Protein AF-A0A401NGP6-F1 (afdb_monomer)

InterPro domains:
  IPR000648 Oxysterol-binding protein [PF01237] (24-226)
  IPR000648 Oxysterol-binding protein [PTHR10972] (25-225)
  IPR037239 Oxysterol-binding protein superfamily [SSF144000] (25-258)

Secondary structure (DSSP, 8-state):
-EEEEEETTEEEEEEEEEEE--TTSSEEEEEEE--EEEEEGGGTEEEEE--PEEEEE-SSSS--EEEEEEEEEEEETTTTEEEEEEEPPPPTT--GGGSSEEEEEEEETTEEEEEEEEETTS-EEEEETTT--EEEEE---HHHHHTSPPPP---GGGS-TTSHHHHTHHHHHHHHTT-HHHHHHHHHHHHHHHHHHHHHHHHHT-----SSEEE-TTT--EEETT---SPP-TTTEEEEEEETTEEEEEESS---------SS-HHHHHHHHHHHHHHHTT-----PPP----HHHHHHHHHHHHHHHHHHHHHHHHHHHHHHHHHHHHHHHHHHHHHHHHHHHHHHHHHHHHHHTTS---------THHHHHHHHHHHHHHHHHHH--

Nearest PDB structures (foldseek):
  8p7a-assembly2_B  TM=9.563E-01  e=6.083E-31  Homo sapiens
  5zm8-assembly1_A  TM=8.109E-01  e=8.276E-11  Homo sapiens
  5zm6-assembly1_B-2  TM=7.753E-01  e=1.406E-10  Homo sapiens
  7v62-assembly1_A  TM=7.403E-01  e=7.694E-08  Homo sapiens
  7v62-assembly1_C  TM=7.327E-01  e=1.615E-07  Homo sapiens

Radius of gyration: 33.97 Å; Cα contacts (8 Å, |Δi|>4): 451; chains: 1; bounding box: 114×70×74 Å

Sequence (390 aa):
MILATLLKGTTLAILQSSGTSPEDGNSLSAILDGEARLSFLNRGEDYIMNMPYAHCKGIVYGPMTLELGGYVNITCEKTGYSAIIEFKLKPFLGNSNNVNQIFGKIKLGSEVLATLEGHWDGEVMINDKKTGVSEIFWNPTHEIRQQRLTRCTVLFDEQEDMESARLWQHVTRAIHNKDQNEATGEKFVLEEAQRKAAKQRKAHGEEWLPRLFEQDLVTGEWQYKYADTRPWDPLNDLVQYEKEGVIQSKVWHRTPMVFSSHPSHATALIQLYRDTKQEYVTRKIRHKAVGMHYQLLLFRASVLIILQLVEQKTKHSTRLRKKASDLSELLSAIDSIKHAQEEINRSLTALRSRTTASQSHASHSLLQHRDYVVILFLILLQIIINSIFN

Solvent-accessible surface area (backbone atoms only — not comparable to full-atom values): 22771 Å² total; per-residue (Å²): 100,79,45,78,46,79,41,95,73,39,48,34,41,38,39,33,59,46,78,48,72,53,95,82,68,33,41,39,34,42,37,40,50,38,50,31,32,38,35,44,51,86,74,74,43,53,35,43,26,50,47,55,26,41,37,36,38,23,77,75,61,70,75,71,45,81,42,54,28,50,66,27,46,36,39,22,77,93,78,37,39,35,34,44,34,37,31,38,62,61,52,94,92,47,62,82,88,40,51,55,27,34,43,30,41,34,26,53,71,89,47,70,49,30,37,36,43,38,24,83,83,38,54,22,35,34,35,35,64,86,79,69,50,71,46,83,69,42,63,72,43,72,70,59,60,69,67,51,73,79,84,85,68,83,53,75,91,76,53,55,76,85,37,68,68,63,58,41,39,65,30,52,50,22,53,73,71,67,35,63,67,56,21,51,51,46,46,46,54,55,52,50,52,54,52,50,52,52,52,51,32,56,74,71,72,48,79,91,76,62,91,61,45,45,67,40,88,86,81,65,46,75,41,59,75,69,70,78,76,70,53,88,44,85,87,39,48,75,49,76,50,75,55,99,89,41,68,47,73,47,56,77,62,89,72,81,83,76,84,84,81,81,88,81,59,66,67,62,54,55,52,56,54,55,58,54,56,68,64,51,79,80,65,88,82,89,89,86,88,89,77,92,86,59,68,67,58,50,48,50,52,50,49,51,50,50,50,53,52,49,53,50,49,49,56,48,49,54,54,48,50,54,53,47,50,57,49,48,53,50,49,51,52,51,49,52,51,50,49,52,50,49,51,54,49,48,52,52,47,54,54,46,45,67,66,44,74,81,61,82,90,89,86,93,90,88,87,73,78,69,62,60,56,57,55,56,52,55,54,54,52,52,52,52,52,55,63,73,76,100

Structure (mmCIF, N/CA/C/O backbone):
data_AF-A0A401NGP6-F1
#
_entry.id   AF-A0A401NGP6-F1
#
loop_
_atom_site.group_PDB
_atom_site.id
_atom_site.type_symbol
_atom_site.label_atom_id
_atom_site.label_alt_id
_atom_site.label_comp_id
_atom_site.label_asym_id
_atom_site.label_entity_id
_atom_site.label_seq_id
_atom_site.pdbx_PDB_ins_code
_atom_site.Cartn_x
_atom_site.Cartn_y
_atom_site.Cartn_z
_atom_site.occupancy
_atom_site.B_iso_or_equiv
_atom_site.auth_seq_id
_atom_site.auth_comp_id
_atom_site.auth_asym_id
_atom_site.auth_atom_id
_atom_site.pdbx_PDB_model_num
ATOM 1 N N . MET A 1 1 ? 5.789 7.288 -11.568 1.00 48.03 1 MET A N 1
ATOM 2 C CA . MET A 1 1 ? 5.065 6.090 -12.048 1.00 48.03 1 MET A CA 1
ATOM 3 C C . MET A 1 1 ? 3.697 6.129 -11.404 1.00 48.03 1 MET A C 1
ATOM 5 O O . MET A 1 1 ? 3.652 6.391 -10.210 1.00 48.03 1 MET A O 1
ATOM 9 N N . ILE A 1 2 ? 2.630 5.940 -12.178 1.00 53.69 2 ILE A N 1
ATOM 10 C CA . ILE A 1 2 ? 1.265 5.832 -11.656 1.00 53.69 2 ILE A CA 1
ATOM 11 C C . ILE A 1 2 ? 0.872 4.362 -11.779 1.00 53.69 2 ILE A C 1
ATOM 13 O O . ILE A 1 2 ? 0.980 3.793 -12.866 1.00 53.69 2 ILE A O 1
ATOM 17 N N . LEU A 1 3 ? 0.477 3.743 -10.670 1.00 59.25 3 LEU A N 1
ATOM 18 C CA . LEU A 1 3 ? -0.048 2.381 -10.639 1.00 59.25 3 LEU A CA 1
ATOM 19 C C . LEU A 1 3 ? -1.480 2.421 -10.108 1.00 59.25 3 LEU A C 1
ATOM 21 O O . LEU A 1 3 ? -1.706 2.942 -9.021 1.00 59.25 3 LEU A O 1
ATOM 25 N N . ALA A 1 4 ? -2.420 1.842 -10.852 1.00 52.56 4 ALA A N 1
ATOM 26 C CA . ALA A 1 4 ? -3.794 1.634 -10.408 1.00 52.56 4 ALA A CA 1
ATOM 27 C C . ALA A 1 4 ? -4.019 0.139 -10.142 1.00 52.56 4 ALA A C 1
ATOM 29 O O . ALA A 1 4 ? -3.591 -0.708 -10.926 1.00 52.56 4 ALA A O 1
ATOM 30 N N . THR A 1 5 ? -4.644 -0.197 -9.012 1.00 55.09 5 THR A N 1
ATOM 31 C CA . THR A 1 5 ? -4.928 -1.589 -8.617 1.00 55.09 5 THR A CA 1
ATOM 32 C C . THR A 1 5 ? -6.369 -1.741 -8.146 1.00 55.09 5 THR A C 1
ATOM 34 O O . THR A 1 5 ? -6.880 -0.901 -7.408 1.00 55.09 5 THR A O 1
ATOM 37 N N . LEU A 1 6 ? -7.001 -2.849 -8.535 1.00 51.84 6 LEU A N 1
ATOM 38 C CA . LEU A 1 6 ? -8.349 -3.237 -8.136 1.00 51.84 6 LEU A CA 1
ATOM 39 C C . LEU A 1 6 ? -8.328 -4.519 -7.297 1.00 51.84 6 LEU A C 1
ATOM 41 O O . LEU A 1 6 ? -7.688 -5.496 -7.682 1.00 51.84 6 LEU A O 1
ATOM 45 N N . LEU A 1 7 ? -9.124 -4.547 -6.227 1.00 54.78 7 LEU A N 1
ATOM 46 C CA . LEU A 1 7 ? -9.587 -5.765 -5.568 1.00 54.78 7 LEU A CA 1
ATOM 47 C C . LEU A 1 7 ? -11.111 -5.647 -5.392 1.00 54.78 7 LEU A C 1
ATOM 49 O O . LEU A 1 7 ? -11.585 -4.657 -4.847 1.00 54.78 7 LEU A O 1
ATOM 53 N N . LYS A 1 8 ? -11.930 -6.601 -5.849 1.00 51.47 8 LYS A N 1
ATOM 54 C CA . LYS A 1 8 ? -13.387 -6.428 -5.686 1.00 51.47 8 LYS A CA 1
ATOM 55 C C . LYS A 1 8 ? -13.769 -6.451 -4.198 1.00 51.47 8 LYS A C 1
ATOM 57 O O . LYS A 1 8 ? -13.352 -7.339 -3.461 1.00 51.47 8 LYS A O 1
ATOM 62 N N . GLY A 1 9 ? -14.548 -5.451 -3.772 1.00 48.06 9 GLY A N 1
ATOM 63 C CA . GLY A 1 9 ? -14.843 -5.157 -2.362 1.00 48.06 9 GLY A CA 1
ATOM 64 C C . GLY A 1 9 ? -13.842 -4.199 -1.697 1.00 48.06 9 GLY A C 1
ATOM 65 O O 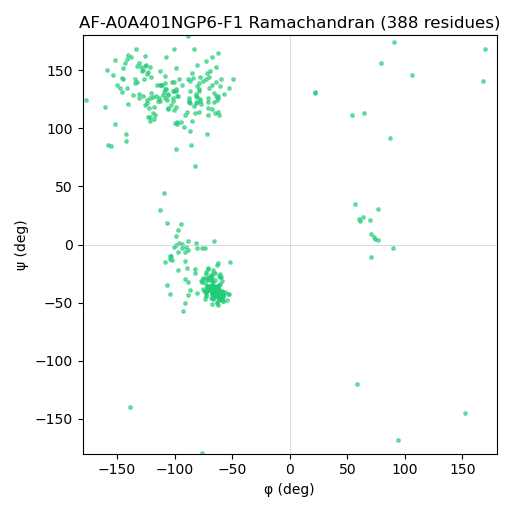. GLY A 1 9 ? -14.013 -3.845 -0.536 1.00 48.06 9 GLY A O 1
ATOM 66 N N . THR A 1 10 ? -12.794 -3.769 -2.407 1.00 42.81 10 THR A N 1
ATOM 67 C CA . THR A 1 10 ? -11.813 -2.748 -1.999 1.00 42.81 10 THR A CA 1
ATOM 68 C C . THR A 1 10 ? -11.150 -2.175 -3.259 1.00 42.81 10 THR A C 1
ATOM 70 O O . THR A 1 10 ? -10.121 -2.676 -3.715 1.00 42.81 10 THR A O 1
ATOM 73 N N . THR A 1 11 ? -11.762 -1.173 -3.890 1.00 42.31 11 THR A N 1
ATOM 74 C CA . THR A 1 11 ? -11.333 -0.738 -5.224 1.00 42.31 11 THR A CA 1
ATOM 75 C C . THR A 1 11 ? -10.635 0.606 -5.227 1.00 42.31 11 THR A C 1
ATOM 77 O O . THR A 1 11 ? -11.247 1.617 -4.912 1.00 42.31 11 THR A O 1
ATOM 80 N N . LEU A 1 12 ? -9.435 0.565 -5.816 1.00 39.94 12 LEU A N 1
ATOM 81 C CA . LEU A 1 12 ? -8.595 1.652 -6.296 1.00 39.94 12 LEU A CA 1
ATOM 82 C C . LEU A 1 12 ? -7.676 2.245 -5.235 1.00 39.94 12 LEU A C 1
ATOM 84 O O . LEU A 1 12 ? -8.040 3.194 -4.562 1.00 39.94 12 LEU A O 1
ATOM 88 N N . ALA A 1 13 ? -6.462 1.696 -5.149 1.00 41.22 13 ALA A N 1
ATOM 89 C CA . ALA A 1 13 ? -5.291 2.455 -4.726 1.00 41.22 13 ALA A CA 1
ATOM 90 C C . ALA A 1 13 ? -4.598 2.960 -5.996 1.00 41.22 13 ALA A C 1
ATOM 92 O O . ALA A 1 13 ? -3.992 2.161 -6.721 1.00 41.22 13 ALA A O 1
ATOM 93 N N . ILE A 1 14 ? -4.732 4.253 -6.294 1.00 43.19 14 ILE A N 1
ATOM 94 C CA . ILE A 1 14 ? -3.810 4.915 -7.221 1.00 43.19 14 ILE A CA 1
ATOM 95 C C . ILE A 1 14 ? -2.578 5.232 -6.396 1.00 43.19 14 ILE A C 1
ATOM 97 O O . ILE A 1 14 ? -2.684 5.903 -5.380 1.00 43.19 14 ILE A O 1
ATOM 101 N N . LEU A 1 15 ? -1.416 4.742 -6.806 1.00 43.12 15 LEU A N 1
ATOM 102 C CA . LEU A 1 15 ? -0.156 5.085 -6.162 1.00 43.12 15 LEU A CA 1
ATOM 103 C C . LEU A 1 15 ? 0.717 5.790 -7.175 1.00 43.12 15 LEU A C 1
ATOM 105 O O . LEU A 1 15 ? 1.240 5.187 -8.117 1.00 43.12 15 LEU A O 1
ATOM 109 N N . GLN A 1 16 ? 0.854 7.087 -6.964 1.00 41.06 16 GLN A N 1
ATOM 110 C CA . GLN A 1 16 ? 1.854 7.931 -7.571 1.00 41.06 16 GLN A CA 1
ATOM 111 C C . GLN A 1 16 ? 2.994 8.082 -6.565 1.00 41.06 16 GLN A C 1
ATOM 113 O O . GLN A 1 16 ? 2.917 8.790 -5.572 1.00 41.06 16 GLN A O 1
ATOM 118 N N . SER A 1 17 ? 4.094 7.378 -6.801 1.00 41.28 17 SER A N 1
ATOM 119 C CA . SER A 1 17 ? 5.284 7.551 -5.970 1.00 41.28 17 SER A CA 1
ATOM 120 C C . SER A 1 17 ? 6.066 8.783 -6.435 1.00 41.28 17 SER A C 1
ATOM 122 O O . SER A 1 17 ? 6.522 8.808 -7.589 1.00 41.28 17 SER A O 1
ATOM 124 N N . SER A 1 18 ? 6.276 9.755 -5.552 1.00 44.25 18 SER A N 1
ATOM 125 C CA . SER A 1 18 ? 7.237 10.846 -5.725 1.00 44.25 18 SER A CA 1
ATOM 126 C C . SER A 1 18 ? 8.370 10.682 -4.696 1.00 44.25 18 SER A C 1
ATOM 128 O O . SER A 1 18 ? 8.161 10.265 -3.560 1.00 44.25 18 SER A O 1
ATOM 130 N N . GLY A 1 19 ? 9.621 10.882 -5.119 1.00 50.59 19 GLY A N 1
ATOM 131 C CA . GLY A 1 19 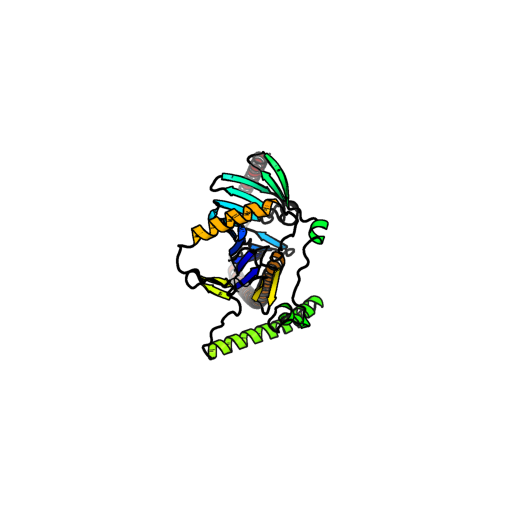? 10.787 10.755 -4.241 1.00 50.59 19 GLY A CA 1
ATOM 132 C C . GLY A 1 19 ? 11.272 12.131 -3.815 1.00 50.59 19 GLY A C 1
ATOM 133 O O . GLY A 1 19 ? 11.555 12.958 -4.680 1.00 50.59 19 GLY A O 1
ATOM 134 N N . THR A 1 20 ? 11.409 12.370 -2.513 1.00 52.25 20 THR A N 1
ATOM 135 C CA . THR A 1 20 ? 12.008 13.599 -1.980 1.00 52.25 20 THR A CA 1
ATOM 136 C C . THR A 1 20 ? 13.233 13.252 -1.142 1.00 52.25 20 THR A C 1
ATOM 138 O O . THR A 1 20 ? 13.219 12.363 -0.288 1.00 52.25 20 THR A O 1
ATOM 141 N N . SER A 1 21 ? 14.347 13.930 -1.416 1.00 51.56 21 SER A N 1
ATOM 142 C CA . SER A 1 21 ? 15.526 13.870 -0.556 1.00 51.56 21 SER A CA 1
ATOM 143 C C . SER A 1 21 ? 15.402 14.939 0.532 1.00 51.56 21 SER A C 1
ATOM 145 O O . SER A 1 21 ? 15.267 16.109 0.169 1.00 51.56 21 SER A O 1
ATOM 147 N N . PRO A 1 22 ? 15.459 14.584 1.823 1.00 55.81 22 PRO A N 1
ATOM 148 C CA . PRO A 1 22 ? 15.530 15.565 2.898 1.00 55.81 22 PRO A CA 1
ATOM 149 C C . PRO A 1 22 ? 16.860 16.341 2.895 1.00 55.81 22 PRO A C 1
ATOM 151 O O . PRO A 1 22 ? 17.851 15.935 2.272 1.00 55.81 22 PRO A O 1
ATOM 154 N N . GLU A 1 23 ? 16.839 17.485 3.580 1.00 52.19 23 GLU A N 1
ATOM 155 C CA . GLU A 1 23 ? 17.860 18.546 3.583 1.00 52.19 23 GLU A CA 1
ATOM 156 C C . GLU A 1 23 ? 19.235 18.085 4.104 1.00 52.19 23 GLU A C 1
ATOM 158 O O . GLU A 1 23 ? 20.277 18.591 3.695 1.00 52.19 23 GLU A O 1
ATOM 163 N N . ASP A 1 24 ? 19.246 17.072 4.962 1.00 59.88 24 ASP A N 1
ATOM 164 C CA . ASP A 1 24 ? 20.385 16.517 5.693 1.00 59.88 24 ASP A CA 1
ATOM 165 C C . ASP A 1 24 ? 21.142 15.411 4.929 1.00 59.88 24 ASP A C 1
ATOM 167 O O . ASP A 1 24 ? 22.198 14.944 5.359 1.00 59.88 24 ASP A O 1
ATOM 171 N N . GLY A 1 25 ? 20.656 14.999 3.753 1.00 70.56 25 GLY A N 1
ATOM 172 C CA . GLY A 1 25 ? 21.423 14.206 2.785 1.00 70.56 25 GLY A CA 1
ATOM 173 C C . GLY A 1 25 ? 21.721 12.741 3.156 1.00 70.56 25 GLY A C 1
ATOM 174 O O . GLY A 1 25 ? 22.130 11.987 2.266 1.00 70.56 25 GLY A O 1
ATOM 175 N N . ASN A 1 26 ? 21.474 12.301 4.395 1.00 81.00 26 ASN A N 1
ATOM 176 C CA . ASN A 1 26 ? 21.669 10.912 4.850 1.00 81.00 26 ASN A CA 1
ATOM 177 C C . ASN A 1 26 ? 20.393 10.043 4.821 1.00 81.00 26 ASN A C 1
ATOM 179 O O . ASN A 1 26 ? 20.414 8.864 5.185 1.00 81.00 26 ASN A O 1
ATOM 183 N N . SER A 1 27 ? 19.281 10.608 4.372 1.00 79.50 27 SER A N 1
ATOM 184 C CA . SER A 1 27 ? 17.976 9.952 4.301 1.00 79.50 27 SER A CA 1
ATOM 185 C C . SER A 1 27 ? 17.305 10.186 2.944 1.00 79.50 27 SER A C 1
ATOM 187 O O . SER A 1 27 ? 17.787 10.962 2.111 1.00 79.50 27 SER A O 1
ATOM 189 N N . LEU A 1 28 ? 16.235 9.436 2.683 1.00 80.94 28 LEU A N 1
ATOM 190 C CA . LEU A 1 28 ? 15.384 9.538 1.499 1.00 80.94 28 LEU A CA 1
ATOM 191 C C . LEU A 1 28 ? 13.951 9.178 1.885 1.00 80.94 28 LEU A C 1
ATOM 193 O O . LEU A 1 28 ? 13.729 8.147 2.521 1.00 80.94 28 LEU A O 1
ATOM 197 N N . SER A 1 29 ? 12.990 9.979 1.436 1.00 80.62 29 SER A N 1
ATOM 198 C CA . SER A 1 29 ? 11.567 9.689 1.587 1.00 80.62 29 SER A CA 1
ATOM 199 C C . SER A 1 29 ? 10.955 9.327 0.237 1.00 80.62 29 SER A C 1
ATOM 201 O O . SER A 1 29 ? 11.135 10.029 -0.758 1.00 80.62 29 SER A O 1
ATOM 203 N N . ALA A 1 30 ? 10.208 8.229 0.205 1.00 80.06 30 ALA A N 1
ATOM 204 C CA . ALA A 1 30 ? 9.297 7.903 -0.880 1.00 80.06 30 ALA A CA 1
ATOM 205 C C . ALA A 1 30 ? 7.884 8.289 -0.440 1.00 80.06 30 ALA A C 1
ATOM 207 O O . ALA A 1 30 ? 7.275 7.616 0.398 1.00 80.06 30 ALA A O 1
ATOM 208 N N . ILE A 1 31 ? 7.393 9.395 -0.991 1.00 77.56 31 ILE A N 1
ATOM 209 C CA . ILE A 1 31 ? 6.034 9.875 -0.788 1.00 77.56 31 ILE A CA 1
ATOM 210 C C . ILE A 1 31 ? 5.124 9.072 -1.715 1.00 77.56 31 ILE A C 1
ATOM 212 O O . ILE A 1 31 ? 5.382 8.930 -2.913 1.00 77.56 31 ILE A O 1
ATOM 216 N N . LEU A 1 32 ? 4.082 8.490 -1.132 1.00 72.25 32 LEU A N 1
ATOM 217 C CA . LEU A 1 32 ? 3.048 7.762 -1.853 1.00 72.25 32 LEU A CA 1
ATOM 218 C C . LEU A 1 32 ? 1.867 8.715 -2.033 1.00 72.25 32 LEU A C 1
ATOM 220 O O . LEU A 1 32 ? 0.929 8.703 -1.240 1.00 72.25 32 LEU A O 1
ATOM 224 N N . ASP A 1 33 ? 1.956 9.564 -3.054 1.00 71.31 33 ASP A N 1
ATOM 225 C CA . ASP A 1 33 ? 0.857 10.430 -3.465 1.00 71.31 33 ASP A CA 1
ATOM 226 C C . ASP A 1 33 ? -0.210 9.545 -4.102 1.00 71.31 33 ASP A C 1
ATOM 228 O O . ASP A 1 33 ? 0.007 8.902 -5.125 1.00 71.31 33 ASP A O 1
ATOM 232 N N . GLY A 1 34 ? -1.349 9.402 -3.450 1.00 71.31 34 GLY A N 1
ATOM 233 C CA . GLY A 1 34 ? -2.298 8.395 -3.870 1.00 71.31 34 GLY A CA 1
ATOM 234 C C . GLY A 1 34 ? -3.398 8.175 -2.865 1.00 71.31 34 GLY A C 1
ATOM 235 O O . GLY A 1 34 ? -3.155 8.156 -1.657 1.00 71.31 34 GLY A O 1
ATOM 236 N N . GLU A 1 35 ? -4.601 7.976 -3.380 1.00 77.00 35 GLU A N 1
ATOM 237 C CA . GLU A 1 35 ? -5.758 7.626 -2.577 1.00 77.00 35 GLU A CA 1
ATOM 238 C C . GLU A 1 35 ? -6.133 6.168 -2.818 1.00 77.00 35 GLU A C 1
ATOM 240 O O . GLU A 1 35 ? -6.083 5.652 -3.940 1.00 77.00 35 GLU A O 1
ATOM 245 N N . ALA A 1 36 ? -6.481 5.503 -1.723 1.00 81.00 36 ALA A N 1
ATOM 246 C CA . ALA A 1 36 ? -7.095 4.197 -1.684 1.00 81.00 36 ALA A CA 1
ATOM 247 C C . ALA A 1 36 ? -8.575 4.346 -1.325 1.00 81.00 36 ALA A C 1
ATOM 249 O O . ALA A 1 36 ? -8.915 4.974 -0.323 1.00 81.00 36 ALA A O 1
ATOM 250 N N . ARG A 1 37 ? -9.458 3.733 -2.113 1.00 80.31 37 ARG A N 1
ATOM 251 C CA . ARG A 1 37 ? -10.897 3.690 -1.845 1.00 80.31 37 ARG A CA 1
ATOM 252 C C . ARG A 1 37 ? -11.329 2.272 -1.454 1.00 80.31 37 ARG A C 1
ATOM 254 O O . ARG A 1 37 ? -11.021 1.278 -2.111 1.00 80.31 37 ARG A O 1
ATOM 261 N N . LEU A 1 38 ? -12.039 2.165 -0.337 1.00 83.06 38 LEU A N 1
ATOM 262 C CA . LEU A 1 38 ? -12.629 0.933 0.179 1.00 83.06 38 LEU A CA 1
ATOM 263 C C . LEU A 1 38 ? -14.150 1.086 0.201 1.00 83.06 38 LEU A C 1
ATOM 265 O O . LEU A 1 38 ? -14.687 1.840 1.007 1.00 83.06 38 LEU A O 1
ATOM 269 N N . SER A 1 39 ? -14.837 0.340 -0.661 1.00 81.00 39 SER A N 1
ATOM 270 C CA . SER A 1 39 ? -16.294 0.402 -0.783 1.00 81.00 39 SER A CA 1
ATOM 271 C C . SER A 1 39 ? -16.955 -0.827 -0.169 1.00 81.00 39 SER A C 1
ATOM 273 O O . SER A 1 39 ? -16.816 -1.946 -0.671 1.00 81.00 39 SER A O 1
ATOM 275 N N . PHE A 1 40 ? -17.752 -0.621 0.877 1.00 83.00 40 PHE A N 1
ATOM 276 C CA . PHE A 1 40 ? -18.655 -1.642 1.399 1.00 83.00 40 PHE A CA 1
ATOM 277 C C . PHE A 1 40 ? -19.972 -1.595 0.625 1.00 83.00 40 PHE A C 1
ATOM 279 O O . PHE A 1 40 ? -20.939 -0.969 1.060 1.00 83.00 40 PHE A O 1
ATOM 286 N N . LEU A 1 41 ? -20.021 -2.297 -0.511 1.00 83.56 41 LEU A N 1
ATOM 287 C CA . LEU A 1 41 ? -21.152 -2.265 -1.453 1.00 83.56 41 LEU A CA 1
ATOM 288 C C . LEU A 1 41 ? -22.507 -2.549 -0.780 1.00 83.56 41 LEU A C 1
ATOM 290 O O . LEU A 1 41 ? -23.472 -1.829 -1.008 1.00 83.56 41 LEU A O 1
ATOM 294 N N . ASN A 1 42 ? -22.566 -3.530 0.130 1.00 82.00 42 ASN A N 1
ATOM 295 C CA . ASN A 1 42 ? -23.798 -3.893 0.850 1.00 82.00 42 ASN A CA 1
ATOM 296 C C . ASN A 1 42 ? -24.304 -2.800 1.806 1.00 82.00 42 ASN A C 1
ATOM 298 O O . ASN A 1 42 ? -25.468 -2.819 2.197 1.00 82.00 42 ASN A O 1
ATOM 302 N N . ARG A 1 43 ? -23.424 -1.888 2.232 1.00 83.88 43 ARG A N 1
ATOM 303 C CA . ARG A 1 43 ? -23.745 -0.775 3.137 1.00 83.88 43 ARG A CA 1
ATOM 304 C C . ARG A 1 43 ? -23.833 0.559 2.394 1.00 83.88 43 ARG A C 1
ATOM 306 O O . ARG A 1 43 ? -24.270 1.542 2.975 1.00 83.88 43 ARG A O 1
ATOM 313 N N . GLY A 1 44 ? -23.423 0.592 1.125 1.00 84.75 44 GLY A N 1
ATOM 314 C CA . GLY A 1 44 ? -23.313 1.820 0.343 1.00 84.75 44 GLY A CA 1
ATOM 315 C C . GLY A 1 44 ? -22.276 2.801 0.897 1.00 84.75 44 GLY A C 1
ATOM 316 O O . GLY A 1 44 ? -22.404 3.998 0.654 1.00 84.75 44 GLY A O 1
ATOM 317 N N . GLU A 1 45 ? -21.281 2.321 1.648 1.00 88.31 45 GLU A N 1
ATOM 318 C CA . GLU A 1 45 ? -20.259 3.150 2.298 1.00 88.31 45 GLU A CA 1
ATOM 319 C C . GLU A 1 45 ? -18.956 3.145 1.506 1.00 88.31 45 GLU A C 1
ATOM 321 O O . GLU A 1 45 ? -18.523 2.090 1.044 1.00 88.31 45 GLU A O 1
ATOM 326 N N . ASP A 1 46 ? -18.317 4.310 1.415 1.00 87.88 46 ASP A N 1
ATOM 327 C CA . ASP A 1 46 ? -17.045 4.504 0.724 1.00 87.88 46 ASP A CA 1
ATOM 328 C C . ASP A 1 46 ? -16.053 5.159 1.681 1.00 87.88 46 ASP A C 1
ATOM 330 O O . ASP A 1 46 ? -16.296 6.256 2.181 1.00 87.88 46 ASP A O 1
ATOM 334 N N . TYR A 1 47 ? -14.946 4.471 1.932 1.00 87.00 47 TYR A N 1
ATOM 335 C CA . TYR A 1 47 ? -13.861 4.936 2.780 1.00 87.00 47 TYR A CA 1
ATOM 336 C C . TYR A 1 47 ? -12.679 5.340 1.907 1.00 87.00 47 TYR A C 1
ATOM 338 O O . TYR A 1 47 ? -12.119 4.497 1.207 1.00 87.00 47 TYR A O 1
ATOM 346 N N . ILE A 1 48 ? -12.299 6.612 1.958 1.00 89.62 48 ILE A N 1
ATOM 347 C CA . ILE A 1 48 ? -11.141 7.159 1.250 1.00 89.62 48 ILE A CA 1
ATOM 348 C C . ILE A 1 48 ? -9.985 7.244 2.239 1.00 89.62 48 ILE A C 1
ATOM 350 O O . ILE A 1 48 ? -10.171 7.681 3.376 1.00 89.62 48 ILE A O 1
ATOM 354 N N . MET A 1 49 ? -8.803 6.793 1.831 1.00 89.12 49 MET A N 1
ATOM 355 C CA . MET A 1 49 ? -7.612 6.841 2.666 1.00 89.12 49 MET A CA 1
ATOM 356 C C . MET A 1 49 ? -6.338 7.106 1.877 1.00 89.12 49 MET A C 1
ATOM 358 O O . MET A 1 49 ? -6.157 6.579 0.785 1.00 89.12 49 MET A O 1
ATOM 362 N N . ASN A 1 50 ? -5.425 7.883 2.449 1.00 87.25 50 ASN A N 1
ATOM 363 C CA . ASN A 1 50 ? -4.071 8.042 1.917 1.00 87.25 50 ASN A CA 1
ATOM 364 C C . ASN A 1 50 ? -3.127 6.959 2.482 1.00 87.25 50 ASN A C 1
ATOM 366 O O . ASN A 1 50 ? -3.522 6.107 3.282 1.00 87.25 50 ASN A O 1
ATOM 370 N N . MET A 1 51 ? -1.862 6.981 2.059 1.00 83.31 51 MET A N 1
ATOM 371 C CA . MET A 1 51 ? -0.833 6.039 2.511 1.00 83.31 51 MET A CA 1
ATOM 372 C C . MET A 1 51 ? 0.254 6.739 3.336 1.00 83.31 51 MET A C 1
ATOM 374 O O . MET A 1 51 ? 0.558 7.906 3.079 1.00 83.31 51 MET A O 1
ATOM 378 N N . PRO A 1 52 ? 0.884 6.042 4.302 1.00 88.44 52 PRO A N 1
ATOM 379 C CA . PRO A 1 52 ? 2.057 6.578 4.981 1.00 88.44 52 PRO A CA 1
ATOM 380 C C . PRO A 1 52 ? 3.233 6.630 3.999 1.00 88.44 52 PRO A C 1
ATOM 382 O O . PRO A 1 52 ? 3.345 5.777 3.116 1.00 88.44 52 PRO A O 1
ATOM 385 N N . TYR A 1 53 ? 4.142 7.590 4.158 1.00 82.62 53 TYR A N 1
ATOM 386 C CA . TYR A 1 53 ? 5.360 7.613 3.347 1.00 82.62 53 TYR A CA 1
ATOM 387 C C . TYR A 1 53 ? 6.393 6.632 3.906 1.00 82.62 53 TYR A C 1
ATOM 389 O O . TYR A 1 53 ? 6.406 6.312 5.098 1.00 82.62 53 TYR A O 1
ATOM 397 N N . ALA A 1 54 ? 7.284 6.162 3.037 1.00 85.06 54 ALA A N 1
ATOM 398 C CA . ALA A 1 54 ? 8.403 5.322 3.438 1.00 85.06 54 ALA A CA 1
ATOM 399 C C . ALA A 1 54 ? 9.660 6.182 3.590 1.00 85.06 54 ALA A C 1
ATOM 401 O O . ALA A 1 54 ? 10.024 6.919 2.678 1.00 85.06 54 ALA A O 1
ATOM 402 N N . HIS A 1 55 ? 10.330 6.082 4.731 1.00 84.62 55 HIS A N 1
ATOM 403 C CA . HIS A 1 55 ? 11.515 6.855 5.068 1.00 84.62 55 HIS A CA 1
ATOM 404 C C . HIS A 1 55 ? 12.711 5.935 5.274 1.00 84.62 55 HIS A C 1
ATOM 406 O O . HIS A 1 55 ? 12.721 5.092 6.170 1.00 84.62 55 HIS A O 1
ATOM 412 N N . CYS A 1 56 ? 13.729 6.105 4.442 1.00 84.25 56 CYS A N 1
ATOM 413 C CA . CYS A 1 56 ? 14.979 5.374 4.528 1.00 84.25 56 CYS A CA 1
ATOM 414 C C . CYS A 1 56 ? 16.049 6.260 5.172 1.00 84.25 56 CYS A C 1
ATOM 416 O O . CYS A 1 56 ? 16.329 7.349 4.670 1.00 84.25 56 CYS A O 1
ATOM 418 N N . LYS A 1 57 ? 16.656 5.798 6.265 1.00 85.38 57 LYS A N 1
ATOM 419 C CA . LYS A 1 57 ? 17.794 6.442 6.942 1.00 85.38 57 LYS A CA 1
ATOM 420 C C . LYS A 1 57 ? 19.068 5.642 6.692 1.00 85.38 57 LYS A C 1
ATOM 422 O O . LYS A 1 57 ? 19.004 4.459 6.370 1.00 85.38 57 LYS A O 1
ATOM 427 N N . GLY A 1 58 ? 20.220 6.275 6.902 1.00 80.31 58 GLY A N 1
ATOM 428 C CA . GLY A 1 58 ? 21.516 5.595 6.868 1.00 80.31 58 GLY A CA 1
ATOM 429 C C . GLY A 1 58 ? 22.012 5.299 5.456 1.00 80.31 58 GLY A C 1
ATOM 430 O O . GLY A 1 58 ? 22.694 4.305 5.231 1.00 80.31 58 GLY A O 1
ATOM 431 N N . ILE A 1 59 ? 21.644 6.142 4.487 1.00 79.75 59 ILE A N 1
ATOM 432 C CA . ILE A 1 59 ? 22.012 5.951 3.076 1.00 79.75 59 ILE A CA 1
ATOM 433 C C . ILE A 1 59 ? 23.501 6.224 2.847 1.00 79.75 59 ILE A C 1
ATOM 435 O O . ILE A 1 59 ? 24.127 5.591 1.999 1.00 79.75 59 ILE A O 1
ATOM 439 N N . VAL A 1 60 ? 24.063 7.193 3.569 1.00 76.38 60 VAL A N 1
ATOM 440 C CA . VAL A 1 60 ? 25.467 7.604 3.445 1.00 76.38 60 VAL A CA 1
ATOM 441 C C . VAL A 1 60 ? 26.293 7.063 4.609 1.00 76.38 60 VAL A C 1
ATOM 443 O O . VAL A 1 60 ? 27.406 6.589 4.392 1.00 76.38 60 VAL A O 1
ATOM 446 N N . TYR A 1 61 ? 25.766 7.120 5.834 1.00 76.38 61 TYR A N 1
ATOM 447 C CA . TYR A 1 61 ? 26.446 6.645 7.038 1.00 76.38 61 TYR A CA 1
ATOM 448 C C . TYR A 1 61 ? 25.471 6.044 8.057 1.00 76.38 61 TYR A C 1
ATOM 450 O O . TYR A 1 61 ? 24.375 6.565 8.273 1.00 76.38 61 TYR A O 1
ATOM 458 N N . GLY A 1 62 ? 25.921 4.980 8.729 1.00 81.56 62 GLY A N 1
ATOM 459 C CA . GLY A 1 62 ? 25.121 4.181 9.662 1.00 81.56 62 GLY A CA 1
ATOM 460 C C . GLY A 1 62 ? 24.410 2.999 8.987 1.00 81.56 62 GLY A C 1
ATOM 461 O O . GLY A 1 62 ? 24.491 2.841 7.770 1.00 81.56 62 GLY A O 1
ATOM 462 N N . PRO A 1 63 ? 23.744 2.130 9.765 1.00 81.38 63 PRO A N 1
ATOM 463 C CA . PRO A 1 63 ? 22.946 1.046 9.206 1.00 81.38 63 PRO A CA 1
ATOM 464 C C . PRO A 1 63 ? 21.727 1.605 8.469 1.00 81.38 63 PRO A C 1
ATOM 466 O O . PRO A 1 63 ? 21.046 2.500 8.972 1.00 81.38 63 PRO A O 1
ATOM 469 N N . MET A 1 64 ? 21.434 1.045 7.295 1.00 81.88 64 MET A N 1
ATOM 470 C CA . MET A 1 64 ? 20.255 1.427 6.529 1.00 81.88 64 MET A CA 1
ATOM 471 C C . MET A 1 64 ? 18.989 0.915 7.225 1.00 81.88 64 MET A C 1
ATOM 473 O O . MET A 1 64 ? 18.848 -0.290 7.446 1.00 81.88 64 MET A O 1
ATOM 477 N N . THR A 1 65 ? 18.062 1.815 7.552 1.00 83.25 65 THR A N 1
ATOM 478 C CA . THR A 1 65 ? 16.776 1.466 8.176 1.00 83.25 65 THR A CA 1
ATOM 479 C C . THR A 1 65 ? 15.617 2.046 7.386 1.00 83.25 65 THR A C 1
ATOM 481 O O . THR A 1 65 ? 15.696 3.162 6.878 1.00 83.25 65 THR A O 1
ATOM 484 N N . LEU A 1 66 ? 14.531 1.280 7.290 1.00 84.62 66 LEU A N 1
ATOM 485 C CA . LEU A 1 66 ? 13.300 1.695 6.633 1.00 84.62 66 LEU A CA 1
ATOM 486 C C . LEU A 1 66 ? 12.194 1.834 7.675 1.00 84.62 66 LEU A C 1
ATOM 488 O O . LEU A 1 66 ? 11.895 0.888 8.398 1.00 84.62 66 LEU A O 1
ATOM 492 N N . GLU A 1 67 ? 11.602 3.017 7.735 1.00 87.06 67 GLU A N 1
ATOM 493 C CA . GLU A 1 67 ? 10.534 3.384 8.658 1.00 87.06 67 GLU A CA 1
ATOM 494 C C . GLU A 1 67 ? 9.317 3.865 7.856 1.00 87.06 67 GLU A C 1
ATOM 496 O O . GLU A 1 67 ? 9.460 4.429 6.770 1.00 87.06 67 GLU A O 1
ATOM 501 N N . LEU A 1 68 ? 8.113 3.642 8.382 1.00 89.44 68 LEU A N 1
ATOM 502 C CA . LEU A 1 68 ? 6.903 4.288 7.871 1.00 89.44 68 LEU A CA 1
ATOM 503 C C . LEU A 1 68 ? 6.646 5.553 8.683 1.00 89.44 68 LEU A C 1
ATOM 505 O O . LEU A 1 68 ? 6.793 5.537 9.905 1.00 89.44 68 LEU A O 1
ATOM 509 N N . GLY A 1 69 ? 6.280 6.634 8.003 1.00 91.00 69 GLY A N 1
ATOM 510 C CA . GLY A 1 69 ? 6.079 7.934 8.624 1.00 91.00 69 GLY A CA 1
ATOM 511 C C . GLY A 1 69 ? 4.843 8.663 8.115 1.00 91.00 69 GLY A C 1
ATOM 512 O O . GLY A 1 69 ? 4.322 8.386 7.031 1.00 91.00 69 GLY A O 1
ATOM 513 N N . GLY A 1 70 ? 4.408 9.648 8.900 1.00 92.56 70 GLY A N 1
ATOM 514 C CA . GLY A 1 70 ? 3.360 10.593 8.518 1.00 92.56 70 GLY A CA 1
ATOM 515 C C . GLY A 1 70 ? 1.962 10.185 8.970 1.00 92.56 70 GLY A C 1
ATOM 516 O O . GLY A 1 70 ? 1.792 9.297 9.800 1.00 92.56 70 GLY A O 1
ATOM 517 N N . TYR A 1 71 ? 0.957 10.874 8.437 1.00 94.94 71 TYR A N 1
ATOM 518 C CA . TYR A 1 71 ? -0.438 10.706 8.832 1.00 94.94 71 TYR A CA 1
ATOM 519 C C . TYR A 1 71 ? -1.227 9.955 7.765 1.00 94.94 71 TYR A C 1
ATOM 521 O O . TYR A 1 71 ? -1.252 10.358 6.601 1.00 94.94 71 TYR A O 1
ATOM 529 N N . VAL A 1 72 ? -1.919 8.907 8.198 1.00 94.44 72 VAL A N 1
ATOM 530 C CA . VAL A 1 72 ? -2.946 8.212 7.430 1.00 94.44 72 VAL A CA 1
ATOM 531 C C . VAL A 1 72 ? -4.313 8.688 7.900 1.00 94.44 72 VAL A C 1
ATOM 533 O O . VAL A 1 72 ? -4.697 8.473 9.049 1.00 94.44 72 VAL A O 1
ATOM 536 N N . ASN A 1 73 ? -5.044 9.332 7.005 1.00 95.19 73 ASN A N 1
ATOM 537 C CA . ASN A 1 73 ? -6.417 9.760 7.190 1.00 95.19 73 ASN A CA 1
ATOM 538 C C . ASN A 1 73 ? -7.326 8.765 6.476 1.00 95.19 73 ASN A C 1
ATOM 540 O O . ASN A 1 73 ? -7.073 8.424 5.328 1.00 95.19 73 ASN A O 1
ATOM 544 N N . ILE A 1 74 ? -8.376 8.314 7.154 1.00 95.56 74 ILE A N 1
ATOM 545 C CA . ILE A 1 74 ? -9.421 7.447 6.612 1.00 95.56 74 ILE A CA 1
ATOM 546 C C . ILE A 1 74 ? -10.746 8.167 6.837 1.00 95.56 74 ILE A C 1
ATOM 548 O O . ILE A 1 74 ? -11.059 8.507 7.977 1.00 95.56 74 ILE A O 1
ATOM 552 N N . THR A 1 75 ? -11.533 8.405 5.795 1.00 96.25 75 THR A N 1
ATOM 553 C CA . THR A 1 75 ? -12.792 9.156 5.896 1.00 96.25 75 THR A CA 1
ATOM 554 C C . THR A 1 75 ? -13.912 8.462 5.137 1.00 96.25 75 THR A C 1
ATOM 556 O O . THR A 1 75 ? -13.716 7.967 4.033 1.00 96.25 75 THR A O 1
ATOM 559 N N . CYS A 1 76 ? -15.107 8.436 5.727 1.00 94.69 76 CYS A N 1
ATOM 560 C CA . CYS A 1 76 ? -16.344 8.089 5.035 1.00 94.69 76 CYS A CA 1
ATOM 561 C C . CYS A 1 76 ? -17.312 9.263 5.164 1.00 94.69 76 CYS A C 1
ATOM 563 O O . CYS A 1 76 ? -17.882 9.498 6.232 1.00 94.69 76 CYS A O 1
ATOM 565 N N . GLU A 1 77 ? -17.499 10.007 4.074 1.00 93.50 77 GLU A N 1
ATOM 566 C CA . GLU A 1 77 ? -18.344 11.207 4.064 1.00 93.50 77 GLU A CA 1
ATOM 567 C C . GLU A 1 77 ? -19.803 10.884 4.394 1.00 93.50 77 GLU A C 1
ATOM 569 O O . GLU A 1 77 ? -20.434 11.580 5.185 1.00 93.50 77 GLU A O 1
ATOM 574 N N . LYS A 1 78 ? -20.321 9.777 3.848 1.00 92.62 78 LYS A N 1
ATOM 575 C CA . LYS A 1 78 ? -21.724 9.363 4.002 1.00 92.62 78 LYS A CA 1
ATOM 576 C C . LYS A 1 78 ? -22.113 9.103 5.455 1.00 92.62 78 LYS A C 1
ATOM 578 O O . LYS A 1 78 ? -23.250 9.357 5.837 1.00 92.62 78 LYS A O 1
ATOM 583 N N . THR A 1 79 ? -21.191 8.572 6.254 1.00 94.38 79 THR A N 1
ATOM 584 C CA . THR A 1 79 ? -21.453 8.231 7.657 1.00 94.38 79 THR A CA 1
ATOM 585 C C . THR A 1 79 ? -20.877 9.252 8.635 1.00 94.38 79 THR A C 1
ATOM 587 O O . THR A 1 79 ? -21.178 9.181 9.821 1.00 94.38 79 THR A O 1
ATOM 590 N N . GLY A 1 80 ? -20.001 10.154 8.178 1.00 95.00 80 GLY A N 1
ATOM 591 C CA . GLY A 1 80 ? -19.265 11.093 9.030 1.00 95.00 80 GLY A CA 1
ATOM 592 C C . GLY A 1 80 ? -18.187 10.447 9.911 1.00 95.00 80 GLY A C 1
ATOM 593 O O . GLY A 1 80 ? -17.633 11.115 10.788 1.00 95.00 80 GLY A O 1
ATOM 594 N N . TYR A 1 81 ? -17.881 9.161 9.702 1.00 96.69 81 TYR A N 1
ATOM 595 C CA . TYR A 1 81 ? -16.811 8.477 10.433 1.00 96.69 81 TYR A CA 1
ATOM 596 C C . TYR A 1 81 ? -15.458 8.853 9.832 1.00 96.69 81 TYR A C 1
ATOM 598 O O . TYR A 1 81 ? -15.294 8.887 8.611 1.00 96.69 81 TYR A O 1
ATOM 606 N N . SER A 1 82 ? -14.469 9.083 10.692 1.00 97.94 82 SER A N 1
ATOM 607 C CA . SER A 1 82 ? -13.086 9.283 10.267 1.00 97.94 82 SER A CA 1
ATOM 608 C C . SER A 1 82 ? -12.091 8.657 11.236 1.00 97.94 82 SER A C 1
ATOM 610 O O . SER A 1 82 ? -12.383 8.462 12.415 1.00 97.94 82 SER A O 1
ATOM 612 N N . ALA A 1 83 ? -10.899 8.343 10.747 1.00 97.75 83 ALA A N 1
ATOM 613 C CA . ALA A 1 83 ? -9.764 7.961 11.564 1.00 97.75 83 ALA A CA 1
ATOM 614 C C . ALA A 1 83 ? -8.512 8.703 11.098 1.00 97.75 83 ALA A C 1
ATOM 616 O O . ALA A 1 83 ? -8.309 8.905 9.904 1.00 97.75 83 ALA A O 1
ATOM 617 N N . ILE A 1 84 ? -7.676 9.105 12.049 1.00 97.94 84 ILE A N 1
ATOM 618 C CA . ILE A 1 84 ? -6.363 9.699 11.786 1.00 97.94 84 ILE A CA 1
ATOM 619 C C . ILE A 1 84 ? -5.351 8.850 12.535 1.00 97.94 84 ILE A C 1
ATOM 621 O O . ILE A 1 84 ? -5.481 8.716 13.750 1.00 97.94 84 ILE A O 1
ATOM 625 N N . ILE A 1 85 ? -4.378 8.283 11.829 1.00 97.75 85 ILE A N 1
ATOM 626 C CA . ILE A 1 85 ? -3.331 7.415 12.374 1.00 97.75 85 ILE A CA 1
ATOM 627 C C . ILE A 1 85 ? -1.974 8.027 12.029 1.00 97.75 85 ILE A C 1
ATOM 629 O O . ILE A 1 85 ? -1.619 8.161 10.864 1.00 97.75 85 ILE A O 1
ATOM 633 N N . GLU A 1 86 ? -1.212 8.401 13.044 1.00 97.69 86 GLU A N 1
ATOM 634 C CA . GLU A 1 86 ? 0.164 8.865 12.932 1.00 97.69 86 GLU A CA 1
ATOM 635 C C . GLU A 1 86 ? 1.116 7.667 12.974 1.00 97.69 86 GLU A C 1
ATOM 637 O O . GLU A 1 86 ? 1.123 6.917 13.948 1.00 97.69 86 GLU A O 1
ATOM 642 N N . PHE A 1 87 ? 1.942 7.518 11.941 1.00 95.12 87 PHE A N 1
ATOM 643 C CA . PHE A 1 87 ? 3.105 6.640 11.919 1.00 95.12 87 PHE A CA 1
ATOM 644 C C . PHE A 1 87 ? 4.321 7.439 12.384 1.00 95.12 87 PHE A C 1
ATOM 646 O O . PHE A 1 87 ? 4.775 8.368 11.706 1.00 95.12 87 PHE A O 1
ATOM 653 N N . LYS A 1 88 ? 4.833 7.098 13.567 1.00 93.38 88 LYS A N 1
ATOM 654 C CA . LYS A 1 88 ? 5.923 7.829 14.208 1.00 93.38 88 LYS A CA 1
ATOM 655 C C . LYS A 1 88 ? 7.267 7.297 13.733 1.00 93.38 88 LYS A C 1
ATOM 657 O O . LYS A 1 88 ? 7.569 6.109 13.855 1.00 93.38 88 LYS A O 1
ATOM 662 N N . LEU A 1 89 ? 8.100 8.212 13.245 1.00 90.31 89 LEU A N 1
ATOM 663 C CA . LEU A 1 89 ? 9.507 7.927 12.996 1.00 90.31 89 LEU A CA 1
ATOM 664 C C . LEU A 1 89 ? 10.253 7.799 14.324 1.00 90.31 89 LEU A C 1
ATOM 666 O O . LEU A 1 89 ? 9.962 8.515 15.286 1.00 90.31 89 LEU A O 1
ATOM 670 N N . LYS A 1 90 ? 11.273 6.939 14.356 1.00 87.25 90 LYS A N 1
ATOM 671 C CA . LYS A 1 90 ? 12.110 6.782 15.547 1.00 87.25 90 LYS A CA 1
ATOM 672 C C . LYS A 1 90 ? 12.837 8.107 15.846 1.00 87.25 90 LYS A C 1
ATOM 674 O O . LYS A 1 90 ? 13.583 8.575 14.972 1.00 87.25 90 LYS A O 1
ATOM 679 N N . PRO A 1 91 ? 12.696 8.688 17.055 1.00 82.94 91 PRO A N 1
ATOM 680 C CA . PRO A 1 91 ? 13.439 9.881 17.457 1.00 82.94 91 PRO A CA 1
ATOM 681 C C . PRO A 1 91 ? 14.949 9.624 17.515 1.00 82.94 91 PRO A C 1
ATOM 683 O O . PRO A 1 91 ? 15.378 8.506 17.804 1.00 82.94 91 PRO A O 1
ATOM 686 N N . PHE A 1 92 ? 15.759 10.670 17.322 1.00 72.25 92 PHE A N 1
ATOM 687 C CA . PHE A 1 92 ? 17.226 10.569 17.371 1.00 72.25 92 PHE A CA 1
ATOM 688 C C . PHE A 1 92 ? 17.744 10.047 18.725 1.00 72.25 92 PHE A C 1
ATOM 690 O O . PHE A 1 92 ? 18.608 9.178 18.760 1.00 72.25 92 PHE A O 1
ATOM 697 N N . LEU A 1 93 ? 17.154 10.509 19.833 1.00 75.38 93 LEU A N 1
ATOM 698 C CA . LEU A 1 93 ? 17.455 10.046 21.197 1.00 75.38 93 LEU A CA 1
ATOM 699 C C . LEU A 1 93 ? 16.509 8.923 21.675 1.00 75.38 93 LEU A C 1
ATOM 701 O O . LEU A 1 93 ? 16.373 8.682 22.871 1.00 75.38 93 LEU A O 1
ATOM 705 N N . GLY A 1 94 ? 15.801 8.257 20.756 1.00 69.56 94 GLY A N 1
ATOM 706 C CA . GLY A 1 94 ? 14.815 7.226 21.082 1.00 69.56 94 GLY A CA 1
ATOM 707 C C . GLY A 1 94 ? 15.427 5.838 21.305 1.00 69.56 94 GLY A C 1
ATOM 708 O O . GLY A 1 94 ? 16.339 5.420 20.588 1.00 69.56 94 GLY A O 1
ATOM 709 N N . ASN A 1 95 ? 14.874 5.082 22.257 1.00 79.88 95 ASN A N 1
ATOM 710 C CA . ASN A 1 95 ? 15.236 3.678 22.482 1.00 79.88 95 ASN A CA 1
ATOM 711 C C . ASN A 1 95 ? 14.600 2.745 21.420 1.00 79.88 95 ASN A C 1
ATOM 713 O O . ASN A 1 95 ? 13.921 3.192 20.492 1.00 79.88 95 ASN A O 1
ATOM 717 N N . SER A 1 96 ? 14.838 1.433 21.526 1.00 78.00 96 SER A N 1
ATOM 718 C CA . SER A 1 96 ? 14.237 0.418 20.641 1.00 78.00 96 SER A CA 1
ATOM 719 C C . SER A 1 96 ? 12.707 0.389 20.692 1.00 78.00 96 SER A C 1
ATOM 721 O O . SER A 1 96 ? 12.079 0.073 19.688 1.00 78.00 96 SER A O 1
ATOM 723 N N . ASN A 1 97 ? 12.109 0.776 21.819 1.00 82.56 97 ASN A N 1
ATOM 724 C CA . ASN A 1 97 ? 10.658 0.783 22.017 1.00 82.56 97 ASN A CA 1
ATOM 725 C C . ASN A 1 97 ? 9.975 1.961 21.312 1.00 82.56 97 ASN A C 1
ATOM 727 O O . ASN A 1 97 ? 8.756 2.048 21.328 1.00 82.56 97 ASN A O 1
ATOM 731 N N . ASN A 1 98 ? 10.735 2.859 20.680 1.00 84.31 98 ASN A N 1
ATOM 732 C CA . ASN A 1 98 ? 10.198 3.972 19.894 1.00 84.31 98 ASN A CA 1
ATOM 733 C C . ASN A 1 98 ? 10.185 3.683 18.384 1.00 84.31 98 ASN A C 1
ATOM 735 O O . ASN A 1 98 ? 9.936 4.578 17.580 1.00 84.31 98 ASN A O 1
ATOM 739 N N . VAL A 1 99 ? 10.502 2.451 17.979 1.00 88.75 99 VAL A N 1
ATOM 740 C CA . VAL A 1 99 ? 10.487 2.019 16.577 1.00 88.75 99 VAL A CA 1
ATOM 741 C C . VAL A 1 99 ? 9.081 1.553 16.207 1.00 88.75 99 VAL A C 1
ATOM 743 O O . VAL A 1 99 ? 8.422 0.898 17.008 1.00 88.75 99 VAL A O 1
ATOM 746 N N . ASN A 1 100 ? 8.624 1.870 14.994 1.00 90.88 100 ASN A N 1
ATOM 747 C CA . ASN A 1 100 ? 7.346 1.399 14.441 1.00 90.88 100 ASN A CA 1
ATOM 748 C C . ASN A 1 100 ? 6.094 1.797 15.241 1.00 90.88 100 ASN A C 1
ATOM 750 O O . ASN A 1 100 ? 5.044 1.169 15.108 1.00 90.88 100 ASN A O 1
ATOM 754 N N . GLN A 1 101 ? 6.187 2.852 16.050 1.00 95.50 101 GLN A N 1
ATOM 755 C CA . GLN A 1 101 ? 5.060 3.323 16.843 1.00 95.50 101 GLN A CA 1
ATOM 756 C C . GLN A 1 101 ? 3.971 3.948 15.971 1.00 95.50 101 GLN A C 1
ATOM 758 O O . GLN A 1 101 ? 4.253 4.665 15.007 1.00 95.50 101 GLN A O 1
ATOM 763 N N . ILE A 1 102 ? 2.722 3.729 16.368 1.00 97.19 102 ILE A N 1
ATOM 764 C CA . ILE A 1 102 ? 1.559 4.417 15.827 1.00 97.19 102 ILE A CA 1
ATOM 765 C C . ILE A 1 102 ? 0.704 5.011 16.937 1.00 97.19 102 ILE A C 1
ATOM 767 O O . ILE A 1 102 ? 0.612 4.471 18.040 1.00 97.19 102 ILE A O 1
ATOM 771 N N . PHE A 1 103 ? 0.040 6.114 16.618 1.00 97.94 103 PHE A N 1
ATOM 772 C CA . PHE A 1 103 ? -1.004 6.683 17.457 1.00 97.94 103 PHE A CA 1
ATOM 773 C C . PHE A 1 103 ? -2.189 7.092 16.592 1.00 97.94 103 PHE A C 1
ATOM 775 O O . PHE A 1 103 ? -2.022 7.798 15.604 1.00 97.94 103 PHE A O 1
ATOM 782 N N . GLY A 1 104 ? -3.392 6.663 16.950 1.00 97.88 104 GLY A N 1
ATOM 783 C CA . GLY A 1 104 ? -4.587 6.898 16.156 1.00 97.88 104 GLY A CA 1
ATOM 784 C C . GLY A 1 104 ? -5.757 7.450 16.953 1.00 97.88 104 GLY A C 1
ATOM 785 O O . GLY A 1 104 ? -5.867 7.260 18.163 1.00 97.88 104 GLY A O 1
ATOM 786 N N . LYS A 1 105 ? -6.668 8.125 16.255 1.00 98.19 105 LYS A N 1
ATOM 787 C CA . LYS A 1 105 ? -7.964 8.568 16.780 1.00 98.19 105 LYS A CA 1
ATOM 788 C C . LYS A 1 105 ? -9.060 8.168 15.806 1.00 98.19 105 LYS A C 1
ATOM 790 O O . LYS A 1 105 ? -8.955 8.502 14.630 1.00 98.19 105 LYS A O 1
ATOM 795 N N . ILE A 1 106 ? -10.111 7.528 16.307 1.00 98.00 106 ILE A N 1
ATOM 796 C CA . ILE A 1 106 ? -11.347 7.241 15.569 1.00 98.00 106 ILE A CA 1
ATOM 797 C C . ILE A 1 106 ? -12.394 8.264 16.005 1.00 98.00 106 ILE A C 1
ATOM 799 O O . ILE A 1 106 ? -12.560 8.513 17.202 1.00 98.00 106 ILE A O 1
ATOM 803 N N . LYS A 1 107 ? -13.079 8.875 15.042 1.00 97.81 107 LYS A N 1
ATOM 804 C CA . LYS A 1 107 ? -13.996 9.992 15.248 1.00 97.81 107 LYS A CA 1
ATOM 805 C C . LYS A 1 107 ? -15.321 9.800 14.520 1.00 97.81 107 LYS A C 1
ATOM 807 O O . LYS A 1 107 ? -15.370 9.167 13.465 1.00 97.81 107 LYS A O 1
ATOM 812 N N . LEU A 1 108 ? -16.360 10.428 15.057 1.00 96.81 108 LEU A N 1
ATOM 813 C CA . LEU A 1 108 ? -17.627 10.685 14.377 1.00 96.81 108 LEU A CA 1
ATOM 814 C C . LEU A 1 108 ? -17.848 12.201 14.368 1.00 96.81 108 LEU A C 1
ATOM 816 O O . LEU A 1 108 ? -18.022 12.820 15.417 1.00 96.81 108 LEU A O 1
ATOM 820 N N . GLY A 1 109 ? -17.750 12.819 13.190 1.00 93.12 109 GLY A N 1
ATOM 821 C CA . GLY A 1 109 ? -17.640 14.274 13.089 1.00 93.12 109 GLY A CA 1
ATOM 822 C C . GLY A 1 109 ? -16.413 14.795 13.851 1.00 93.12 109 GLY A C 1
ATOM 823 O O . GLY A 1 109 ? -15.277 14.421 13.552 1.00 93.12 109 GLY A O 1
ATOM 824 N N . SER A 1 110 ? -16.633 15.660 14.842 1.00 92.00 110 SER A N 1
ATOM 825 C CA . SER A 1 110 ? -15.575 16.211 15.703 1.00 92.00 110 SER A CA 1
ATOM 826 C C . SER A 1 110 ? -15.315 15.393 16.975 1.00 92.00 110 SER A C 1
ATOM 828 O O . SER A 1 110 ? -14.279 15.589 17.616 1.00 92.00 110 SER A O 1
ATOM 830 N N . GLU A 1 111 ? -16.213 14.475 17.337 1.00 96.50 111 GLU A N 1
ATOM 831 C CA . GLU A 1 111 ? -16.126 13.689 18.568 1.00 96.50 111 GLU A CA 1
ATOM 832 C C . GLU A 1 111 ? -15.126 12.539 18.414 1.00 96.50 111 GLU A C 1
ATOM 834 O O . GLU A 1 111 ? -15.164 11.800 17.431 1.00 96.50 111 GLU A O 1
ATOM 839 N N . VAL A 1 112 ? -14.232 12.369 19.393 1.00 97.62 112 VAL A N 1
ATOM 840 C CA . VAL A 1 112 ? -13.289 11.242 19.441 1.00 97.62 112 VAL A CA 1
ATOM 841 C C . VAL A 1 112 ? -13.937 10.079 20.183 1.00 97.62 112 VAL A C 1
ATOM 843 O O . VAL A 1 112 ? -14.140 10.155 21.391 1.00 97.62 112 VAL A O 1
ATOM 846 N N . LEU A 1 113 ? -14.195 8.989 19.464 1.00 97.81 113 LEU A N 1
ATOM 847 C CA . LEU A 1 113 ? -14.825 7.784 20.003 1.00 97.81 113 LEU A CA 1
ATOM 848 C C . LEU A 1 113 ? -13.808 6.827 20.627 1.00 97.81 113 LEU A C 1
ATOM 850 O O . LEU A 1 113 ? -14.073 6.226 21.662 1.00 97.81 113 LEU A O 1
ATOM 854 N N . ALA A 1 114 ? -12.637 6.686 20.005 1.00 98.06 114 ALA A N 1
ATOM 855 C CA . ALA A 1 114 ? -11.592 5.787 20.479 1.00 98.06 114 ALA A CA 1
ATOM 856 C C . ALA A 1 114 ? -10.195 6.277 20.088 1.00 98.06 114 ALA A C 1
ATOM 858 O O . ALA A 1 114 ? -10.026 7.052 19.139 1.00 98.06 114 ALA A O 1
ATOM 859 N N . THR A 1 115 ? -9.184 5.805 20.812 1.00 98.31 115 THR A N 1
ATOM 860 C CA . THR A 1 115 ? -7.766 6.036 20.504 1.00 98.31 115 THR A CA 1
ATOM 861 C C . THR A 1 115 ? -7.036 4.720 20.281 1.00 98.31 115 THR A C 1
ATOM 863 O O . THR A 1 115 ? -7.328 3.747 20.967 1.00 98.31 115 THR A O 1
ATOM 866 N N . LEU A 1 116 ? -6.087 4.709 19.349 1.00 98.00 116 LEU A N 1
ATOM 867 C CA . LEU A 1 116 ? -5.215 3.578 19.039 1.00 98.00 116 LEU A CA 1
ATOM 868 C C . LEU A 1 116 ? -3.784 3.916 19.458 1.00 98.00 116 LEU A C 1
ATOM 870 O O . LEU A 1 116 ? -3.326 5.023 19.182 1.00 98.00 116 LEU A O 1
ATOM 874 N N . GLU A 1 117 ? -3.067 2.988 20.077 1.00 97.62 117 GLU A N 1
ATOM 875 C CA . GLU A 1 117 ? -1.659 3.180 20.440 1.00 97.62 117 GLU A CA 1
ATOM 876 C C . GLU A 1 117 ? -0.911 1.848 20.429 1.00 97.62 117 GLU A C 1
ATOM 878 O O . GLU A 1 117 ? -1.427 0.838 20.903 1.00 97.62 117 GLU A O 1
ATOM 883 N N . GLY A 1 118 ? 0.300 1.838 19.877 1.00 96.56 118 GLY A N 1
ATOM 884 C CA . GLY A 1 118 ? 1.170 0.666 19.897 1.00 96.56 118 GLY A CA 1
ATOM 885 C C . GLY A 1 118 ? 2.118 0.634 18.711 1.00 96.56 118 GLY A C 1
ATOM 886 O O . GLY A 1 118 ? 2.576 1.681 18.260 1.00 96.56 118 GLY A O 1
ATOM 887 N N . HIS A 1 119 ? 2.405 -0.558 18.199 1.00 94.94 119 HIS A N 1
ATOM 888 C CA . HIS A 1 119 ? 3.383 -0.805 17.143 1.00 94.94 119 HIS A CA 1
ATOM 889 C C . HIS A 1 119 ? 2.731 -1.464 15.929 1.00 94.94 119 HIS A C 1
ATOM 891 O O . HIS A 1 119 ? 2.102 -2.511 16.059 1.00 94.94 119 HIS A O 1
ATOM 897 N N . TRP A 1 120 ? 2.891 -0.898 14.729 1.00 92.19 120 TRP A N 1
ATOM 898 C CA . TRP A 1 120 ? 2.207 -1.425 13.534 1.00 92.19 120 TRP A CA 1
ATOM 899 C C . TRP A 1 120 ? 2.669 -2.838 13.133 1.00 92.19 120 TRP A C 1
ATOM 901 O O . TRP A 1 120 ? 1.923 -3.588 12.495 1.00 92.19 120 TRP A O 1
ATOM 911 N N . ASP A 1 121 ? 3.886 -3.223 13.516 1.00 89.94 121 ASP A N 1
ATOM 912 C CA . ASP A 1 121 ? 4.471 -4.552 13.318 1.00 89.94 121 ASP A CA 1
ATOM 913 C C . ASP A 1 121 ? 4.281 -5.502 14.514 1.00 89.94 121 ASP A C 1
ATOM 915 O O . ASP A 1 121 ? 4.639 -6.682 14.414 1.00 89.94 121 ASP A O 1
ATOM 919 N N . GLY A 1 122 ? 3.681 -5.009 15.599 1.00 92.38 122 GLY A N 1
ATOM 920 C CA . GLY A 1 122 ? 3.441 -5.710 16.856 1.00 92.38 122 GLY A CA 1
ATOM 921 C C . GLY A 1 122 ? 2.051 -5.409 17.418 1.00 92.38 122 GLY A C 1
ATOM 922 O O . GLY A 1 122 ? 1.064 -5.386 16.683 1.00 92.38 122 GLY A O 1
ATOM 923 N N . GLU A 1 123 ? 1.963 -5.229 18.733 1.00 95.62 123 GLU A N 1
ATOM 924 C CA . GLU A 1 123 ? 0.691 -5.005 19.418 1.00 95.62 123 GLU A CA 1
ATOM 925 C C . GLU A 1 123 ? 0.221 -3.547 19.318 1.00 95.62 123 GLU A C 1
ATOM 927 O O . GLU A 1 123 ? 1.000 -2.615 19.517 1.00 95.62 123 GLU A O 1
ATOM 932 N N . VAL A 1 124 ? -1.070 -3.362 19.046 1.00 97.50 124 VAL A N 1
ATOM 933 C CA . VAL A 1 124 ? -1.793 -2.088 19.065 1.00 97.50 124 VAL A CA 1
ATOM 934 C C . VAL A 1 124 ? -3.023 -2.259 19.942 1.00 97.50 124 VAL A C 1
ATOM 936 O O . VAL A 1 124 ? -3.837 -3.158 19.715 1.00 97.50 124 VAL A O 1
ATOM 939 N N . MET A 1 125 ? -3.176 -1.362 20.906 1.00 98.25 125 MET A N 1
ATOM 940 C CA . MET A 1 125 ? -4.321 -1.285 21.803 1.00 98.25 125 MET A CA 1
ATOM 941 C C . MET A 1 125 ? -5.334 -0.269 21.279 1.00 98.25 125 MET A C 1
ATOM 943 O O . MET A 1 125 ? -4.950 0.787 20.771 1.00 98.25 125 MET A O 1
ATOM 947 N N . ILE A 1 126 ? -6.623 -0.566 21.431 1.00 98.12 126 ILE A N 1
ATOM 948 C CA . ILE A 1 126 ? -7.716 0.395 21.268 1.00 98.12 126 ILE A CA 1
ATOM 949 C C . ILE A 1 126 ? -8.293 0.734 22.636 1.00 98.12 126 ILE A C 1
ATOM 951 O O . ILE A 1 126 ? -8.546 -0.147 23.449 1.00 98.12 126 ILE A O 1
ATOM 955 N N . ASN A 1 127 ? -8.501 2.023 22.879 1.00 97.81 127 ASN A N 1
ATOM 956 C CA . ASN A 1 127 ? -9.121 2.543 24.088 1.00 97.81 127 ASN A CA 1
ATOM 957 C C . ASN A 1 127 ? -10.405 3.288 23.715 1.00 97.81 127 ASN A C 1
ATOM 959 O O . ASN A 1 127 ? -10.351 4.327 23.044 1.00 97.81 127 ASN A O 1
ATOM 963 N N . ASP A 1 128 ? -11.543 2.746 24.137 1.00 96.88 128 ASP A N 1
ATOM 964 C CA . ASP A 1 128 ? -12.869 3.325 23.941 1.00 96.88 128 ASP A CA 1
ATOM 965 C C . ASP A 1 128 ? -13.090 4.475 24.935 1.00 96.88 128 ASP A C 1
ATOM 967 O O . ASP A 1 128 ? -13.049 4.300 26.153 1.00 96.88 128 ASP A O 1
ATOM 971 N N . LYS A 1 129 ? -13.350 5.682 24.420 1.00 95.06 129 LYS A N 1
ATOM 972 C CA . LYS A 1 129 ? -13.531 6.881 25.250 1.00 95.06 129 LYS A CA 1
ATOM 973 C C . LYS A 1 129 ? -14.845 6.901 26.019 1.00 95.06 129 LYS A C 1
ATOM 975 O O . LYS A 1 129 ? -14.917 7.576 27.043 1.00 95.06 129 LYS A O 1
ATOM 980 N N . LYS A 1 130 ? -15.865 6.184 25.552 1.00 93.31 130 LYS A N 1
ATOM 981 C CA . LYS A 1 130 ? -17.174 6.118 26.201 1.00 93.31 130 LYS A CA 1
ATOM 982 C C . LYS A 1 130 ? -17.167 5.143 27.372 1.00 93.31 130 LYS A C 1
ATOM 984 O O . LYS A 1 130 ? -17.774 5.431 28.400 1.00 93.31 130 LYS A O 1
ATOM 989 N N . THR A 1 131 ? -16.521 3.990 27.208 1.00 94.75 131 THR A N 1
ATOM 990 C CA . THR A 1 131 ? -16.504 2.929 28.231 1.00 94.75 131 THR A CA 1
ATOM 991 C C . THR A 1 131 ? -15.251 2.951 29.106 1.00 94.75 131 THR A C 1
ATOM 993 O O . THR A 1 131 ? -15.283 2.431 30.218 1.00 94.75 131 THR A O 1
ATOM 996 N N . GLY A 1 132 ? -14.156 3.553 28.632 1.00 93.94 132 GLY A N 1
ATOM 997 C CA . GLY A 1 132 ? -12.846 3.527 29.288 1.00 93.94 132 GLY A CA 1
ATOM 998 C C . GLY A 1 132 ? -12.127 2.178 29.181 1.00 93.94 132 GLY A C 1
ATOM 999 O O . GLY A 1 132 ? -11.089 1.991 29.815 1.00 93.94 132 GLY A O 1
ATOM 1000 N N . VAL A 1 133 ? -12.677 1.230 28.415 1.00 96.00 133 VAL A N 1
ATOM 1001 C CA . VAL A 1 133 ? -12.096 -0.101 28.224 1.00 96.00 133 VAL A CA 1
ATOM 1002 C C . VAL A 1 133 ? -10.955 -0.022 27.213 1.00 96.00 133 VAL A C 1
ATOM 1004 O O . VAL A 1 133 ? -11.093 0.581 26.148 1.00 96.00 133 VAL A O 1
ATOM 1007 N N . SER A 1 134 ? -9.836 -0.659 27.558 1.00 97.19 134 SER A N 1
ATOM 1008 C CA . SER A 1 134 ? -8.673 -0.825 26.689 1.00 97.19 134 SER A CA 1
ATOM 1009 C C . SER A 1 134 ? -8.495 -2.300 26.344 1.00 97.19 134 SER A C 1
ATOM 1011 O O . SER A 1 134 ? -8.429 -3.137 27.246 1.00 97.19 134 SER A O 1
ATOM 1013 N N . GLU A 1 135 ? -8.416 -2.620 25.056 1.00 97.38 135 GLU A N 1
ATOM 1014 C CA . GLU A 1 135 ? -8.273 -3.990 24.557 1.00 97.38 135 GLU A CA 1
ATOM 1015 C C . GLU A 1 135 ? -7.311 -4.073 23.365 1.00 97.38 135 GLU A C 1
ATOM 1017 O O . GLU A 1 135 ? -6.976 -3.067 22.736 1.00 97.38 135 GLU A O 1
ATOM 1022 N N . ILE A 1 136 ? -6.845 -5.286 23.059 1.00 96.75 136 ILE A N 1
ATOM 1023 C CA . ILE A 1 136 ? -5.952 -5.527 21.922 1.00 96.75 136 ILE A CA 1
ATOM 1024 C C . ILE A 1 136 ? -6.753 -5.372 20.629 1.00 96.75 136 ILE A C 1
ATOM 1026 O O . ILE A 1 136 ? -7.667 -6.146 20.351 1.00 96.75 136 ILE A O 1
ATOM 1030 N N . PHE A 1 137 ? -6.367 -4.397 19.810 1.00 95.88 137 PHE A N 1
ATOM 1031 C CA . PHE A 1 137 ? -6.956 -4.146 18.497 1.00 95.88 137 PHE A CA 1
ATOM 1032 C C . PHE A 1 137 ? -6.270 -4.949 17.394 1.00 95.88 137 PHE A C 1
ATOM 1034 O O . PHE A 1 137 ? -6.917 -5.513 16.511 1.00 95.88 137 PHE A O 1
ATOM 1041 N N . TRP A 1 138 ? -4.940 -4.988 17.433 1.00 92.38 138 TRP A N 1
ATOM 1042 C CA . TRP A 1 138 ? -4.117 -5.649 16.431 1.00 92.38 138 TRP A CA 1
ATOM 1043 C C . TRP A 1 138 ? -2.888 -6.250 17.093 1.00 92.38 138 TRP A C 1
ATOM 1045 O O . TRP A 1 138 ? -2.202 -5.580 17.852 1.00 92.38 138 TRP A O 1
ATOM 1055 N N . ASN A 1 139 ? -2.600 -7.511 16.792 1.00 93.00 139 ASN A N 1
ATOM 1056 C CA . ASN A 1 139 ? -1.354 -8.154 17.184 1.00 93.00 139 ASN A CA 1
ATOM 1057 C C . ASN A 1 139 ? -1.029 -9.239 16.143 1.00 93.00 139 ASN A C 1
ATOM 1059 O O . ASN A 1 139 ? -1.687 -10.280 16.116 1.00 93.00 139 ASN A O 1
ATOM 1063 N N . PRO A 1 140 ? -0.077 -9.014 15.220 1.00 89.56 140 PRO A N 1
ATOM 1064 C CA . PRO A 1 140 ? 0.221 -9.935 14.139 1.00 89.56 140 PRO A CA 1
ATOM 1065 C C . PRO A 1 140 ? 1.156 -11.039 14.644 1.00 89.56 140 PRO A C 1
ATOM 1067 O O . PRO A 1 140 ? 2.314 -11.107 14.216 1.00 89.56 140 PRO A O 1
ATOM 1070 N N . THR A 1 141 ? 0.659 -11.905 15.531 1.00 91.81 141 THR A N 1
ATOM 1071 C CA . THR A 1 141 ? 1.420 -13.043 16.067 1.00 91.81 141 THR A CA 1
ATOM 1072 C C . THR A 1 141 ? 1.814 -14.023 14.964 1.00 91.81 141 THR A C 1
ATOM 1074 O O . THR A 1 141 ? 1.291 -13.991 13.844 1.00 91.81 141 THR A O 1
ATOM 1077 N N . HIS A 1 142 ? 2.755 -14.915 15.264 1.00 90.31 142 HIS A N 1
ATOM 1078 C CA . HIS A 1 142 ? 3.202 -15.922 14.309 1.00 90.31 142 HIS A CA 1
ATOM 1079 C C . HIS A 1 142 ? 2.046 -16.828 13.846 1.00 90.31 142 HIS A C 1
ATOM 1081 O O . HIS A 1 142 ? 1.909 -17.087 12.652 1.00 90.31 142 HIS A O 1
ATOM 1087 N N . GLU A 1 143 ? 1.149 -17.208 14.754 1.00 90.81 143 GLU A N 1
ATOM 1088 C CA . GLU A 1 143 ? -0.032 -18.033 14.482 1.00 90.81 143 GLU A CA 1
ATOM 1089 C C . GLU A 1 143 ? -1.009 -17.305 13.550 1.00 90.81 143 GLU A C 1
ATOM 1091 O O . GLU A 1 143 ? -1.464 -17.872 12.556 1.00 90.81 143 GLU A O 1
ATOM 1096 N N . ILE A 1 144 ? -1.283 -16.020 13.807 1.00 87.19 144 ILE A N 1
ATOM 1097 C CA . ILE A 1 144 ? -2.140 -15.195 12.941 1.00 87.19 144 ILE A CA 1
ATOM 1098 C C . ILE A 1 144 ? -1.508 -15.036 11.553 1.00 87.19 144 ILE A C 1
ATOM 1100 O O . ILE A 1 144 ? -2.201 -15.096 10.536 1.00 87.19 144 ILE A O 1
ATOM 1104 N N . ARG A 1 145 ? -0.182 -14.863 11.481 1.00 85.62 145 ARG A N 1
ATOM 1105 C CA . ARG A 1 145 ? 0.546 -14.776 10.206 1.00 85.62 145 ARG A CA 1
ATOM 1106 C C . ARG A 1 145 ? 0.453 -16.073 9.404 1.00 85.62 145 ARG A C 1
ATOM 1108 O O . ARG A 1 145 ? 0.321 -15.994 8.185 1.00 85.62 145 ARG A O 1
ATOM 1115 N N . GLN A 1 146 ? 0.483 -17.232 10.060 1.00 87.44 146 GLN A N 1
ATOM 1116 C CA . GLN A 1 146 ? 0.309 -18.536 9.410 1.00 87.44 146 GLN A CA 1
ATOM 1117 C C . GLN A 1 146 ? -1.118 -18.763 8.895 1.00 87.44 146 GLN A C 1
ATOM 1119 O O . GLN A 1 146 ? -1.303 -19.461 7.905 1.00 87.44 146 GLN A O 1
ATOM 1124 N N . GLN A 1 147 ? -2.118 -18.143 9.524 1.00 87.06 147 GLN A N 1
ATOM 1125 C CA . GLN A 1 147 ? -3.524 -18.208 9.103 1.00 87.06 147 GLN A CA 1
ATOM 1126 C C . GLN A 1 147 ? -3.874 -17.232 7.969 1.00 87.06 147 GLN A C 1
ATOM 1128 O O . GLN A 1 147 ? -5.033 -17.157 7.551 1.00 87.06 147 GLN A O 1
ATOM 1133 N N . ARG A 1 148 ? -2.904 -16.459 7.466 1.00 81.38 148 ARG A N 1
ATOM 1134 C CA . ARG A 1 148 ? -3.131 -15.561 6.331 1.00 81.38 148 ARG A CA 1
ATOM 1135 C C . ARG A 1 148 ? -3.561 -16.369 5.114 1.00 81.38 148 ARG A C 1
ATOM 1137 O O . ARG A 1 148 ? -2.964 -17.394 4.792 1.00 81.38 148 ARG A O 1
ATOM 1144 N N . LEU A 1 149 ? -4.574 -15.865 4.414 1.00 78.81 149 LEU A N 1
ATOM 1145 C CA . LEU A 1 149 ? -5.019 -16.459 3.161 1.00 78.81 149 LEU A CA 1
ATOM 1146 C C . LEU A 1 149 ? -3.848 -16.513 2.176 1.00 78.81 149 LEU A C 1
ATOM 1148 O O . LEU A 1 149 ? -3.157 -15.514 1.950 1.00 78.81 149 LEU A O 1
ATOM 1152 N N . THR A 1 150 ? -3.625 -17.689 1.593 1.00 77.00 150 THR A N 1
ATOM 1153 C CA . THR A 1 150 ? -2.628 -17.855 0.542 1.00 77.00 150 THR A CA 1
ATOM 1154 C C . THR A 1 150 ? -3.052 -17.033 -0.663 1.00 77.00 150 THR A C 1
ATOM 1156 O O . THR A 1 150 ? -4.177 -17.140 -1.151 1.00 77.00 150 THR A O 1
ATOM 1159 N N . ARG A 1 151 ? -2.143 -16.192 -1.151 1.00 74.19 151 ARG A N 1
ATOM 1160 C CA . ARG A 1 151 ? -2.365 -15.463 -2.392 1.00 74.19 151 ARG A CA 1
ATOM 1161 C C . ARG A 1 151 ? -2.369 -16.456 -3.553 1.00 74.19 151 ARG A C 1
ATOM 1163 O O . ARG A 1 151 ? -1.335 -17.047 -3.843 1.00 74.19 151 ARG A O 1
ATOM 1170 N N . CYS A 1 152 ? -3.496 -16.572 -4.242 1.00 72.44 152 CYS A N 1
ATOM 1171 C CA . CYS A 1 152 ? -3.560 -17.255 -5.528 1.00 72.44 152 CYS A CA 1
ATOM 1172 C C . CYS A 1 152 ? -3.093 -16.294 -6.628 1.00 72.44 152 CYS A C 1
ATOM 1174 O O . CYS A 1 152 ? -3.567 -15.160 -6.713 1.00 72.44 152 CYS A O 1
ATOM 1176 N N . THR A 1 153 ? -2.144 -16.729 -7.448 1.00 75.50 153 THR A N 1
ATOM 1177 C CA . THR A 1 153 ? -1.696 -16.020 -8.654 1.00 75.50 153 THR A CA 1
ATOM 1178 C C . THR A 1 153 ? -1.813 -16.951 -9.847 1.00 75.50 153 THR A C 1
ATOM 1180 O O . THR A 1 153 ? -1.726 -18.165 -9.666 1.00 75.50 153 THR A O 1
ATOM 1183 N N . VAL A 1 154 ? -1.959 -16.384 -11.046 1.00 82.06 154 VAL A N 1
ATOM 1184 C CA . VAL A 1 154 ? -1.866 -17.138 -12.304 1.00 82.06 154 VAL A CA 1
ATOM 1185 C C . VAL A 1 154 ? -0.547 -17.916 -12.326 1.00 82.06 154 VAL A C 1
ATOM 1187 O O . VAL A 1 154 ? 0.499 -17.380 -11.925 1.00 82.06 154 VAL A O 1
ATOM 1190 N N . LEU A 1 155 ? -0.614 -19.192 -12.719 1.00 86.44 155 LEU A N 1
ATOM 1191 C CA . LEU A 1 155 ? 0.553 -20.067 -12.807 1.00 86.44 155 LEU A CA 1
ATOM 1192 C C . LEU A 1 155 ? 1.560 -19.478 -13.788 1.00 86.44 155 LEU A C 1
ATOM 1194 O O . LEU A 1 155 ? 1.170 -18.924 -14.806 1.00 86.44 155 LEU A O 1
ATOM 1198 N N . PHE A 1 156 ? 2.852 -19.611 -13.490 1.00 87.62 156 PHE A N 1
ATOM 1199 C CA . PHE A 1 156 ? 3.911 -18.947 -14.254 1.00 87.62 156 PHE A CA 1
ATOM 1200 C C . PHE A 1 156 ? 3.845 -19.234 -15.765 1.00 87.62 156 PHE A C 1
ATOM 1202 O O . PHE A 1 156 ? 3.963 -18.312 -16.567 1.00 87.62 156 PHE A O 1
ATOM 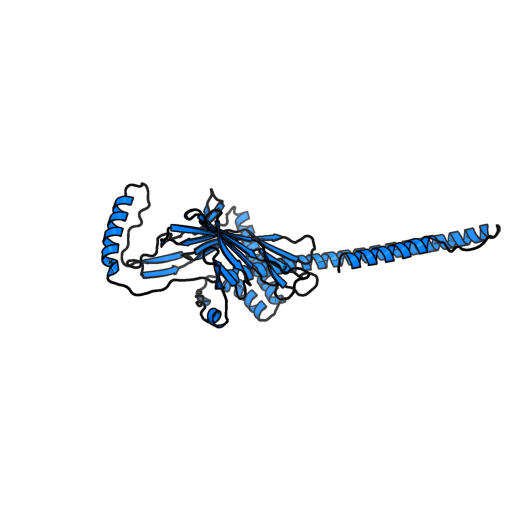1209 N N . ASP A 1 157 ? 3.586 -20.487 -16.143 1.00 90.94 157 ASP A N 1
ATOM 1210 C CA . ASP A 1 157 ? 3.512 -20.911 -17.548 1.00 90.94 157 ASP A CA 1
ATOM 1211 C C . ASP A 1 157 ? 2.264 -20.379 -18.276 1.00 90.94 157 ASP A C 1
ATOM 1213 O O . ASP A 1 157 ? 2.261 -20.271 -19.502 1.00 90.94 157 ASP A O 1
ATOM 1217 N N . GLU A 1 158 ? 1.226 -20.004 -17.525 1.00 88.94 158 GLU A N 1
ATOM 1218 C CA . GLU A 1 158 ? -0.026 -19.425 -18.028 1.00 88.94 158 GLU A CA 1
ATOM 1219 C C . GLU A 1 158 ? 0.015 -17.887 -18.084 1.00 88.94 158 GLU A C 1
ATOM 1221 O O . GLU A 1 158 ? -0.915 -17.269 -18.599 1.00 88.94 158 GLU A O 1
ATOM 1226 N N . GLN A 1 159 ? 1.078 -17.257 -17.570 1.00 89.12 159 GLN A N 1
ATOM 1227 C CA . GLN A 1 159 ? 1.224 -15.799 -17.568 1.00 89.12 159 GLN A CA 1
ATOM 1228 C C . GLN A 1 159 ? 1.531 -15.246 -18.959 1.00 89.12 159 GLN A C 1
ATOM 1230 O O . GLN A 1 159 ? 2.344 -15.810 -19.697 1.00 89.12 159 GLN A O 1
ATOM 1235 N N . GLU A 1 160 ? 0.965 -14.082 -19.282 1.00 89.44 160 GLU A N 1
ATOM 1236 C CA . GLU A 1 160 ? 1.324 -13.324 -20.487 1.00 89.44 160 GLU A CA 1
ATOM 1237 C C . GLU A 1 160 ? 2.708 -12.665 -20.343 1.00 89.44 160 GLU A C 1
ATOM 1239 O O . GLU A 1 160 ? 3.178 -12.376 -19.241 1.00 89.44 160 GLU A O 1
ATOM 1244 N N . ASP A 1 161 ? 3.359 -12.343 -21.463 1.00 90.88 161 ASP A N 1
ATOM 1245 C CA . ASP A 1 161 ? 4.731 -11.803 -21.469 1.00 90.88 161 ASP A CA 1
ATOM 1246 C C . ASP A 1 161 ? 4.892 -10.471 -20.713 1.00 90.88 161 ASP A C 1
ATOM 1248 O O . ASP A 1 161 ? 5.978 -10.156 -20.227 1.00 90.88 161 ASP A O 1
ATOM 1252 N N . MET A 1 162 ? 3.813 -9.694 -20.592 1.00 88.12 162 MET A N 1
ATOM 1253 C CA . MET A 1 162 ? 3.801 -8.395 -19.910 1.00 88.12 162 MET A CA 1
ATOM 1254 C C . MET A 1 162 ? 3.384 -8.482 -18.434 1.00 88.12 162 MET A C 1
ATOM 1256 O O . MET A 1 162 ? 3.327 -7.452 -17.757 1.00 88.12 162 MET A O 1
ATOM 1260 N N . GLU A 1 163 ? 3.097 -9.677 -17.912 1.00 86.50 163 GLU A N 1
ATOM 1261 C CA . GLU A 1 163 ? 2.802 -9.860 -16.491 1.00 86.50 163 GLU A CA 1
ATOM 1262 C C . GLU A 1 163 ? 4.071 -9.800 -15.643 1.00 86.50 163 GLU A C 1
ATOM 1264 O O . GLU A 1 163 ? 5.123 -10.320 -16.008 1.00 86.50 163 GLU A O 1
ATOM 1269 N N . SER A 1 164 ? 3.983 -9.167 -14.470 1.00 87.31 164 SER A N 1
ATOM 1270 C CA . SER A 1 164 ? 5.164 -8.767 -13.699 1.00 87.31 164 SER A CA 1
ATOM 1271 C C . SER A 1 164 ? 6.119 -9.913 -13.360 1.00 87.31 164 SER A C 1
ATOM 1273 O O . SER A 1 164 ? 7.328 -9.708 -13.411 1.00 87.31 164 SER A O 1
ATOM 1275 N N . ALA A 1 165 ? 5.620 -11.097 -12.987 1.00 86.94 165 ALA A N 1
ATOM 1276 C CA . ALA A 1 165 ? 6.508 -12.194 -12.595 1.00 86.94 165 ALA A CA 1
ATOM 1277 C C . ALA A 1 165 ? 7.254 -12.782 -13.803 1.00 86.94 165 ALA A C 1
ATOM 1279 O O . ALA A 1 165 ? 8.459 -13.013 -13.701 1.00 86.94 165 ALA A O 1
ATOM 1280 N N . ARG A 1 166 ? 6.583 -12.937 -14.950 1.00 90.88 166 ARG A N 1
ATOM 1281 C CA . ARG A 1 166 ? 7.199 -13.359 -16.215 1.00 90.88 166 ARG A CA 1
ATOM 1282 C C . ARG A 1 166 ? 8.137 -12.302 -16.797 1.00 90.88 166 ARG A C 1
ATOM 1284 O O . ARG A 1 166 ? 9.275 -12.621 -17.137 1.00 90.88 166 ARG A O 1
ATOM 1291 N N . LEU A 1 167 ? 7.711 -11.041 -16.830 1.00 91.19 167 LEU A N 1
ATOM 1292 C CA . LEU A 1 167 ? 8.496 -9.921 -17.357 1.00 91.19 167 LEU A CA 1
ATOM 1293 C C . LEU A 1 167 ? 9.804 -9.715 -16.577 1.00 91.19 167 LEU A C 1
ATOM 1295 O O . LEU A 1 167 ? 10.852 -9.479 -17.170 1.00 91.19 167 LEU A O 1
ATOM 1299 N N . TRP A 1 168 ? 9.762 -9.835 -15.245 1.00 92.62 168 TRP A N 1
ATOM 1300 C CA . TRP A 1 168 ? 10.921 -9.624 -14.367 1.00 92.62 168 TRP A CA 1
ATOM 1301 C C . TRP A 1 168 ? 11.649 -10.918 -13.976 1.00 92.62 168 TRP A C 1
ATOM 1303 O O . TRP A 1 168 ? 12.478 -10.896 -13.060 1.00 92.62 168 TRP A O 1
ATOM 1313 N N . GLN A 1 169 ? 11.368 -12.050 -14.630 1.00 92.69 169 GLN A N 1
ATOM 1314 C CA . GLN A 1 169 ? 11.880 -13.363 -14.219 1.00 92.69 169 GLN A CA 1
ATOM 1315 C C . GLN A 1 169 ? 13.416 -13.421 -14.160 1.00 92.69 169 GLN A C 1
ATOM 1317 O O . GLN A 1 169 ? 13.976 -13.924 -13.186 1.00 92.69 169 GLN A O 1
ATOM 1322 N N . HIS A 1 170 ? 14.111 -12.862 -15.159 1.00 91.81 170 HIS A N 1
ATOM 1323 C CA . HIS A 1 170 ? 15.571 -12.945 -15.264 1.00 91.81 170 HIS A CA 1
ATOM 1324 C C . HIS A 1 170 ? 16.256 -12.063 -14.221 1.00 91.81 170 HIS A C 1
ATOM 1326 O O . HIS A 1 170 ? 17.141 -12.530 -13.506 1.00 91.81 170 HIS A O 1
ATOM 1332 N N . VAL A 1 171 ? 15.754 -10.840 -14.032 1.00 90.25 171 VAL A N 1
ATOM 1333 C CA . VAL A 1 171 ? 16.199 -9.940 -12.958 1.00 90.25 171 VAL A CA 1
ATOM 1334 C C . VAL A 1 171 ? 15.981 -10.585 -11.590 1.00 90.25 171 VAL A C 1
ATOM 1336 O O . VAL A 1 171 ? 16.880 -10.600 -10.754 1.00 90.25 171 VAL A O 1
ATOM 1339 N N . THR A 1 172 ? 14.799 -11.162 -11.360 1.00 88.88 172 THR A N 1
ATOM 1340 C CA . THR A 1 172 ? 14.449 -11.801 -10.082 1.00 88.88 172 THR A CA 1
ATOM 1341 C C . THR A 1 172 ? 15.347 -13.003 -9.795 1.00 88.88 172 THR A C 1
ATOM 1343 O O . THR A 1 172 ? 15.828 -13.155 -8.671 1.00 88.88 172 THR A O 1
ATOM 1346 N N . ARG A 1 173 ? 15.620 -13.831 -10.811 1.00 92.88 173 ARG A N 1
ATOM 1347 C CA . ARG A 1 173 ? 16.536 -14.973 -10.722 1.00 92.88 173 ARG A CA 1
ATOM 1348 C C . ARG A 1 173 ? 17.959 -14.528 -10.383 1.00 92.88 173 ARG A C 1
ATOM 1350 O O . ARG A 1 173 ? 18.543 -15.067 -9.448 1.00 92.88 173 ARG A O 1
ATOM 1357 N N . ALA A 1 174 ? 18.484 -13.520 -11.076 1.00 89.19 174 ALA A N 1
ATOM 1358 C CA . ALA A 1 174 ? 19.816 -12.978 -10.815 1.00 89.19 174 ALA A CA 1
ATOM 1359 C C . ALA A 1 174 ? 19.939 -12.402 -9.390 1.00 89.19 174 ALA A C 1
ATOM 1361 O O . ALA A 1 174 ? 20.887 -12.713 -8.668 1.00 89.19 174 ALA A O 1
ATOM 1362 N N . ILE A 1 175 ? 18.925 -11.655 -8.927 1.00 86.56 175 ILE A N 1
ATOM 1363 C CA . ILE A 1 175 ? 18.856 -11.154 -7.543 1.00 86.56 175 ILE A CA 1
ATOM 1364 C C . ILE A 1 175 ? 18.870 -12.310 -6.537 1.00 86.56 175 ILE A C 1
ATOM 1366 O O . ILE A 1 175 ? 19.588 -12.241 -5.538 1.00 86.56 175 ILE A O 1
ATOM 1370 N N . HIS A 1 176 ? 18.104 -13.376 -6.785 1.00 90.88 176 HIS A N 1
ATOM 1371 C CA . HIS A 1 176 ? 18.068 -14.545 -5.903 1.00 90.88 176 HIS A CA 1
ATOM 1372 C C . HIS A 1 176 ? 19.427 -15.257 -5.834 1.00 90.88 176 HIS A C 1
ATOM 1374 O O . HIS A 1 176 ? 19.875 -15.634 -4.750 1.00 90.88 176 HIS A O 1
ATOM 1380 N N . ASN A 1 177 ? 20.120 -15.337 -6.971 1.00 94.00 177 ASN A N 1
ATOM 1381 C CA . ASN A 1 177 ? 21.479 -15.867 -7.084 1.00 94.00 177 ASN A CA 1
ATOM 1382 C C . ASN A 1 177 ? 22.551 -14.918 -6.524 1.00 94.00 177 ASN A C 1
ATOM 1384 O O . ASN A 1 177 ? 23.726 -15.274 -6.487 1.00 94.00 177 ASN A O 1
ATOM 1388 N N 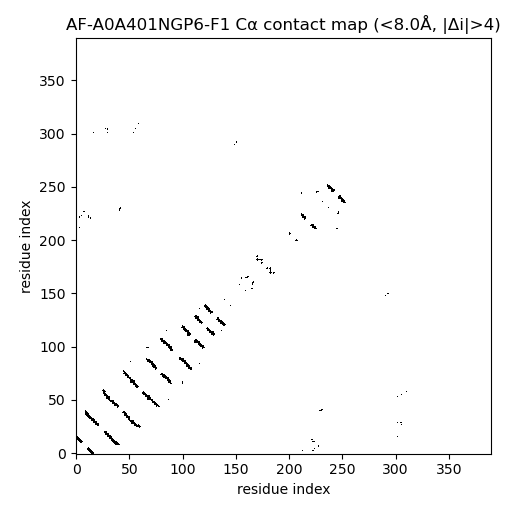. LYS A 1 178 ? 22.154 -13.724 -6.061 1.00 92.00 178 LYS A N 1
ATOM 1389 C CA . LYS A 1 178 ? 23.037 -12.649 -5.590 1.00 92.00 178 LYS A CA 1
ATOM 1390 C C . LYS A 1 178 ? 24.006 -12.140 -6.669 1.00 92.00 178 LYS A C 1
ATOM 1392 O O . LYS A 1 178 ? 24.989 -11.484 -6.326 1.00 92.00 178 LYS A O 1
ATOM 1397 N N . ASP A 1 179 ? 23.712 -12.372 -7.949 1.00 93.19 179 ASP A N 1
ATOM 1398 C CA . ASP A 1 179 ? 24.485 -11.840 -9.071 1.00 93.19 179 ASP A CA 1
ATOM 1399 C C . ASP A 1 179 ? 23.984 -10.436 -9.437 1.00 93.19 179 ASP A C 1
ATOM 1401 O O . ASP A 1 179 ? 22.983 -10.247 -10.130 1.00 93.19 179 ASP A O 1
ATOM 1405 N N . GLN A 1 180 ? 24.687 -9.423 -8.930 1.00 88.50 180 GLN A N 1
ATOM 1406 C CA . GLN A 1 180 ? 24.333 -8.022 -9.166 1.00 88.50 180 GLN A CA 1
ATOM 1407 C C . GLN A 1 180 ? 24.619 -7.568 -10.602 1.00 88.50 180 GLN A C 1
ATOM 1409 O O . GLN A 1 180 ? 23.936 -6.674 -11.110 1.00 88.50 180 GLN A O 1
ATOM 1414 N N . ASN A 1 181 ? 25.614 -8.165 -11.261 1.00 92.94 181 ASN A N 1
ATOM 1415 C CA . ASN A 1 181 ? 25.992 -7.780 -12.616 1.00 92.94 181 ASN A CA 1
ATOM 1416 C C . ASN A 1 181 ? 24.949 -8.291 -13.610 1.00 92.94 181 ASN A C 1
ATOM 1418 O O . ASN A 1 181 ? 24.463 -7.510 -14.430 1.00 92.94 181 ASN A O 1
ATOM 1422 N N . GLU A 1 182 ? 24.548 -9.561 -13.483 1.00 93.00 182 GLU A N 1
ATOM 1423 C CA . GLU A 1 182 ? 23.464 -10.143 -14.281 1.00 93.00 182 GLU A CA 1
ATOM 1424 C C . GLU A 1 182 ? 22.150 -9.392 -14.028 1.00 93.00 182 GLU A C 1
ATOM 1426 O O . GLU A 1 182 ? 21.507 -8.948 -14.977 1.00 93.00 182 GLU A O 1
ATOM 1431 N N . ALA A 1 183 ? 21.791 -9.134 -12.764 1.00 85.00 183 ALA A N 1
ATOM 1432 C CA . ALA A 1 183 ? 20.562 -8.408 -12.434 1.00 85.00 183 ALA A CA 1
ATOM 1433 C C . ALA A 1 183 ? 20.516 -7.013 -13.079 1.00 85.00 183 ALA A C 1
ATOM 1435 O O . ALA A 1 183 ? 19.478 -6.600 -13.601 1.00 85.00 183 ALA A O 1
ATOM 1436 N N . THR A 1 184 ? 21.644 -6.295 -13.075 1.00 86.44 184 THR A N 1
ATOM 1437 C CA . THR A 1 184 ? 21.760 -4.974 -13.707 1.00 86.44 184 THR A CA 1
ATOM 1438 C C . THR A 1 184 ? 21.659 -5.066 -15.229 1.00 86.44 184 THR A C 1
ATOM 1440 O O . THR A 1 184 ? 20.988 -4.235 -15.843 1.00 86.44 184 THR A O 1
ATOM 1443 N N . GLY A 1 185 ? 22.292 -6.073 -15.840 1.00 90.69 185 GLY A N 1
ATOM 1444 C CA . GLY A 1 185 ? 22.228 -6.322 -17.280 1.00 90.69 185 GLY A CA 1
ATOM 1445 C C . GLY A 1 185 ? 20.807 -6.631 -17.754 1.00 90.69 185 GLY A C 1
ATOM 1446 O O . GLY A 1 185 ? 20.289 -5.948 -18.636 1.00 90.69 185 GLY A O 1
ATOM 1447 N N . GLU A 1 186 ? 20.138 -7.584 -17.108 1.00 91.31 186 GLU A N 1
ATOM 1448 C CA . GLU A 1 186 ? 18.756 -7.975 -17.420 1.00 91.31 186 GLU A CA 1
ATOM 1449 C C . GLU A 1 186 ? 17.775 -6.811 -17.222 1.00 91.31 186 GLU A C 1
ATOM 1451 O O . GLU A 1 186 ? 16.897 -6.552 -18.050 1.00 91.31 186 GLU A O 1
ATOM 1456 N N . LYS A 1 187 ? 17.969 -6.026 -16.157 1.00 90.94 187 LYS A N 1
ATOM 1457 C CA . LYS A 1 187 ? 17.183 -4.813 -15.909 1.00 90.94 187 LYS A CA 1
ATOM 1458 C C . LYS A 1 187 ? 17.391 -3.770 -17.005 1.00 90.94 187 LYS A C 1
ATOM 1460 O O . LYS A 1 187 ? 16.424 -3.148 -17.442 1.00 90.94 187 LYS A O 1
ATOM 1465 N N . PHE A 1 188 ? 18.628 -3.580 -17.462 1.00 91.75 188 PHE A N 1
ATOM 1466 C CA . PHE A 1 188 ? 18.933 -2.656 -18.552 1.00 91.75 188 PHE A CA 1
ATOM 1467 C C . PHE A 1 188 ? 18.237 -3.066 -19.855 1.00 91.75 188 PHE A C 1
ATOM 1469 O O . PHE A 1 188 ? 17.655 -2.209 -20.520 1.00 91.75 188 PHE A O 1
ATOM 1476 N N . VAL A 1 189 ? 18.240 -4.361 -20.193 1.00 94.62 189 VAL A N 1
ATOM 1477 C CA . VAL A 1 189 ? 17.551 -4.893 -21.381 1.00 94.62 189 VAL A CA 1
ATOM 1478 C C . VAL A 1 189 ? 16.054 -4.563 -21.340 1.00 94.62 189 VAL A C 1
ATOM 1480 O O . VAL A 1 189 ? 15.522 -4.011 -22.308 1.00 94.62 189 VAL A O 1
ATOM 1483 N N . LEU A 1 190 ? 15.389 -4.816 -20.207 1.00 91.00 190 LEU A N 1
ATOM 1484 C CA . LEU A 1 190 ? 13.9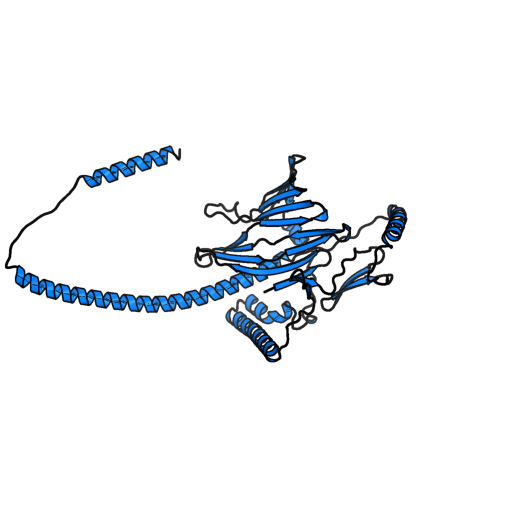68 -4.499 -20.016 1.00 91.00 190 LEU A CA 1
ATOM 1485 C C . LEU A 1 190 ? 13.683 -2.992 -20.131 1.00 91.00 190 LEU A C 1
ATOM 1487 O O . LEU A 1 190 ? 12.759 -2.578 -20.836 1.00 91.00 190 LEU A O 1
ATOM 1491 N N . GLU A 1 191 ? 14.479 -2.153 -19.464 1.00 88.06 191 GLU A N 1
ATOM 1492 C CA . GLU A 1 191 ? 14.301 -0.697 -19.483 1.00 88.06 191 GLU A CA 1
ATOM 1493 C C . GLU A 1 191 ? 14.550 -0.092 -20.876 1.00 88.06 191 GLU A C 1
ATOM 1495 O O . GLU A 1 191 ? 13.824 0.818 -21.288 1.00 88.06 191 GLU A O 1
ATOM 1500 N N . GLU A 1 192 ? 15.546 -0.580 -21.623 1.00 94.06 192 GLU A N 1
ATOM 1501 C CA . GLU A 1 192 ? 15.830 -0.100 -22.981 1.00 94.06 192 GLU A CA 1
ATOM 1502 C C . GLU A 1 192 ? 14.742 -0.530 -23.972 1.00 94.06 192 GLU A C 1
ATOM 1504 O O . GLU A 1 192 ? 14.339 0.276 -24.815 1.00 94.06 192 GLU A O 1
ATOM 1509 N N . ALA A 1 193 ? 14.188 -1.741 -23.836 1.00 93.69 193 ALA A N 1
ATOM 1510 C CA . ALA A 1 193 ? 13.040 -2.175 -24.631 1.00 93.69 193 ALA A CA 1
ATOM 1511 C C . ALA A 1 193 ? 11.827 -1.245 -24.428 1.00 93.69 193 ALA A C 1
ATOM 1513 O O . ALA A 1 193 ? 11.245 -0.759 -25.403 1.00 93.69 193 ALA A O 1
ATOM 1514 N N . GLN A 1 194 ? 11.505 -0.902 -23.174 1.00 90.38 194 GLN A N 1
ATOM 1515 C CA . GLN A 1 194 ? 10.437 0.056 -22.849 1.00 90.38 194 GLN A CA 1
ATOM 1516 C C . GLN A 1 194 ? 10.734 1.465 -23.386 1.00 90.38 194 GLN A C 1
ATOM 1518 O O . GLN A 1 194 ? 9.854 2.127 -23.945 1.00 90.38 194 GLN A O 1
ATOM 1523 N N . ARG A 1 195 ? 11.989 1.922 -23.283 1.00 93.94 195 ARG A N 1
ATOM 1524 C CA . ARG A 1 195 ? 12.435 3.220 -23.813 1.00 93.94 195 ARG A CA 1
ATOM 1525 C C . ARG A 1 195 ? 12.306 3.286 -25.336 1.00 93.94 195 ARG A C 1
ATOM 1527 O O . ARG A 1 195 ? 11.871 4.311 -25.863 1.00 93.94 195 ARG A O 1
ATOM 1534 N N . LYS A 1 196 ? 12.650 2.209 -26.047 1.00 95.75 196 LYS A N 1
ATOM 1535 C CA . LYS A 1 196 ? 12.504 2.100 -27.505 1.00 95.75 196 LYS A CA 1
ATOM 1536 C C . LYS A 1 196 ? 11.033 2.098 -27.922 1.00 95.75 196 LYS A C 1
ATOM 1538 O O . LYS A 1 196 ? 10.673 2.878 -28.802 1.00 95.75 196 LYS A O 1
ATOM 1543 N N . ALA A 1 197 ? 10.186 1.312 -27.256 1.00 92.62 197 ALA A N 1
ATOM 1544 C CA . ALA A 1 197 ? 8.747 1.279 -27.526 1.00 92.62 197 ALA A CA 1
ATOM 1545 C C . ALA A 1 197 ? 8.092 2.657 -27.315 1.00 92.62 197 ALA A C 1
ATOM 1547 O O . ALA A 1 197 ? 7.298 3.107 -28.138 1.00 92.62 197 ALA A O 1
ATOM 1548 N N . ALA A 1 198 ? 8.473 3.381 -26.257 1.00 91.88 198 ALA A N 1
ATOM 1549 C CA . ALA A 1 198 ? 7.991 4.741 -26.015 1.00 91.88 198 ALA A CA 1
ATOM 1550 C C . ALA A 1 198 ? 8.429 5.736 -27.106 1.00 91.88 198 ALA A C 1
ATOM 1552 O O . ALA A 1 198 ? 7.626 6.559 -27.546 1.00 91.88 198 ALA A O 1
ATOM 1553 N N . LYS A 1 199 ? 9.683 5.650 -27.576 1.00 94.44 199 LYS A N 1
ATOM 1554 C CA . LYS A 1 199 ? 10.178 6.469 -28.698 1.00 94.44 199 LYS A CA 1
ATOM 1555 C C . LYS A 1 199 ? 9.422 6.173 -29.994 1.00 94.44 199 LYS A C 1
ATOM 1557 O O . LYS A 1 199 ? 9.089 7.109 -30.712 1.00 94.44 199 LYS A O 1
ATOM 1562 N N . GLN A 1 200 ? 9.148 4.900 -30.277 1.00 95.62 200 GLN A N 1
ATOM 1563 C CA . GLN A 1 200 ? 8.390 4.487 -31.458 1.00 95.62 200 GLN A CA 1
ATOM 1564 C C . GLN A 1 200 ? 6.963 5.030 -31.419 1.00 95.62 200 GLN A C 1
ATOM 1566 O O . GLN A 1 200 ? 6.564 5.681 -32.378 1.00 95.62 200 GLN A O 1
ATOM 1571 N N . ARG A 1 201 ? 6.240 4.869 -30.304 1.00 95.12 201 ARG A N 1
ATOM 1572 C CA . ARG A 1 201 ? 4.895 5.447 -30.137 1.00 95.12 201 ARG A CA 1
ATOM 1573 C C . ARG A 1 201 ? 4.888 6.953 -30.393 1.00 95.12 201 ARG A C 1
ATOM 1575 O O . ARG A 1 201 ? 4.125 7.446 -31.215 1.00 95.12 201 ARG A O 1
ATOM 1582 N N . LYS A 1 202 ? 5.842 7.676 -29.794 1.00 93.38 202 LYS A N 1
ATOM 1583 C CA . LYS A 1 202 ? 5.996 9.122 -30.012 1.00 93.38 202 LYS A CA 1
ATOM 1584 C C . LYS A 1 202 ? 6.269 9.482 -31.479 1.00 93.38 202 LYS A C 1
ATOM 1586 O O . LYS A 1 202 ? 5.742 10.481 -31.951 1.00 93.38 202 LYS A O 1
ATOM 1591 N N . ALA A 1 203 ? 7.086 8.701 -32.187 1.00 95.25 203 ALA A N 1
ATOM 1592 C CA . ALA A 1 203 ? 7.402 8.944 -33.596 1.00 95.25 203 ALA A CA 1
ATOM 1593 C C . ALA A 1 203 ? 6.192 8.745 -34.525 1.00 95.25 203 ALA A C 1
ATOM 1595 O O . ALA A 1 203 ? 6.086 9.445 -35.526 1.00 95.25 203 ALA A O 1
ATOM 1596 N N . HIS A 1 204 ? 5.279 7.836 -34.175 1.00 95.44 204 HIS A N 1
ATOM 1597 C CA . HIS A 1 204 ? 4.048 7.578 -34.929 1.00 95.44 204 HIS A CA 1
ATOM 1598 C C . HIS A 1 204 ? 2.862 8.444 -34.471 1.00 95.44 204 HIS A C 1
ATOM 1600 O O . HIS A 1 204 ? 1.787 8.358 -35.052 1.00 95.44 204 HIS A O 1
ATOM 1606 N N . GLY A 1 205 ? 3.041 9.286 -33.444 1.00 93.06 205 GLY A N 1
ATOM 1607 C CA . GLY A 1 205 ? 1.946 10.063 -32.856 1.00 93.06 205 GLY A CA 1
ATOM 1608 C C . GLY A 1 205 ? 0.931 9.208 -32.088 1.00 93.06 205 GLY A C 1
ATOM 1609 O O . GLY A 1 205 ? -0.198 9.638 -31.887 1.00 93.06 205 GLY A O 1
ATOM 1610 N N . GLU A 1 206 ? 1.321 8.006 -31.663 1.00 93.94 206 GLU A N 1
ATOM 1611 C CA . GLU A 1 206 ? 0.470 7.083 -30.916 1.00 93.94 206 GLU A CA 1
ATOM 1612 C C . GLU A 1 206 ? 0.529 7.374 -29.414 1.00 93.94 206 GLU A C 1
ATOM 1614 O O . GLU A 1 206 ? 1.605 7.479 -28.810 1.00 93.94 206 GLU A O 1
ATOM 1619 N N . GLU A 1 207 ? -0.640 7.449 -28.785 1.00 87.94 207 GLU A N 1
ATOM 1620 C CA . GLU A 1 207 ? -0.761 7.563 -27.337 1.00 87.94 207 GLU A CA 1
ATOM 1621 C C . GLU A 1 207 ? -0.718 6.182 -26.664 1.00 87.94 207 GLU A C 1
ATOM 1623 O O . GLU A 1 207 ? -1.163 5.174 -27.213 1.00 87.94 207 GLU A O 1
ATOM 1628 N N . TRP A 1 208 ? -0.162 6.115 -25.451 1.00 88.44 208 TRP A N 1
ATOM 1629 C CA . TRP A 1 208 ? -0.237 4.897 -24.647 1.00 88.44 208 TRP A CA 1
ATOM 1630 C C . TRP A 1 208 ? -1.573 4.818 -23.923 1.00 88.44 208 TRP A C 1
ATOM 1632 O O . TRP A 1 208 ? -1.815 5.579 -22.989 1.00 88.44 208 TRP A O 1
ATOM 1642 N N . LEU A 1 209 ? -2.394 3.843 -24.303 1.00 88.38 209 LEU A N 1
ATOM 1643 C CA . LEU A 1 209 ? -3.685 3.593 -23.674 1.00 88.38 209 LEU A CA 1
ATOM 1644 C C . LEU A 1 209 ? -3.595 2.382 -22.735 1.00 88.38 209 LEU A C 1
ATOM 1646 O O . LEU A 1 209 ? -3.291 1.275 -23.191 1.00 88.38 209 LEU A O 1
ATOM 1650 N N . PRO A 1 210 ? -3.866 2.537 -21.426 1.00 89.75 210 PRO A N 1
ATOM 1651 C CA . PRO A 1 210 ? -3.871 1.403 -20.511 1.00 89.75 210 PRO A CA 1
ATOM 1652 C C . PRO A 1 210 ? -4.975 0.395 -20.853 1.00 89.75 210 PRO A C 1
ATOM 1654 O O . PRO A 1 210 ? -6.112 0.757 -21.167 1.00 89.75 210 PRO A O 1
ATOM 1657 N N . ARG A 1 211 ? -4.653 -0.903 -20.752 1.00 90.56 211 ARG A N 1
ATOM 1658 C CA . ARG A 1 211 ? -5.582 -1.996 -21.095 1.00 90.56 211 ARG A CA 1
ATOM 1659 C C . ARG A 1 211 ? -6.816 -2.007 -20.188 1.00 90.56 211 ARG A C 1
ATOM 1661 O O . ARG A 1 211 ? -7.938 -2.014 -20.686 1.00 90.56 211 ARG A O 1
ATOM 1668 N N . LEU A 1 212 ? -6.606 -1.965 -18.870 1.00 88.38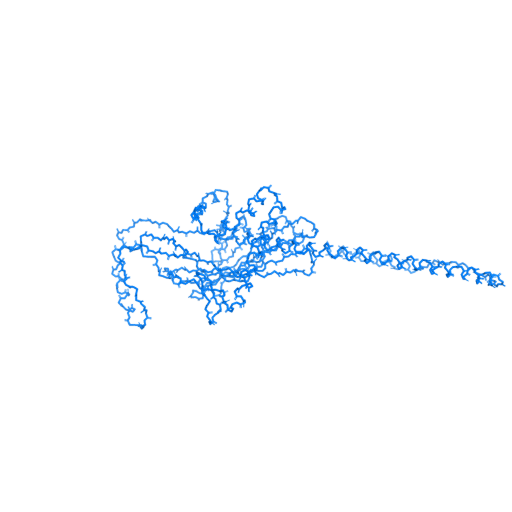 212 LEU A N 1
ATOM 1669 C CA . LEU A 1 212 ? -7.633 -2.253 -17.855 1.00 88.38 212 LEU A CA 1
ATOM 1670 C C . LEU A 1 212 ? -8.204 -1.017 -17.142 1.00 88.38 212 LEU A C 1
ATOM 1672 O O . LEU A 1 212 ? -9.214 -1.128 -16.452 1.00 88.38 212 LEU A O 1
ATOM 1676 N N . PHE A 1 213 ? -7.570 0.144 -17.300 1.00 89.00 213 PHE A N 1
ATOM 1677 C CA . PHE A 1 213 ? -7.939 1.373 -16.600 1.00 89.00 213 PHE A CA 1
ATOM 1678 C C . PHE A 1 213 ? -8.137 2.522 -17.582 1.00 89.00 213 PHE A C 1
ATOM 1680 O O . PHE A 1 213 ? -7.500 2.561 -18.636 1.00 89.00 213 PHE A O 1
ATOM 1687 N N . GLU A 1 214 ? -9.010 3.447 -17.225 1.00 88.06 214 GLU A N 1
ATOM 1688 C CA . GLU A 1 214 ? -9.261 4.698 -17.934 1.00 88.06 214 GLU A CA 1
ATOM 1689 C C . GLU A 1 214 ? -9.198 5.862 -16.953 1.00 88.06 214 GLU A C 1
ATOM 1691 O O . GLU A 1 214 ? -9.395 5.667 -15.758 1.00 88.06 214 GLU A O 1
ATOM 1696 N N . GLN A 1 215 ? -8.858 7.051 -17.436 1.00 85.06 215 GLN A N 1
ATOM 1697 C CA . GLN A 1 215 ? -8.789 8.234 -16.591 1.00 85.06 215 GLN A CA 1
ATOM 1698 C C . GLN A 1 215 ? -10.091 9.022 -16.717 1.00 85.06 215 GLN A C 1
ATOM 1700 O O . GLN A 1 215 ? -10.512 9.355 -17.825 1.00 85.06 215 GLN A O 1
ATOM 1705 N N . ASP A 1 216 ? -10.712 9.330 -15.585 1.00 80.50 216 ASP A N 1
ATOM 1706 C CA . ASP A 1 216 ? -11.828 10.261 -15.505 1.00 80.50 216 ASP A CA 1
ATOM 1707 C C . ASP A 1 216 ? -11.329 11.662 -15.883 1.00 80.50 216 ASP A C 1
ATOM 1709 O O . ASP A 1 216 ? -10.384 12.186 -15.292 1.00 80.50 216 ASP A O 1
ATOM 1713 N N . LEU A 1 217 ? -11.942 12.264 -16.902 1.00 82.88 217 LEU A N 1
ATOM 1714 C CA . LEU A 1 217 ? -11.508 13.553 -17.447 1.00 82.88 217 LEU A CA 1
ATOM 1715 C C . LEU A 1 217 ? -11.801 14.734 -16.512 1.00 82.88 217 LEU A C 1
ATOM 1717 O O . LEU A 1 217 ? -11.207 15.799 -16.676 1.00 82.88 217 LEU A O 1
ATOM 1721 N N . VAL A 1 218 ? -12.728 14.569 -15.567 1.00 81.25 218 VAL A N 1
ATOM 1722 C CA . VAL A 1 218 ? -13.147 15.614 -14.630 1.00 81.25 218 VAL A CA 1
ATOM 1723 C C . VAL A 1 218 ? -12.300 15.553 -13.368 1.00 81.25 218 VAL A C 1
ATOM 1725 O O . VAL A 1 218 ? -11.766 16.574 -12.937 1.00 81.25 218 VAL A O 1
ATOM 1728 N N . THR A 1 219 ? -12.173 14.368 -12.772 1.00 78.56 219 THR A N 1
ATOM 1729 C CA . THR A 1 219 ? -11.447 14.199 -11.502 1.00 78.56 219 THR A CA 1
ATOM 1730 C C . THR A 1 219 ? -9.962 13.911 -11.705 1.00 78.56 219 THR A C 1
ATOM 1732 O O . THR A 1 219 ? -9.164 14.112 -10.792 1.00 78.56 219 THR A O 1
ATOM 1735 N N . GLY A 1 220 ? -9.567 13.443 -12.892 1.00 79.25 220 GLY A N 1
ATOM 1736 C CA . GLY A 1 220 ? -8.217 12.955 -13.166 1.00 79.25 220 GLY A CA 1
ATOM 1737 C C . GLY A 1 220 ? -7.921 11.587 -12.542 1.00 79.25 220 GLY A C 1
ATOM 1738 O O . GLY A 1 220 ? -6.785 11.114 -12.640 1.00 79.25 220 GLY A O 1
ATOM 1739 N N . GLU A 1 221 ? -8.904 10.941 -11.907 1.00 78.06 221 GLU A N 1
ATOM 1740 C CA . GLU A 1 221 ? -8.740 9.644 -11.250 1.00 78.06 221 GLU A CA 1
ATOM 1741 C C . GLU A 1 221 ? -8.741 8.491 -12.258 1.00 78.06 221 GLU A C 1
ATOM 1743 O O . GLU A 1 221 ? -9.487 8.478 -13.231 1.00 78.06 221 GLU A O 1
ATOM 1748 N N . TRP A 1 222 ? -7.930 7.467 -12.003 1.00 81.94 222 TRP A N 1
ATOM 1749 C CA . TRP A 1 222 ? -7.923 6.239 -12.792 1.00 81.94 222 TRP A CA 1
ATOM 1750 C C . TRP A 1 222 ? -9.015 5.285 -12.327 1.00 81.94 222 TRP A C 1
ATOM 1752 O O . TRP A 1 222 ? -8.971 4.804 -11.206 1.00 81.94 222 TRP A O 1
ATOM 1762 N N . GLN A 1 223 ? -9.950 4.930 -13.192 1.00 82.12 223 GLN A N 1
ATOM 1763 C CA . GLN A 1 223 ? -11.021 3.987 -12.901 1.00 82.12 223 GLN A CA 1
ATOM 1764 C C . GLN A 1 223 ? -10.793 2.676 -13.645 1.00 82.12 223 GLN A C 1
ATOM 1766 O O . GLN A 1 223 ? -10.252 2.630 -14.750 1.00 82.12 223 GLN A O 1
ATOM 1771 N N . TYR A 1 224 ? -11.169 1.571 -13.009 1.00 85.12 224 TYR A N 1
ATOM 1772 C CA . TYR A 1 224 ? -11.128 0.272 -13.660 1.00 85.12 224 TYR A CA 1
ATOM 1773 C C . TYR A 1 224 ? -12.324 0.123 -14.602 1.00 85.12 224 TYR A C 1
ATOM 1775 O O . TYR A 1 224 ? -13.468 0.214 -14.158 1.00 85.12 224 TYR A O 1
ATOM 1783 N N . LYS A 1 225 ? -12.059 -0.179 -15.877 1.00 86.50 225 LYS A N 1
ATOM 1784 C CA . LYS A 1 225 ? -13.067 -0.171 -16.955 1.00 86.50 225 LYS A CA 1
ATOM 1785 C C . LYS A 1 225 ? -14.234 -1.137 -16.735 1.00 86.50 225 LYS A C 1
ATOM 1787 O O . LYS A 1 225 ? -15.327 -0.916 -17.238 1.00 86.50 225 LYS A O 1
ATOM 1792 N N . TYR A 1 226 ? -14.001 -2.227 -16.005 1.00 85.38 226 TYR A N 1
ATOM 1793 C CA . TYR A 1 226 ? -14.977 -3.306 -15.811 1.00 85.38 226 TYR A CA 1
ATOM 1794 C C . TYR A 1 226 ? -15.470 -3.382 -14.361 1.00 85.38 226 TYR A C 1
ATOM 1796 O O . TYR A 1 226 ? -15.743 -4.466 -13.844 1.00 85.38 226 TYR A O 1
ATOM 1804 N N . ALA A 1 227 ? -15.499 -2.246 -13.658 1.00 80.62 227 ALA A N 1
ATOM 1805 C CA . ALA A 1 227 ? -15.858 -2.207 -12.247 1.00 80.62 227 ALA A CA 1
ATOM 1806 C C . ALA A 1 227 ? -17.320 -2.622 -12.040 1.00 80.62 227 ALA A C 1
ATOM 1808 O O . ALA A 1 227 ? -18.248 -1.916 -12.420 1.00 80.62 227 ALA A O 1
ATOM 1809 N N . ASP A 1 228 ? -17.518 -3.764 -11.383 1.00 77.19 228 ASP A N 1
ATOM 1810 C CA . ASP A 1 228 ? -18.832 -4.215 -10.931 1.00 77.19 228 ASP A CA 1
ATOM 1811 C C . ASP A 1 228 ? -19.075 -3.728 -9.496 1.00 77.19 228 ASP A C 1
ATOM 1813 O O . ASP A 1 228 ? -18.547 -4.291 -8.531 1.00 77.19 228 ASP A O 1
ATOM 1817 N N . THR A 1 229 ? -19.852 -2.652 -9.370 1.00 78.12 229 THR A N 1
ATOM 1818 C CA . THR A 1 229 ? -20.238 -2.028 -8.094 1.00 78.12 229 THR A CA 1
ATOM 1819 C C . THR A 1 229 ? -21.513 -2.626 -7.502 1.00 78.12 229 THR A C 1
ATOM 1821 O O . THR A 1 229 ? -21.974 -2.178 -6.448 1.00 78.12 229 THR A O 1
ATOM 1824 N N . ARG A 1 230 ? -22.091 -3.657 -8.132 1.00 81.31 230 ARG A N 1
ATOM 1825 C CA . ARG A 1 230 ? -23.266 -4.332 -7.591 1.00 81.31 230 ARG A CA 1
ATOM 1826 C C . ARG A 1 230 ? -22.881 -5.132 -6.336 1.00 81.31 230 ARG A C 1
ATOM 1828 O O . ARG A 1 230 ? -21.891 -5.872 -6.356 1.00 81.31 230 ARG A O 1
ATOM 1835 N N . PRO A 1 231 ? -23.674 -5.035 -5.254 1.00 81.88 231 PRO A N 1
ATOM 1836 C CA . PRO A 1 231 ? -23.597 -5.951 -4.123 1.00 81.88 231 PRO A CA 1
ATOM 1837 C C . PRO A 1 231 ? -23.595 -7.418 -4.564 1.00 81.88 231 PRO A C 1
ATOM 1839 O O . PRO A 1 231 ? -24.311 -7.791 -5.496 1.00 81.88 231 PRO A O 1
ATOM 1842 N N . TRP A 1 232 ? -22.818 -8.251 -3.871 1.00 82.12 232 TRP A N 1
ATOM 1843 C CA . TRP A 1 232 ? -22.887 -9.697 -4.068 1.00 82.12 232 TRP A CA 1
ATOM 1844 C C . TRP A 1 232 ? -24.284 -10.187 -3.690 1.00 82.12 232 TRP A C 1
ATOM 1846 O O . TRP A 1 232 ? -24.739 -9.935 -2.573 1.00 82.12 232 TRP A O 1
ATOM 1856 N N . ASP A 1 233 ? -24.936 -10.890 -4.608 1.00 83.56 233 ASP A N 1
ATOM 1857 C CA . ASP A 1 233 ? -26.227 -11.528 -4.391 1.00 83.56 233 ASP A CA 1
ATOM 1858 C C . ASP A 1 233 ? -26.003 -13.011 -4.066 1.00 83.56 233 ASP A C 1
ATOM 1860 O O . ASP A 1 233 ? -25.717 -13.787 -4.973 1.00 83.56 233 ASP A O 1
ATOM 1864 N N . PRO A 1 234 ? -26.148 -13.449 -2.803 1.00 83.44 234 PRO A N 1
ATOM 1865 C CA . PRO A 1 234 ? -25.925 -14.844 -2.432 1.00 83.44 234 PRO A CA 1
ATOM 1866 C C . PRO A 1 234 ? -26.888 -15.837 -3.097 1.00 83.44 234 PRO A C 1
ATOM 1868 O O . PRO A 1 234 ? -26.619 -17.036 -3.065 1.00 83.44 234 PRO A O 1
ATOM 1871 N N . LEU A 1 235 ? -28.019 -15.367 -3.636 1.00 83.38 235 LEU A N 1
ATOM 1872 C CA . LEU A 1 235 ? -29.022 -16.211 -4.287 1.00 83.38 235 LEU A CA 1
ATOM 1873 C C . LEU A 1 235 ? -28.731 -16.393 -5.776 1.00 83.38 235 LEU A C 1
ATOM 1875 O O . LEU A 1 235 ? -29.025 -17.450 -6.331 1.00 83.38 235 LEU A O 1
ATOM 1879 N N . ASN A 1 236 ? -28.153 -15.379 -6.419 1.00 85.25 236 ASN A N 1
ATOM 1880 C CA . ASN A 1 236 ? -27.908 -15.394 -7.856 1.00 85.25 236 ASN A CA 1
ATOM 1881 C C . ASN A 1 236 ? -26.433 -15.585 -8.220 1.00 85.25 236 ASN A C 1
ATOM 1883 O O . ASN A 1 236 ? -26.137 -16.245 -9.212 1.00 85.25 236 ASN A O 1
ATOM 1887 N N . ASP A 1 237 ? -25.507 -15.041 -7.435 1.00 84.38 237 ASP A N 1
ATOM 1888 C CA . ASP A 1 237 ? -24.079 -15.055 -7.732 1.00 84.38 237 ASP A CA 1
ATOM 1889 C C . ASP A 1 237 ? -23.436 -16.341 -7.204 1.00 84.38 237 ASP A C 1
ATOM 1891 O O . ASP A 1 237 ? -23.496 -16.671 -6.020 1.00 84.38 237 ASP A O 1
ATOM 1895 N N . LEU A 1 238 ? -22.816 -17.088 -8.113 1.00 84.56 238 LEU A N 1
ATOM 1896 C CA . LEU A 1 238 ? -22.226 -18.395 -7.835 1.00 84.56 238 LEU A CA 1
ATOM 1897 C C . LEU A 1 238 ? -20.756 -18.288 -7.471 1.00 84.56 238 LEU A C 1
ATOM 1899 O O . LEU A 1 238 ? -20.296 -18.781 -6.445 1.00 84.56 238 LEU A O 1
ATOM 1903 N N . VAL A 1 239 ? -20.002 -17.691 -8.383 1.00 84.25 239 VAL A N 1
ATOM 1904 C CA . VAL A 1 239 ? -18.556 -17.585 -8.284 1.00 84.25 239 VAL A CA 1
ATOM 1905 C C . VAL A 1 239 ? -18.110 -16.363 -9.048 1.00 84.25 239 VAL A C 1
ATOM 1907 O O . VAL A 1 239 ? -18.670 -16.010 -10.088 1.00 84.25 239 VAL A O 1
ATOM 1910 N N . GLN A 1 240 ? -17.070 -15.742 -8.526 1.00 80.69 240 GLN A N 1
ATOM 1911 C CA . GLN A 1 240 ? -16.349 -14.705 -9.214 1.00 80.69 240 GLN A CA 1
ATOM 1912 C C . GLN A 1 240 ? -14.968 -15.211 -9.592 1.00 80.69 240 GLN A C 1
ATOM 1914 O O . GLN A 1 240 ? -14.301 -15.871 -8.797 1.00 80.69 240 GLN A O 1
ATOM 1919 N N . TYR A 1 241 ? -14.557 -14.892 -10.807 1.00 82.94 241 TYR A N 1
ATOM 1920 C CA . TYR A 1 241 ? -13.253 -15.244 -11.331 1.00 82.94 241 TYR A CA 1
ATOM 1921 C C . TYR A 1 241 ? -12.710 -14.086 -12.160 1.00 82.94 241 TYR A C 1
ATOM 1923 O O . TYR A 1 241 ? -13.444 -13.195 -12.588 1.00 82.94 241 TYR A O 1
ATOM 1931 N N . GLU A 1 242 ? -11.402 -14.086 -12.345 1.00 84.00 242 GLU A N 1
ATOM 1932 C CA . GLU A 1 242 ? -10.710 -13.154 -13.219 1.00 84.00 242 GLU A CA 1
ATOM 1933 C C . GLU A 1 242 ? -10.361 -13.885 -14.520 1.00 84.00 242 GLU A C 1
ATOM 1935 O O . GLU A 1 242 ? -10.038 -15.074 -14.506 1.00 84.00 242 GLU A O 1
ATOM 1940 N N . LYS A 1 243 ? -10.519 -13.191 -15.647 1.00 83.75 243 LYS A N 1
ATOM 1941 C CA . LYS A 1 243 ? -10.086 -13.647 -16.965 1.00 83.75 243 LYS A CA 1
ATOM 1942 C C . LYS A 1 243 ? -9.502 -12.461 -17.730 1.00 83.75 243 LYS A C 1
ATOM 1944 O O . LYS A 1 243 ? -10.222 -11.497 -17.979 1.00 83.75 243 LYS A O 1
ATOM 1949 N N . GLU A 1 244 ? -8.237 -12.548 -18.138 1.00 83.69 244 GLU A N 1
ATOM 1950 C CA . GLU A 1 244 ? -7.530 -11.514 -18.924 1.00 83.69 244 GLU A CA 1
ATOM 1951 C C . GLU A 1 244 ? -7.522 -10.121 -18.250 1.00 83.69 244 GLU A C 1
ATOM 1953 O O . GLU A 1 244 ? -7.612 -9.068 -18.883 1.00 83.69 244 GLU A O 1
ATOM 1958 N N . GLY A 1 245 ? -7.445 -10.101 -16.923 1.00 80.50 245 GLY A N 1
ATOM 1959 C CA . GLY A 1 245 ? -7.545 -8.920 -16.072 1.00 80.50 245 GLY A CA 1
ATOM 1960 C C . GLY A 1 245 ? -8.972 -8.403 -15.878 1.00 80.50 245 GLY A C 1
ATOM 1961 O O . GLY A 1 245 ? -9.149 -7.364 -15.235 1.00 80.50 245 GLY A O 1
ATOM 1962 N N . VAL A 1 246 ? -9.985 -9.092 -16.416 1.00 86.06 246 VAL A N 1
ATOM 1963 C CA . VAL A 1 246 ? -11.408 -8.750 -16.298 1.00 86.06 246 VAL A CA 1
ATOM 1964 C C . VAL A 1 246 ? -12.063 -9.579 -15.200 1.00 86.06 246 VAL A C 1
ATOM 1966 O O . VAL A 1 246 ? -12.129 -10.804 -15.286 1.00 86.06 246 VAL A O 1
ATOM 1969 N N . ILE A 1 247 ? -12.582 -8.919 -14.166 1.00 83.31 247 ILE A N 1
ATOM 1970 C CA . ILE A 1 247 ? -13.333 -9.595 -13.106 1.00 83.31 247 ILE A CA 1
ATOM 1971 C C . ILE A 1 247 ? -14.753 -9.895 -13.603 1.00 83.31 247 ILE A C 1
ATOM 1973 O O . ILE A 1 247 ? -15.495 -8.987 -13.971 1.00 83.31 247 ILE A O 1
ATOM 1977 N N . GLN A 1 248 ? -15.151 -11.166 -13.574 1.00 83.31 248 GLN A N 1
ATOM 1978 C CA . GLN A 1 248 ? -16.454 -11.650 -14.033 1.00 83.31 248 GLN A CA 1
ATOM 1979 C C . GLN A 1 248 ? -17.182 -12.419 -12.929 1.00 83.31 248 GLN A C 1
ATOM 1981 O O . GLN A 1 248 ? -16.568 -13.114 -12.120 1.00 83.31 248 GLN A O 1
ATOM 1986 N N . SER A 1 249 ? -18.511 -12.319 -12.909 1.00 84.31 249 SER A N 1
ATOM 1987 C CA . SER A 1 249 ? -19.371 -13.045 -11.970 1.00 84.31 249 SER A CA 1
ATOM 1988 C C . SER A 1 249 ? -20.230 -14.046 -12.742 1.00 84.31 249 SER A C 1
ATOM 1990 O O . SER A 1 249 ? -20.968 -13.669 -13.652 1.00 84.31 249 SER A O 1
ATOM 1992 N N . LYS A 1 250 ? -20.155 -15.329 -12.384 1.00 84.38 250 LYS A N 1
ATOM 1993 C CA . LYS A 1 250 ? -21.082 -16.352 -12.876 1.00 84.38 250 LYS A CA 1
ATOM 1994 C C . LYS A 1 250 ? -22.361 -16.285 -12.048 1.00 84.38 250 LYS A C 1
ATOM 1996 O O . LYS A 1 250 ? -22.290 -16.327 -10.822 1.00 84.38 250 LYS A O 1
ATOM 2001 N N . VAL A 1 251 ? -23.506 -16.228 -12.720 1.00 85.75 251 VAL A N 1
ATOM 2002 C CA . VAL A 1 251 ? -24.827 -16.120 -12.086 1.00 85.75 251 VAL A CA 1
ATOM 2003 C C . VAL A 1 251 ? -25.740 -17.284 -12.469 1.00 85.75 251 VAL A C 1
ATOM 2005 O O . VAL A 1 251 ? -25.579 -17.858 -13.549 1.00 85.75 251 VAL A O 1
ATOM 2008 N N . TRP A 1 252 ? -26.692 -17.631 -11.601 1.00 74.12 252 TRP A N 1
ATOM 2009 C CA . TRP A 1 252 ? -27.741 -18.623 -11.866 1.00 74.12 252 TRP A CA 1
ATOM 2010 C C . TRP A 1 252 ? -28.722 -18.134 -12.930 1.00 74.12 252 TRP A C 1
ATOM 2012 O O . TRP A 1 252 ? -28.980 -18.819 -13.920 1.00 74.12 252 TRP A O 1
ATOM 2022 N N . HIS A 1 253 ? -29.236 -16.922 -12.741 1.00 76.00 253 HIS A N 1
ATOM 2023 C CA . HIS A 1 253 ? -30.179 -16.265 -13.627 1.00 76.00 253 HIS A CA 1
ATOM 2024 C C . HIS A 1 253 ? -29.531 -15.010 -14.207 1.00 76.00 253 HIS A C 1
ATOM 2026 O O . HIS A 1 253 ? -29.013 -14.152 -13.489 1.00 76.00 253 HIS A O 1
ATOM 2032 N N . ARG A 1 254 ? -29.555 -14.893 -15.538 1.00 59.44 254 ARG A N 1
ATOM 2033 C CA . ARG A 1 254 ? -29.090 -13.689 -16.229 1.00 59.44 254 ARG A CA 1
ATOM 2034 C C . ARG A 1 254 ? -30.106 -12.576 -15.994 1.00 59.44 254 ARG A C 1
ATOM 2036 O O . ARG A 1 254 ? -31.099 -12.490 -16.710 1.00 59.44 254 ARG A O 1
ATOM 2043 N N . THR A 1 255 ? -29.875 -11.733 -14.997 1.00 55.34 255 THR A N 1
ATOM 2044 C CA . THR A 1 255 ? -30.608 -10.474 -14.874 1.00 55.34 255 THR A CA 1
ATOM 2045 C C . THR A 1 255 ? -30.134 -9.541 -15.993 1.00 55.34 255 THR A C 1
ATOM 2047 O O . THR A 1 255 ? -28.925 -9.342 -16.134 1.00 55.34 255 THR A O 1
ATOM 2050 N N . PRO A 1 256 ? -31.029 -8.987 -16.828 1.00 45.88 256 PRO A N 1
ATOM 2051 C CA . PRO A 1 256 ? -30.626 -8.001 -17.823 1.00 45.88 256 PRO A CA 1
ATOM 2052 C C . PRO A 1 256 ? -30.053 -6.769 -17.110 1.00 45.88 256 PRO A C 1
ATOM 2054 O O . PRO A 1 256 ? -30.680 -6.226 -16.200 1.00 45.88 256 PRO A O 1
ATOM 2057 N N . MET A 1 257 ? -28.851 -6.339 -17.508 1.00 42.44 257 MET A N 1
ATOM 2058 C CA . MET A 1 257 ? -28.278 -5.072 -17.050 1.00 42.44 257 MET A CA 1
ATOM 2059 C C . MET A 1 257 ? -29.181 -3.933 -17.521 1.00 42.44 257 MET A C 1
ATOM 2061 O O . MET A 1 257 ? -29.313 -3.693 -18.720 1.00 42.44 257 MET A O 1
ATOM 2065 N N . VAL A 1 258 ? -29.809 -3.230 -16.582 1.00 37.59 258 VAL A N 1
ATOM 2066 C CA . VAL A 1 258 ? -30.517 -1.988 -16.884 1.00 37.59 258 VAL A CA 1
ATOM 2067 C C . VAL A 1 258 ? -29.484 -0.867 -16.847 1.00 37.59 258 VAL A C 1
ATOM 2069 O O . VAL A 1 258 ? -29.031 -0.482 -15.772 1.00 37.59 258 VAL A O 1
ATOM 2072 N N . PHE A 1 259 ? -29.108 -0.343 -18.015 1.00 32.06 259 PHE A N 1
ATOM 2073 C CA . PHE A 1 259 ? -28.497 0.984 -18.094 1.00 32.06 259 PHE A CA 1
ATOM 2074 C C . PHE A 1 259 ? -29.530 1.985 -17.566 1.00 32.06 259 PHE A C 1
ATOM 2076 O O . PHE A 1 259 ? -30.603 2.142 -18.149 1.00 32.06 259 PHE A O 1
ATOM 2083 N N . SER A 1 260 ? -29.268 2.596 -16.411 1.00 32.28 260 SER A N 1
ATOM 2084 C CA . SER A 1 260 ? -30.234 3.482 -15.775 1.00 32.28 260 SER A CA 1
ATOM 2085 C C . SER A 1 260 ? -30.228 4.859 -16.437 1.00 32.28 260 SER A C 1
ATOM 2087 O O . SER A 1 260 ? -29.298 5.648 -16.311 1.00 32.28 260 SER A O 1
ATOM 2089 N N . SER A 1 261 ? -31.345 5.187 -17.077 1.00 31.19 261 SER A N 1
ATOM 2090 C CA . SER A 1 261 ? -31.802 6.564 -17.200 1.00 31.19 261 SER A CA 1
ATOM 2091 C C . SER A 1 261 ? -33.213 6.644 -16.614 1.00 31.19 261 SER A C 1
ATOM 2093 O O . SER A 1 261 ? -34.146 6.145 -17.235 1.00 31.19 261 SER A O 1
ATOM 2095 N N . HIS A 1 262 ? -33.337 7.312 -15.460 1.00 33.22 262 HIS A N 1
ATOM 2096 C CA . HIS A 1 262 ? -34.549 7.814 -14.776 1.00 33.22 262 HIS A CA 1
ATOM 2097 C C . HIS A 1 262 ? -35.079 7.089 -13.512 1.00 33.22 262 HIS A C 1
ATOM 2099 O O . HIS A 1 262 ? -34.982 5.869 -13.390 1.00 33.22 262 HIS A O 1
ATOM 2105 N N . PRO A 1 263 ? -35.649 7.851 -12.542 1.00 41.91 263 PRO A N 1
ATOM 2106 C CA . PRO A 1 263 ? -35.733 7.470 -11.131 1.00 41.91 263 PRO A CA 1
ATOM 2107 C C . PRO A 1 263 ? -37.153 7.110 -10.643 1.00 41.91 263 PRO A C 1
ATOM 2109 O O . PRO A 1 263 ? -37.560 7.511 -9.557 1.00 41.91 263 PRO A O 1
ATOM 2112 N N . SER A 1 264 ? -37.926 6.330 -11.403 1.00 37.41 264 SER A N 1
ATOM 2113 C CA . SER A 1 264 ? -39.283 5.902 -10.995 1.00 37.41 264 SER A CA 1
ATOM 2114 C C . SER A 1 264 ? -39.371 4.471 -10.433 1.00 37.41 264 SER A C 1
ATOM 2116 O O . SER A 1 264 ? -40.437 4.053 -9.992 1.00 37.41 264 SER A O 1
ATOM 2118 N N . HIS A 1 265 ? -38.268 3.714 -10.382 1.00 46.28 265 HIS A N 1
ATOM 2119 C CA . HIS A 1 265 ? -38.261 2.296 -9.964 1.00 46.28 265 HIS A CA 1
ATOM 2120 C C . HIS A 1 265 ? -37.846 2.032 -8.502 1.00 46.28 265 HIS A C 1
ATOM 2122 O O . HIS A 1 265 ? -37.868 0.883 -8.055 1.00 46.28 265 HIS A O 1
ATOM 2128 N N . ALA A 1 266 ? -37.512 3.067 -7.724 1.00 41.41 266 ALA A N 1
ATOM 2129 C CA . ALA A 1 266 ? -37.069 2.907 -6.334 1.00 41.41 266 ALA A CA 1
ATOM 2130 C C . ALA A 1 266 ? -38.140 2.248 -5.438 1.00 41.41 266 ALA A C 1
ATOM 2132 O O . ALA A 1 266 ? -37.821 1.442 -4.566 1.00 41.41 266 ALA A O 1
ATOM 2133 N N . THR A 1 267 ? -39.421 2.523 -5.693 1.00 38.56 267 THR A N 1
ATOM 2134 C CA . THR A 1 267 ? -40.535 2.035 -4.868 1.00 38.56 267 THR A CA 1
ATOM 2135 C C . THR A 1 267 ? -40.814 0.540 -5.068 1.00 38.56 267 THR A C 1
ATOM 2137 O O . THR A 1 267 ? -41.156 -0.150 -4.111 1.00 38.56 267 THR A O 1
ATOM 2140 N N . ALA A 1 268 ? -40.602 0.013 -6.280 1.00 43.72 268 ALA A N 1
ATOM 2141 C CA . ALA A 1 268 ? -40.778 -1.412 -6.579 1.00 43.72 268 ALA A CA 1
ATOM 2142 C C . ALA A 1 268 ? -39.668 -2.274 -5.948 1.00 43.72 268 ALA A C 1
ATOM 2144 O O . ALA A 1 268 ? -39.936 -3.358 -5.429 1.00 43.72 268 ALA A O 1
ATOM 2145 N N . LEU A 1 269 ? -38.434 -1.758 -5.917 1.00 47.34 269 LEU A N 1
ATOM 2146 C CA . LEU A 1 269 ? -37.287 -2.429 -5.296 1.00 47.34 269 LEU A CA 1
ATOM 2147 C C . LEU A 1 269 ? -37.414 -2.511 -3.767 1.00 47.34 269 LEU A C 1
ATOM 2149 O O . LEU A 1 269 ? -37.046 -3.522 -3.172 1.00 47.34 269 LEU A O 1
ATOM 2153 N N . ILE A 1 270 ? -37.988 -1.484 -3.129 1.00 47.47 270 ILE A N 1
ATOM 2154 C CA . ILE A 1 270 ? -38.230 -1.472 -1.676 1.00 47.47 270 ILE A CA 1
ATOM 2155 C C . ILE A 1 270 ? -39.284 -2.515 -1.277 1.00 47.47 270 ILE A C 1
ATOM 2157 O O . ILE A 1 270 ? -39.158 -3.130 -0.216 1.00 47.47 270 ILE A O 1
ATOM 2161 N N . GLN A 1 271 ? -40.302 -2.734 -2.113 1.00 39.47 271 GLN A N 1
ATOM 2162 C CA . GLN A 1 271 ? -41.358 -3.708 -1.835 1.00 39.47 271 GLN A CA 1
ATOM 2163 C C . GLN A 1 271 ? -40.844 -5.149 -1.985 1.00 39.47 271 GLN A C 1
ATOM 2165 O O . GLN A 1 271 ? -41.030 -5.958 -1.079 1.00 39.47 271 GLN A O 1
ATOM 2170 N N . LEU A 1 272 ? -40.077 -5.433 -3.047 1.00 46.81 272 LEU A N 1
ATOM 2171 C CA . LEU A 1 272 ? -39.459 -6.748 -3.271 1.00 46.81 272 LEU A CA 1
ATOM 2172 C C . LEU A 1 272 ? -38.455 -7.121 -2.160 1.00 46.81 272 LEU A C 1
ATOM 2174 O O . LEU A 1 272 ? -38.366 -8.276 -1.741 1.00 46.81 272 LEU A O 1
ATOM 2178 N N . TYR A 1 273 ? -37.722 -6.127 -1.645 1.00 42.50 273 TYR A N 1
ATOM 2179 C CA . TYR A 1 273 ? -36.806 -6.284 -0.511 1.00 42.50 273 TYR A CA 1
ATOM 2180 C 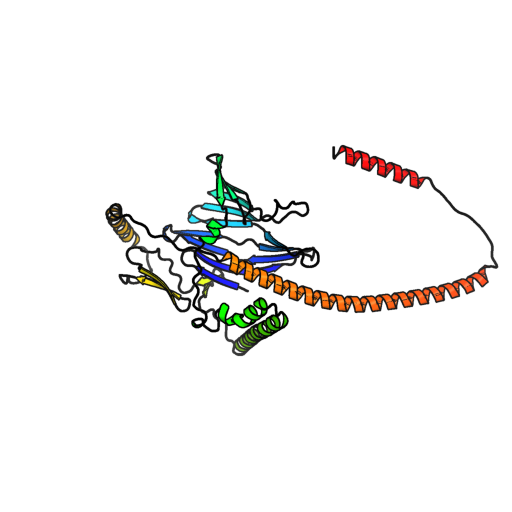C . TYR A 1 273 ? -37.534 -6.601 0.807 1.00 42.50 273 TYR A C 1
ATOM 2182 O O . TYR A 1 273 ? -37.001 -7.302 1.667 1.00 42.50 273 TYR A O 1
ATOM 2190 N N . ARG A 1 274 ? -38.758 -6.088 0.991 1.00 40.28 274 ARG A N 1
ATOM 2191 C CA . ARG A 1 274 ? -39.542 -6.305 2.215 1.00 40.28 274 ARG A CA 1
ATOM 2192 C C . ARG A 1 274 ? -40.127 -7.721 2.264 1.00 40.28 274 ARG A C 1
ATOM 2194 O O . ARG A 1 274 ? -40.066 -8.342 3.324 1.00 40.28 274 ARG A O 1
ATOM 2201 N N . ASP A 1 275 ? -40.571 -8.240 1.121 1.00 40.47 275 ASP A N 1
ATOM 2202 C CA . ASP A 1 275 ? -41.148 -9.586 0.999 1.00 40.47 275 ASP A CA 1
ATOM 2203 C C . ASP A 1 275 ? -40.072 -10.686 1.110 1.00 40.47 275 ASP A C 1
ATOM 2205 O O . ASP A 1 275 ? -40.237 -11.662 1.841 1.00 40.47 275 ASP A O 1
ATOM 2209 N N . THR A 1 276 ? -38.897 -10.483 0.501 1.00 44.44 276 THR A N 1
ATOM 2210 C CA . THR A 1 276 ? -37.762 -11.433 0.577 1.00 44.44 276 THR A CA 1
ATOM 2211 C C . THR A 1 276 ? -37.117 -11.511 1.967 1.00 44.44 276 THR A C 1
ATOM 2213 O O . THR A 1 276 ? -36.613 -12.561 2.375 1.00 44.44 276 THR A O 1
ATOM 2216 N N . LYS A 1 277 ? -37.180 -10.432 2.760 1.00 39.00 277 LYS A N 1
ATOM 2217 C CA . LYS A 1 277 ? -36.692 -10.417 4.150 1.00 39.00 277 LYS A CA 1
ATOM 2218 C C . LYS A 1 277 ? -37.531 -11.305 5.079 1.00 39.00 277 LYS A C 1
ATOM 2220 O O . LYS A 1 277 ? -37.003 -11.812 6.069 1.00 39.00 277 LYS A O 1
ATOM 2225 N N . GLN A 1 278 ? -38.813 -11.501 4.767 1.00 33.06 278 GLN A N 1
ATOM 2226 C CA . GLN A 1 278 ? -39.732 -12.316 5.565 1.00 33.06 278 GLN A CA 1
ATOM 2227 C C . GLN A 1 278 ? -39.470 -13.821 5.376 1.00 33.06 278 GLN A C 1
ATOM 2229 O O . GLN A 1 278 ? -39.625 -14.597 6.316 1.00 33.06 278 GLN A O 1
ATOM 2234 N N . GLU A 1 279 ? -38.964 -14.214 4.206 1.00 36.34 279 GLU A N 1
ATOM 2235 C CA . GLU A 1 279 ? -38.593 -15.596 3.872 1.00 36.34 279 GLU A CA 1
ATOM 2236 C C . GLU A 1 279 ? -37.190 -15.985 4.401 1.00 36.34 279 GLU A C 1
ATOM 2238 O O . GLU A 1 279 ? -36.912 -17.150 4.697 1.00 36.34 279 GLU A O 1
ATOM 2243 N N . TYR A 1 280 ? -36.316 -14.992 4.616 1.00 38.56 280 TYR A N 1
ATOM 2244 C CA . TYR A 1 280 ? -34.927 -15.157 5.071 1.00 38.56 280 TYR A CA 1
ATOM 2245 C C . TYR A 1 280 ? -34.769 -15.552 6.553 1.00 38.56 280 TYR A C 1
ATOM 2247 O O . TYR A 1 280 ? -33.781 -16.193 6.920 1.00 38.56 280 TYR A O 1
ATOM 2255 N N . VAL A 1 281 ? -35.734 -15.230 7.426 1.00 36.59 281 VAL A N 1
ATOM 2256 C CA . VAL A 1 281 ? -35.644 -15.552 8.870 1.00 36.59 281 VAL A CA 1
ATOM 2257 C C . VAL A 1 281 ? -35.580 -17.071 9.125 1.00 36.59 281 VAL A C 1
ATOM 2259 O O . VAL A 1 281 ? -35.114 -17.502 10.179 1.00 36.59 281 VAL A O 1
ATOM 2262 N N . THR A 1 282 ? -35.934 -17.902 8.140 1.00 34.00 282 THR A N 1
ATOM 2263 C CA . THR A 1 282 ? -36.061 -19.357 8.313 1.00 34.00 282 THR A CA 1
ATOM 2264 C C . THR A 1 282 ? -34.833 -20.170 7.881 1.00 34.00 282 THR A C 1
ATOM 2266 O O . THR A 1 282 ? -34.800 -21.376 8.121 1.00 34.00 282 THR A O 1
ATOM 2269 N N . ARG A 1 283 ? -33.788 -19.586 7.271 1.00 33.59 283 ARG A N 1
ATOM 2270 C CA . ARG A 1 283 ? -32.615 -20.375 6.827 1.00 33.59 283 ARG A CA 1
ATOM 2271 C C . ARG A 1 283 ? -31.291 -19.645 7.032 1.00 33.59 283 ARG A C 1
ATOM 2273 O O . ARG A 1 283 ? -30.822 -18.892 6.190 1.00 33.59 283 ARG A O 1
ATOM 2280 N N . LYS A 1 284 ? -30.646 -19.940 8.160 1.00 27.84 284 LYS A N 1
ATOM 2281 C CA . LYS A 1 284 ? -29.259 -19.562 8.455 1.00 27.84 284 LYS A CA 1
ATOM 2282 C C . LYS A 1 284 ? -28.345 -20.754 8.161 1.00 27.84 284 LYS A C 1
ATOM 2284 O O . LYS A 1 284 ? -28.634 -21.831 8.665 1.00 27.84 284 LYS A O 1
ATOM 2289 N N . ILE A 1 285 ? -27.239 -20.545 7.435 1.00 28.70 285 ILE A N 1
ATOM 2290 C CA . ILE A 1 285 ? -25.870 -21.020 7.749 1.00 28.70 285 ILE A CA 1
ATOM 2291 C C . ILE A 1 285 ? -24.868 -20.493 6.694 1.00 28.70 285 ILE A C 1
ATOM 2293 O O . ILE A 1 285 ? -25.036 -20.696 5.501 1.00 28.70 285 ILE A O 1
ATOM 2297 N N . ARG A 1 286 ? -23.850 -19.797 7.234 1.00 31.98 286 ARG A N 1
ATOM 2298 C CA . ARG A 1 286 ? -22.454 -19.503 6.820 1.00 31.98 286 ARG A CA 1
ATOM 2299 C C . ARG A 1 286 ? -22.066 -19.593 5.337 1.00 31.98 286 ARG A C 1
ATOM 2301 O O . ARG A 1 286 ? -22.144 -20.673 4.794 1.00 31.98 286 ARG A O 1
ATOM 2308 N N . HIS A 1 287 ? -21.392 -18.552 4.820 1.00 29.86 287 HIS A N 1
ATOM 2309 C CA . HIS A 1 287 ? -20.048 -18.639 4.207 1.00 29.86 287 HIS A CA 1
ATOM 2310 C C . HIS A 1 287 ? -19.337 -17.265 4.202 1.00 29.86 287 HIS A C 1
ATOM 2312 O O . HIS A 1 287 ? -19.979 -16.219 4.257 1.00 29.86 287 HIS A O 1
ATOM 2318 N N . LYS A 1 288 ? -17.997 -17.311 4.274 1.00 26.88 288 LYS A N 1
ATOM 2319 C CA . LYS A 1 288 ? -17.053 -16.233 4.630 1.00 26.88 288 LYS A CA 1
ATOM 2320 C C . LYS A 1 288 ? -16.422 -15.568 3.400 1.00 26.88 288 LYS A C 1
ATOM 2322 O O . LYS A 1 288 ? -16.233 -16.207 2.373 1.00 26.88 288 LYS A O 1
ATOM 2327 N N . ALA A 1 289 ? -16.065 -14.299 3.597 1.00 26.83 289 ALA A N 1
ATOM 2328 C CA . ALA A 1 289 ? -15.537 -13.337 2.638 1.00 26.83 289 ALA A CA 1
ATOM 2329 C C . ALA A 1 289 ? -14.014 -13.417 2.385 1.00 26.83 289 ALA A C 1
ATOM 2331 O O . ALA A 1 289 ? -13.261 -14.048 3.127 1.00 26.83 289 ALA A O 1
ATOM 2332 N N . VAL A 1 290 ? -13.617 -12.705 1.328 1.00 31.16 290 VAL A N 1
ATOM 2333 C CA . VAL A 1 290 ? -12.285 -12.527 0.726 1.00 31.16 290 VAL A CA 1
ATOM 2334 C C . VAL A 1 290 ? -11.532 -11.349 1.381 1.00 31.16 290 VAL A C 1
ATOM 2336 O O . VAL A 1 290 ? -12.150 -10.327 1.665 1.00 31.16 290 VAL A O 1
ATOM 2339 N N . GLY A 1 291 ? -10.207 -11.457 1.588 1.00 30.67 291 GLY A N 1
ATOM 2340 C CA . GLY A 1 291 ? -9.333 -10.354 2.049 1.00 30.67 291 GLY A CA 1
ATOM 2341 C C . GLY A 1 291 ? -7.831 -10.585 1.764 1.00 30.67 291 GLY A C 1
ATOM 2342 O O . GLY A 1 291 ? -7.299 -11.643 2.076 1.00 30.67 291 GLY A O 1
ATOM 2343 N N . MET A 1 292 ? -7.203 -9.717 0.955 1.00 29.67 292 MET A N 1
ATOM 2344 C CA . MET A 1 292 ? -6.190 -8.660 1.217 1.00 29.67 292 MET A CA 1
ATOM 2345 C C . MET A 1 292 ? -4.774 -9.027 1.734 1.00 29.67 292 MET A C 1
ATOM 2347 O O . MET A 1 292 ? -4.574 -9.314 2.911 1.00 29.67 292 MET A O 1
ATOM 2351 N N . HIS A 1 293 ? -3.756 -8.789 0.879 1.00 30.44 293 HIS A N 1
ATOM 2352 C CA . HIS A 1 293 ? -2.382 -8.414 1.274 1.00 30.44 293 HIS A CA 1
ATOM 2353 C C . HIS A 1 293 ? -1.643 -7.637 0.151 1.00 30.44 293 HIS A C 1
ATOM 2355 O O . HIS A 1 293 ? -0.901 -8.223 -0.637 1.00 30.44 293 HIS A O 1
ATOM 2361 N N . TYR A 1 294 ? -1.834 -6.311 0.068 1.00 39.62 294 TYR A N 1
ATOM 2362 C CA . TYR A 1 294 ? -1.158 -5.452 -0.930 1.00 39.62 294 TYR A CA 1
ATOM 2363 C C . TYR A 1 294 ? -0.072 -4.526 -0.348 1.00 39.62 294 TYR A C 1
ATOM 2365 O O . TYR A 1 294 ? 0.799 -4.091 -1.096 1.00 39.62 294 TYR A O 1
ATOM 2373 N N . GLN A 1 295 ? -0.009 -4.317 0.975 1.00 33.72 295 GLN A N 1
ATOM 2374 C CA . GLN A 1 295 ? 1.034 -3.490 1.613 1.00 33.72 295 GLN A CA 1
ATOM 2375 C C . GLN A 1 295 ? 2.467 -3.990 1.336 1.00 33.72 295 GLN A C 1
ATOM 2377 O O . GLN A 1 295 ? 3.377 -3.182 1.185 1.00 33.72 295 GLN A O 1
ATOM 2382 N N . LEU A 1 296 ? 2.679 -5.303 1.174 1.00 33.03 296 LEU A N 1
ATOM 2383 C CA . LEU A 1 296 ? 4.006 -5.878 0.909 1.00 33.03 296 LEU A CA 1
ATOM 2384 C C . LEU A 1 296 ? 4.499 -5.652 -0.535 1.00 33.03 296 LEU A C 1
ATOM 2386 O O . LEU A 1 296 ? 5.701 -5.561 -0.775 1.00 33.03 296 LEU A O 1
ATOM 2390 N N . LEU A 1 297 ? 3.583 -5.553 -1.504 1.00 33.81 297 LEU A N 1
ATOM 2391 C CA . LEU A 1 297 ? 3.914 -5.249 -2.904 1.00 33.81 297 LEU A CA 1
ATOM 2392 C C . LEU A 1 297 ? 4.283 -3.775 -3.072 1.00 33.81 297 LEU A C 1
ATOM 2394 O O . LEU A 1 297 ? 5.246 -3.461 -3.766 1.00 33.81 297 LEU A O 1
ATOM 2398 N N . LEU A 1 298 ? 3.559 -2.896 -2.379 1.00 34.09 298 LEU A N 1
ATOM 2399 C CA . LEU A 1 298 ? 3.845 -1.465 -2.342 1.00 34.09 298 LEU A CA 1
ATOM 2400 C C . LEU A 1 298 ? 5.152 -1.193 -1.610 1.00 34.09 298 LEU A C 1
ATOM 2402 O O . LEU A 1 298 ? 5.987 -0.467 -2.125 1.00 34.09 298 LEU A O 1
ATOM 2406 N N . PHE A 1 299 ? 5.399 -1.884 -0.497 1.00 34.16 299 PHE A N 1
ATOM 2407 C CA . PHE A 1 299 ? 6.690 -1.865 0.184 1.00 34.16 299 PHE A CA 1
ATOM 2408 C C . PHE A 1 299 ? 7.833 -2.318 -0.735 1.00 34.16 299 PHE A C 1
ATOM 2410 O O . PHE A 1 299 ? 8.861 -1.655 -0.801 1.00 34.16 299 PHE A O 1
ATOM 2417 N N . ARG A 1 300 ? 7.652 -3.398 -1.508 1.00 34.03 300 ARG A N 1
ATOM 2418 C CA . ARG A 1 300 ? 8.655 -3.860 -2.484 1.00 34.03 300 ARG A CA 1
ATOM 2419 C C . ARG A 1 300 ? 8.898 -2.851 -3.605 1.00 34.03 300 ARG A C 1
ATOM 2421 O O . ARG A 1 300 ? 10.053 -2.627 -3.948 1.00 34.03 300 ARG A O 1
ATOM 2428 N N . ALA A 1 301 ? 7.850 -2.226 -4.141 1.00 32.78 301 ALA A N 1
ATOM 2429 C CA . ALA A 1 301 ? 7.972 -1.188 -5.163 1.00 32.78 301 ALA A CA 1
ATOM 2430 C C . ALA A 1 301 ? 8.667 0.071 -4.616 1.00 32.78 301 ALA A C 1
ATOM 2432 O O . ALA A 1 301 ? 9.583 0.582 -5.253 1.00 32.78 301 ALA A O 1
ATOM 2433 N N . SER A 1 302 ? 8.315 0.517 -3.407 1.00 33.66 302 SER A N 1
ATOM 2434 C CA . SER A 1 302 ? 8.968 1.634 -2.715 1.00 33.66 302 SER A CA 1
ATOM 2435 C C . SER A 1 302 ? 10.428 1.331 -2.390 1.00 33.66 302 SER A C 1
ATOM 2437 O O . SER A 1 302 ? 11.278 2.188 -2.594 1.00 33.66 302 SER A O 1
ATOM 2439 N N . VAL A 1 303 ? 10.749 0.108 -1.953 1.00 37.72 303 VAL A N 1
ATOM 2440 C CA . VAL A 1 303 ? 12.131 -0.350 -1.734 1.00 37.72 303 VAL A CA 1
ATOM 2441 C C . VAL A 1 303 ? 12.908 -0.370 -3.048 1.00 37.72 303 VAL A C 1
ATOM 2443 O O . VAL A 1 303 ? 14.031 0.111 -3.075 1.00 37.72 303 VAL A O 1
ATOM 2446 N N . LEU A 1 304 ? 12.323 -0.848 -4.150 1.00 41.41 304 LEU A N 1
ATOM 2447 C CA . LEU A 1 304 ? 12.943 -0.800 -5.480 1.00 41.41 304 LEU A CA 1
ATOM 2448 C C . LEU A 1 304 ? 13.183 0.639 -5.954 1.00 41.41 304 LEU A C 1
ATOM 2450 O O . LEU A 1 304 ? 14.247 0.924 -6.490 1.00 41.41 304 LEU A O 1
ATOM 2454 N N . ILE A 1 305 ? 12.246 1.559 -5.710 1.00 42.88 305 ILE A N 1
ATOM 2455 C CA . ILE A 1 305 ? 12.404 2.988 -6.022 1.00 42.88 305 ILE A CA 1
ATOM 2456 C C . ILE A 1 305 ? 13.493 3.619 -5.148 1.00 42.88 305 ILE A C 1
ATOM 2458 O O . ILE A 1 305 ? 14.343 4.339 -5.664 1.00 42.88 305 ILE A O 1
ATOM 2462 N N . ILE A 1 306 ? 13.514 3.321 -3.848 1.00 40.22 306 ILE A N 1
ATOM 2463 C CA . ILE A 1 306 ? 14.552 3.776 -2.916 1.00 40.22 306 ILE A CA 1
ATOM 2464 C C . ILE A 1 306 ? 15.915 3.223 -3.346 1.00 40.22 306 ILE A C 1
ATOM 2466 O O . ILE A 1 306 ? 16.865 3.989 -3.429 1.00 40.22 306 ILE A O 1
ATOM 2470 N N . LEU A 1 307 ? 16.015 1.943 -3.708 1.00 44.47 307 LEU A N 1
ATOM 2471 C CA . LEU A 1 307 ? 17.245 1.332 -4.221 1.00 44.47 307 LEU A CA 1
ATOM 2472 C C . LEU A 1 307 ? 17.683 1.968 -5.548 1.00 44.47 307 LEU A C 1
ATOM 2474 O O . LEU A 1 307 ? 18.859 2.282 -5.696 1.00 44.47 307 LEU A O 1
ATOM 2478 N N . GLN A 1 308 ? 16.755 2.253 -6.467 1.00 45.66 308 GLN A N 1
ATOM 2479 C CA . GLN A 1 308 ? 17.033 2.956 -7.727 1.00 45.66 308 GLN A CA 1
ATOM 2480 C C . GLN A 1 308 ? 17.550 4.384 -7.472 1.00 45.66 308 GLN A C 1
ATOM 2482 O O . GLN A 1 308 ? 18.498 4.833 -8.116 1.00 45.66 308 GLN A O 1
ATOM 2487 N N . LEU A 1 309 ? 16.957 5.101 -6.513 1.00 42.03 309 LEU A N 1
ATOM 2488 C CA . LEU A 1 309 ? 17.363 6.454 -6.120 1.00 42.03 309 LEU A CA 1
ATOM 2489 C C . LEU A 1 309 ? 18.710 6.450 -5.379 1.00 42.03 309 LEU A C 1
ATOM 2491 O O . LEU A 1 309 ? 19.542 7.327 -5.614 1.00 42.03 309 LEU A O 1
ATOM 2495 N N . VAL A 1 310 ? 18.975 5.439 -4.546 1.00 43.59 310 VAL A N 1
ATOM 2496 C CA . VAL A 1 310 ? 20.275 5.210 -3.895 1.00 43.59 310 VAL A CA 1
ATOM 2497 C C . VAL A 1 310 ? 21.346 4.870 -4.934 1.00 43.59 310 VAL A C 1
ATOM 2499 O O . VAL A 1 310 ? 22.448 5.414 -4.871 1.00 43.59 310 VAL A O 1
ATOM 2502 N N . GLU A 1 311 ? 21.042 4.052 -5.941 1.00 44.25 311 GLU A N 1
ATOM 2503 C CA . GLU A 1 311 ? 21.958 3.735 -7.043 1.00 44.25 311 GLU A CA 1
ATOM 2504 C C . GLU A 1 311 ? 22.275 4.981 -7.896 1.00 44.25 311 GLU A C 1
ATOM 2506 O O . GLU A 1 311 ? 23.422 5.227 -8.276 1.00 44.25 311 GLU A O 1
ATOM 2511 N N . GLN A 1 312 ? 21.282 5.839 -8.148 1.00 41.66 312 GLN A N 1
ATOM 2512 C CA . GLN A 1 312 ? 21.495 7.121 -8.827 1.00 41.66 312 GLN A CA 1
ATOM 2513 C C . GLN A 1 312 ? 22.332 8.093 -7.978 1.00 41.66 312 GLN A C 1
ATOM 2515 O O . GLN A 1 312 ? 23.253 8.727 -8.502 1.00 41.66 312 GLN A O 1
ATOM 2520 N N . LYS A 1 313 ? 22.082 8.177 -6.664 1.00 42.97 313 LYS A N 1
ATOM 2521 C CA . LYS A 1 313 ? 22.834 9.041 -5.738 1.00 42.97 313 LYS A CA 1
ATOM 2522 C C . LYS A 1 313 ? 24.264 8.550 -5.522 1.00 42.97 313 LYS A C 1
ATOM 2524 O O . LYS A 1 313 ? 25.178 9.369 -5.471 1.00 42.97 313 LYS A O 1
ATOM 2529 N N . THR A 1 314 ? 24.495 7.239 -5.465 1.00 39.53 314 THR A N 1
ATOM 2530 C CA . THR A 1 314 ? 25.844 6.651 -5.387 1.00 39.53 314 THR A CA 1
ATOM 2531 C C . THR A 1 314 ? 26.627 6.884 -6.678 1.00 39.53 314 THR A C 1
ATOM 2533 O O . THR A 1 314 ? 27.769 7.329 -6.596 1.00 39.53 314 THR A O 1
ATOM 2536 N N . LYS A 1 315 ? 26.014 6.730 -7.864 1.00 40.44 315 LYS A N 1
ATOM 2537 C CA . LYS A 1 315 ? 26.627 7.106 -9.159 1.00 40.44 315 LYS A CA 1
ATOM 2538 C C . LYS A 1 315 ? 26.928 8.609 -9.262 1.00 40.44 315 LYS A C 1
ATOM 2540 O O . LYS A 1 315 ? 27.944 9.006 -9.832 1.00 40.44 315 LYS A O 1
ATOM 2545 N N . HIS A 1 316 ? 26.078 9.468 -8.696 1.00 36.41 316 HIS A N 1
ATOM 2546 C CA . HIS A 1 316 ? 26.333 10.910 -8.635 1.00 36.41 316 HIS A CA 1
ATOM 2547 C C . HIS A 1 316 ? 27.436 11.259 -7.619 1.00 36.41 316 HIS A C 1
ATOM 2549 O O . HIS A 1 316 ? 28.312 12.066 -7.919 1.00 36.41 316 HIS A O 1
ATOM 2555 N N . SER A 1 317 ? 27.459 10.594 -6.458 1.00 37.59 317 SER A N 1
ATOM 2556 C CA . SER A 1 317 ? 28.482 10.739 -5.414 1.00 37.59 317 SER A CA 1
ATOM 2557 C C . SER A 1 317 ? 29.857 10.265 -5.880 1.00 37.59 317 SER A C 1
ATOM 2559 O O . SER A 1 317 ? 30.842 10.934 -5.589 1.00 37.59 317 SER A O 1
ATOM 2561 N N . THR A 1 318 ? 29.958 9.175 -6.649 1.00 40.78 318 THR A N 1
ATOM 2562 C CA . THR A 1 318 ? 31.233 8.728 -7.241 1.00 40.78 318 THR A CA 1
ATOM 2563 C C . THR A 1 318 ? 31.729 9.703 -8.307 1.00 40.78 318 THR A C 1
ATOM 2565 O O . THR A 1 318 ? 32.921 10.001 -8.356 1.00 40.78 318 THR A O 1
ATOM 2568 N N . ARG A 1 319 ? 30.825 10.289 -9.105 1.00 43.16 319 ARG A N 1
ATOM 2569 C CA . ARG A 1 319 ? 31.160 11.345 -10.075 1.00 43.16 319 ARG A CA 1
ATOM 2570 C C . ARG A 1 319 ? 31.582 12.656 -9.398 1.00 43.16 319 ARG A C 1
ATOM 2572 O O . ARG A 1 319 ? 32.490 13.319 -9.892 1.00 43.16 319 ARG A O 1
ATOM 2579 N N . LEU A 1 320 ? 30.967 13.009 -8.267 1.00 41.28 320 LEU A N 1
ATOM 2580 C CA . LEU A 1 320 ? 31.370 14.138 -7.422 1.00 41.28 320 LEU A CA 1
ATOM 2581 C C . LEU A 1 320 ? 32.698 13.868 -6.707 1.00 41.28 320 LEU A C 1
ATOM 2583 O O . LEU A 1 320 ? 33.531 14.761 -6.668 1.00 41.28 320 LEU A O 1
ATOM 2587 N N . ARG A 1 321 ? 32.945 12.641 -6.226 1.00 45.53 321 ARG A N 1
ATOM 2588 C CA . ARG A 1 321 ? 34.237 12.227 -5.649 1.00 45.53 321 ARG A CA 1
ATOM 2589 C C . ARG A 1 321 ? 35.369 12.325 -6.666 1.00 45.53 321 ARG A C 1
ATOM 2591 O O . ARG A 1 321 ? 36.438 12.794 -6.308 1.00 45.53 321 ARG A O 1
ATOM 2598 N N . LYS A 1 322 ? 35.110 11.962 -7.926 1.00 51.75 322 LYS A N 1
ATOM 2599 C CA . LYS A 1 322 ? 36.072 12.119 -9.026 1.00 51.75 322 LYS A CA 1
ATOM 2600 C C . LYS A 1 322 ? 36.349 13.596 -9.344 1.00 51.75 322 LYS A C 1
ATOM 2602 O O . LYS A 1 322 ? 37.489 13.993 -9.491 1.00 51.75 322 LYS A O 1
ATOM 2607 N N . LYS A 1 323 ? 35.322 14.453 -9.334 1.00 49.69 323 LYS A N 1
ATOM 2608 C CA . LYS A 1 323 ? 35.526 15.910 -9.458 1.00 49.69 323 LYS A CA 1
ATOM 2609 C C . LYS A 1 323 ? 36.210 16.536 -8.234 1.00 49.69 323 LYS A C 1
ATOM 2611 O O . LYS A 1 323 ? 36.905 17.532 -8.377 1.00 49.69 323 LYS A O 1
ATOM 2616 N N . ALA A 1 324 ? 36.006 15.978 -7.041 1.00 46.84 324 ALA A N 1
ATOM 2617 C CA . ALA A 1 324 ? 36.643 16.428 -5.807 1.00 46.84 324 ALA A CA 1
ATOM 2618 C C . ALA A 1 324 ? 38.109 15.980 -5.711 1.00 46.84 324 ALA A C 1
ATOM 2620 O O . ALA A 1 324 ? 38.911 16.731 -5.168 1.00 46.84 324 ALA A O 1
ATOM 2621 N N . SER A 1 325 ? 38.479 14.815 -6.265 1.00 53.81 325 SER A N 1
ATOM 2622 C CA . SER A 1 325 ? 39.890 14.437 -6.424 1.00 53.81 325 SER A CA 1
ATOM 2623 C C . SER A 1 325 ? 40.597 15.372 -7.399 1.00 53.81 325 SER A C 1
ATOM 2625 O O . SER A 1 325 ? 41.651 15.892 -7.057 1.00 53.81 325 SER A O 1
ATOM 2627 N N . ASP A 1 326 ? 39.963 15.698 -8.530 1.00 63.66 326 ASP A N 1
ATOM 2628 C CA . ASP A 1 326 ? 40.516 16.651 -9.503 1.00 63.66 326 ASP A CA 1
ATOM 2629 C C . ASP A 1 326 ? 40.650 18.065 -8.890 1.00 63.66 326 ASP A C 1
ATOM 2631 O O . ASP A 1 326 ? 41.624 18.778 -9.129 1.00 63.66 326 ASP A O 1
ATOM 2635 N N . LEU A 1 327 ? 39.697 18.470 -8.037 1.00 57.78 327 LEU A N 1
ATOM 2636 C CA . LEU A 1 327 ? 39.763 19.732 -7.291 1.00 57.78 327 LEU A CA 1
ATOM 2637 C C . LEU A 1 327 ? 40.825 19.702 -6.179 1.00 57.78 327 LEU A C 1
ATOM 2639 O O . LEU A 1 327 ? 41.465 20.718 -5.932 1.00 57.78 327 LEU A O 1
ATOM 2643 N N . SER A 1 328 ? 41.034 18.561 -5.519 1.00 62.06 328 SER A N 1
ATOM 2644 C CA . SER A 1 328 ? 42.083 18.367 -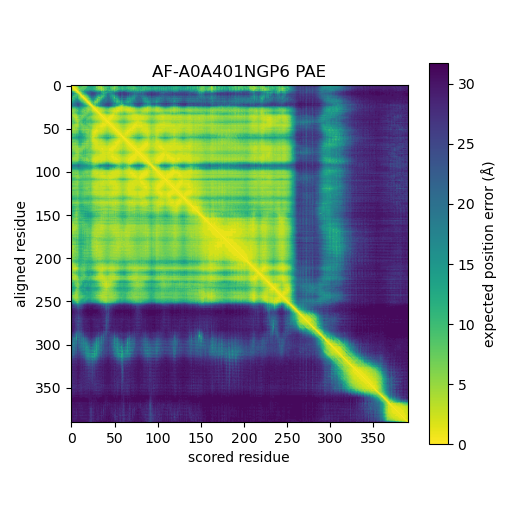4.510 1.00 62.06 328 SER A CA 1
ATOM 2645 C C . SER A 1 328 ? 43.478 18.415 -5.130 1.00 62.06 328 SER A C 1
ATOM 2647 O O . SER A 1 328 ? 44.386 18.985 -4.529 1.00 62.06 328 SER A O 1
ATOM 2649 N N . GLU A 1 329 ? 43.656 17.859 -6.329 1.00 63.97 329 GLU A N 1
ATOM 2650 C CA . GLU A 1 329 ? 44.897 17.988 -7.102 1.00 63.97 329 GLU A CA 1
ATOM 2651 C C . GLU A 1 329 ? 45.142 19.448 -7.503 1.00 63.97 329 GLU A C 1
ATOM 2653 O O . GLU A 1 329 ? 46.248 19.961 -7.330 1.00 63.97 329 GLU A O 1
ATOM 2658 N N . LEU A 1 330 ? 44.095 20.164 -7.929 1.00 57.22 330 LEU A N 1
ATOM 2659 C CA . LEU A 1 330 ? 44.165 21.604 -8.201 1.00 57.22 330 LEU A CA 1
ATOM 2660 C C . LEU A 1 330 ? 44.499 22.432 -6.952 1.00 57.22 330 LEU A C 1
ATOM 2662 O O . LEU A 1 330 ? 45.320 23.344 -7.024 1.00 57.22 330 LEU A O 1
ATOM 2666 N N . LEU A 1 331 ? 43.902 22.121 -5.800 1.00 54.19 331 LEU A N 1
ATOM 2667 C CA . LEU A 1 331 ? 44.179 22.811 -4.538 1.00 54.19 331 LEU A CA 1
ATOM 2668 C C . LEU A 1 331 ? 45.595 22.517 -4.031 1.00 54.19 331 LEU A C 1
ATOM 2670 O O . LEU A 1 331 ? 46.262 23.436 -3.569 1.00 54.19 331 LEU A O 1
ATOM 2674 N N . SER A 1 332 ? 46.086 21.285 -4.187 1.00 70.88 332 SER A N 1
ATOM 2675 C CA . SER A 1 332 ? 47.475 20.920 -3.883 1.00 70.88 332 SER A CA 1
ATOM 2676 C C . SER A 1 332 ? 48.473 21.642 -4.796 1.00 70.88 332 SER A C 1
ATOM 2678 O O . SER A 1 332 ? 49.509 22.119 -4.325 1.00 70.88 332 SER A O 1
ATOM 2680 N N . ALA A 1 333 ? 48.144 21.807 -6.080 1.00 63.78 333 ALA A N 1
ATOM 2681 C CA . ALA A 1 333 ? 48.945 22.605 -7.005 1.00 63.78 333 ALA A CA 1
ATOM 2682 C C . ALA A 1 333 ? 48.960 24.094 -6.611 1.00 63.78 333 ALA A C 1
ATOM 2684 O O . ALA A 1 333 ? 50.019 24.720 -6.616 1.00 63.78 333 ALA A O 1
ATOM 2685 N N . ILE A 1 334 ? 47.814 24.656 -6.206 1.00 65.56 334 ILE A N 1
ATOM 2686 C CA . ILE A 1 334 ? 47.721 26.039 -5.707 1.00 65.56 334 ILE A CA 1
ATOM 2687 C C . ILE A 1 334 ? 48.537 26.220 -4.421 1.00 65.56 334 ILE A C 1
ATOM 2689 O O . ILE A 1 334 ? 49.227 27.228 -4.279 1.00 65.56 334 ILE A O 1
ATOM 2693 N N . ASP A 1 335 ? 48.492 25.260 -3.498 1.00 64.88 335 ASP A N 1
ATOM 2694 C CA . ASP A 1 335 ? 49.237 25.332 -2.236 1.00 64.88 335 ASP A CA 1
ATOM 2695 C C . ASP A 1 335 ? 50.749 25.197 -2.460 1.00 64.88 335 ASP A C 1
ATOM 2697 O O . ASP A 1 335 ? 51.542 25.919 -1.860 1.00 64.88 335 ASP A O 1
ATOM 2701 N N . SER A 1 336 ? 51.153 24.373 -3.431 1.00 76.56 336 SER A N 1
ATOM 2702 C CA . SER A 1 336 ? 52.546 24.285 -3.887 1.00 76.56 336 SER A CA 1
ATOM 2703 C C . SER A 1 336 ? 53.032 25.609 -4.491 1.00 76.56 336 SER A C 1
ATOM 2705 O O . SER A 1 336 ? 54.147 26.049 -4.209 1.00 76.56 336 SER A O 1
ATOM 2707 N N . ILE A 1 337 ? 52.186 26.294 -5.273 1.00 69.25 337 ILE A N 1
ATOM 2708 C CA . ILE A 1 337 ? 52.490 27.627 -5.821 1.00 69.25 337 ILE A CA 1
ATOM 2709 C C . ILE A 1 337 ? 52.597 28.671 -4.700 1.00 69.25 337 ILE A C 1
ATOM 2711 O O . ILE A 1 337 ? 53.520 29.488 -4.719 1.00 69.25 337 ILE A O 1
ATOM 2715 N N . LYS A 1 338 ? 51.706 28.634 -3.700 1.00 66.56 338 LYS A N 1
ATOM 2716 C CA . LYS A 1 338 ? 51.784 29.514 -2.523 1.00 66.56 338 LYS A CA 1
ATOM 2717 C C . LYS A 1 338 ? 53.062 29.281 -1.728 1.00 66.56 338 LYS A C 1
ATOM 2719 O O . LYS A 1 338 ? 53.722 30.250 -1.366 1.00 66.56 338 LYS A O 1
ATOM 2724 N N . HIS A 1 339 ? 53.444 28.025 -1.510 1.00 74.19 339 HIS A N 1
ATOM 2725 C CA . HIS A 1 339 ? 54.693 27.686 -0.835 1.00 74.19 339 HIS A CA 1
ATOM 2726 C C . HIS A 1 339 ? 55.915 28.212 -1.593 1.00 74.19 339 HIS A C 1
ATOM 2728 O O . HIS A 1 339 ? 56.792 28.818 -0.980 1.00 74.19 339 HIS A O 1
ATOM 2734 N N . ALA A 1 340 ? 55.941 28.072 -2.922 1.00 70.00 340 ALA A N 1
ATOM 2735 C CA . ALA A 1 340 ? 57.004 28.643 -3.748 1.00 70.00 340 ALA A CA 1
ATOM 2736 C C . ALA A 1 340 ? 57.038 30.182 -3.662 1.00 70.00 340 ALA A C 1
ATOM 2738 O O . ALA A 1 340 ? 58.109 30.782 -3.576 1.00 70.00 340 ALA A O 1
ATOM 2739 N N . GLN A 1 341 ? 55.877 30.844 -3.625 1.00 62.22 341 GLN A N 1
ATOM 2740 C CA . GLN A 1 341 ? 55.787 32.296 -3.423 1.00 62.22 341 GLN A CA 1
ATOM 2741 C C . GLN A 1 341 ? 56.244 32.725 -2.026 1.00 62.22 341 GLN A C 1
ATOM 2743 O O . GLN A 1 341 ? 56.923 33.743 -1.895 1.00 62.22 341 GLN A O 1
ATOM 2748 N N . GLU A 1 342 ? 55.920 31.965 -0.980 1.00 72.12 342 GLU A N 1
ATOM 2749 C CA . GLU A 1 342 ? 56.441 32.201 0.365 1.00 72.12 342 GLU A CA 1
ATOM 2750 C C . GLU A 1 342 ? 57.954 32.040 0.422 1.00 72.12 342 GLU A C 1
ATOM 2752 O O . GLU A 1 342 ? 58.618 32.836 1.078 1.00 72.12 342 GLU A O 1
ATOM 2757 N N . GLU A 1 343 ? 58.512 31.054 -0.272 1.00 75.25 343 GLU A N 1
ATOM 2758 C CA . GLU A 1 343 ? 59.953 30.838 -0.323 1.00 75.25 343 GLU A CA 1
ATOM 2759 C C . GLU A 1 343 ? 60.661 31.990 -1.045 1.00 75.25 343 GLU A C 1
ATOM 2761 O O . GLU A 1 343 ? 61.599 32.567 -0.494 1.00 75.25 343 GLU A O 1
ATOM 2766 N N . ILE A 1 344 ? 60.133 32.436 -2.192 1.00 71.25 344 ILE A N 1
ATOM 2767 C CA . ILE A 1 344 ? 60.608 33.641 -2.894 1.00 71.25 344 ILE A CA 1
ATOM 2768 C C . ILE A 1 344 ? 60.523 34.873 -1.981 1.00 71.25 344 ILE A C 1
ATOM 2770 O O . ILE A 1 344 ? 61.475 35.654 -1.889 1.00 71.25 344 ILE A O 1
ATOM 2774 N N . ASN A 1 345 ? 59.413 35.043 -1.258 1.00 66.88 345 ASN A N 1
ATOM 2775 C CA . ASN A 1 345 ? 59.235 36.147 -0.318 1.00 66.88 345 ASN A CA 1
ATOM 2776 C C . ASN A 1 345 ? 60.183 36.045 0.885 1.00 66.88 345 ASN A C 1
ATOM 2778 O O . ASN A 1 345 ? 60.685 37.071 1.345 1.00 66.88 345 ASN A O 1
ATOM 2782 N N . ARG A 1 346 ? 60.488 34.840 1.377 1.00 75.88 346 ARG A N 1
ATOM 2783 C CA . ARG A 1 346 ? 61.496 34.605 2.423 1.00 75.88 346 ARG A CA 1
ATOM 2784 C C . ARG A 1 346 ? 62.892 34.928 1.912 1.00 75.88 346 ARG A C 1
ATOM 2786 O O . ARG A 1 346 ? 63.632 35.592 2.630 1.00 75.88 346 ARG A O 1
ATOM 2793 N N . SER A 1 347 ? 63.239 34.568 0.677 1.00 74.38 347 SER A N 1
ATOM 2794 C CA . SER A 1 347 ? 64.512 34.955 0.056 1.00 74.38 347 SER A CA 1
ATOM 2795 C C . SER A 1 347 ? 64.620 36.473 -0.121 1.00 74.38 347 SER A C 1
ATOM 2797 O O . SER A 1 347 ? 65.644 37.057 0.229 1.00 74.38 347 SER A O 1
ATOM 2799 N N . LEU A 1 348 ? 63.551 37.141 -0.569 1.00 66.00 348 LEU A N 1
ATOM 2800 C CA . LEU A 1 348 ? 63.478 38.607 -0.631 1.00 66.00 348 LEU A CA 1
ATOM 2801 C C . LEU A 1 348 ? 63.578 39.251 0.755 1.00 66.00 348 LEU A C 1
ATOM 2803 O O . LEU A 1 348 ? 64.225 40.284 0.908 1.00 66.00 348 LEU A O 1
ATOM 2807 N N . THR A 1 349 ? 62.970 38.644 1.773 1.00 70.00 349 THR A N 1
ATOM 2808 C CA . THR A 1 349 ? 63.036 39.123 3.160 1.00 70.00 349 THR A CA 1
ATOM 2809 C C . THR A 1 349 ? 64.419 38.895 3.761 1.00 70.00 349 THR A C 1
ATOM 2811 O O . THR A 1 349 ? 64.900 39.767 4.468 1.00 70.00 349 THR A O 1
ATOM 2814 N N . ALA A 1 350 ? 65.102 37.796 3.435 1.00 71.56 350 ALA A N 1
ATOM 2815 C CA . ALA A 1 350 ? 66.487 37.538 3.829 1.00 71.56 350 ALA A CA 1
ATOM 2816 C C . ALA A 1 350 ? 67.472 38.501 3.140 1.00 71.56 350 ALA A C 1
ATOM 2818 O O . ALA A 1 350 ? 68.455 38.939 3.737 1.00 71.56 350 ALA A O 1
ATOM 2819 N N . LEU A 1 351 ? 67.194 38.881 1.889 1.00 60.50 351 LEU A N 1
ATOM 2820 C CA . LEU A 1 351 ? 67.924 39.941 1.192 1.00 60.50 351 LEU A CA 1
ATOM 2821 C C . LEU A 1 351 ? 67.677 41.303 1.851 1.00 60.50 351 LEU A C 1
ATOM 2823 O O . LEU A 1 351 ? 68.634 42.015 2.140 1.00 60.50 351 LEU A O 1
ATOM 2827 N N . ARG A 1 352 ? 66.419 41.632 2.174 1.00 60.97 352 ARG A N 1
ATOM 2828 C CA . ARG A 1 352 ? 66.054 42.862 2.897 1.00 60.97 352 ARG A CA 1
ATOM 2829 C C . ARG A 1 352 ? 66.605 42.894 4.318 1.00 60.97 352 ARG A C 1
ATOM 2831 O O . ARG A 1 352 ? 67.028 43.954 4.749 1.00 60.97 352 ARG A O 1
ATOM 2838 N N . SER A 1 353 ? 66.652 41.770 5.030 1.00 58.56 353 SER A N 1
ATOM 2839 C CA . SER A 1 353 ? 67.201 41.691 6.387 1.00 58.56 3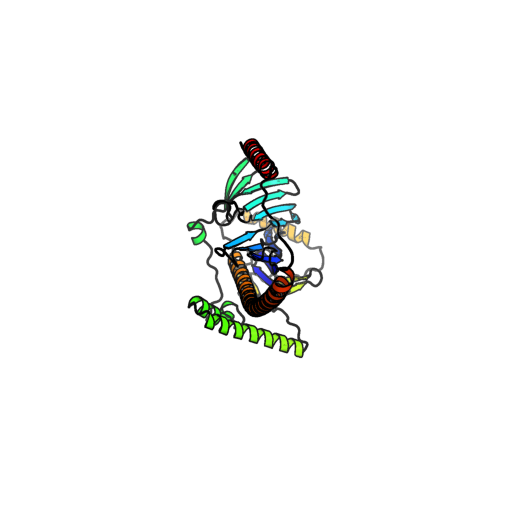53 SER A CA 1
ATOM 2840 C C . SER A 1 353 ? 68.717 41.827 6.399 1.00 58.56 353 SER A C 1
ATOM 2842 O O . SER A 1 353 ? 69.261 42.410 7.326 1.00 58.56 353 SER A O 1
ATOM 2844 N N . ARG A 1 354 ? 69.417 41.413 5.336 1.00 59.34 354 ARG A N 1
ATOM 2845 C CA . ARG A 1 354 ? 70.819 41.808 5.117 1.00 59.34 354 ARG A CA 1
ATOM 2846 C C . ARG A 1 354 ? 70.968 43.311 4.869 1.00 59.34 354 ARG A C 1
ATOM 2848 O O . ARG A 1 354 ? 71.980 43.883 5.256 1.00 59.34 354 ARG A O 1
ATOM 2855 N N . THR A 1 355 ? 69.967 43.956 4.270 1.00 46.53 355 THR A N 1
ATOM 2856 C CA . THR A 1 355 ? 69.919 45.417 4.101 1.00 46.53 355 THR A CA 1
ATOM 2857 C C . THR A 1 355 ? 69.539 46.154 5.398 1.00 46.53 355 THR A C 1
ATOM 2859 O O . THR A 1 355 ? 70.025 47.256 5.626 1.00 46.53 355 THR A O 1
ATOM 2862 N N . THR A 1 356 ? 68.724 45.560 6.280 1.00 49.31 356 THR A N 1
ATOM 2863 C CA . THR A 1 356 ? 68.224 46.191 7.521 1.00 49.31 356 THR A CA 1
ATOM 2864 C C . THR A 1 356 ? 68.920 45.738 8.809 1.00 49.31 356 THR A C 1
ATOM 2866 O O . THR A 1 356 ? 68.793 46.425 9.815 1.00 49.31 356 THR A O 1
ATOM 2869 N N . ALA A 1 357 ? 69.759 44.693 8.801 1.00 48.34 357 ALA A N 1
ATOM 2870 C CA . ALA A 1 357 ? 70.686 44.353 9.897 1.00 48.34 357 ALA A CA 1
ATOM 2871 C C . ALA A 1 357 ? 71.791 45.413 10.112 1.00 48.34 357 ALA A C 1
ATOM 2873 O O . ALA A 1 357 ? 72.632 45.276 10.996 1.00 48.34 357 ALA A O 1
ATOM 2874 N N . SER A 1 358 ? 71.746 46.505 9.343 1.00 43.69 358 SER A N 1
ATOM 2875 C CA . SER A 1 358 ? 72.412 47.771 9.645 1.00 43.69 358 SER A CA 1
ATOM 2876 C C . SER A 1 358 ? 71.644 48.655 10.653 1.00 43.69 358 SER A C 1
ATOM 2878 O O . SER A 1 358 ? 72.146 49.724 10.994 1.00 43.69 358 SER A O 1
ATOM 2880 N N . GLN A 1 359 ? 70.448 48.279 11.129 1.00 38.78 359 GLN A N 1
ATOM 2881 C CA . GLN A 1 359 ? 69.608 49.114 12.005 1.00 38.78 359 GLN A CA 1
ATOM 2882 C C . GLN A 1 359 ? 68.877 48.297 13.103 1.00 38.78 359 GLN A C 1
ATOM 2884 O O . GLN A 1 359 ? 67.753 47.842 12.938 1.00 38.78 359 GLN A O 1
ATOM 2889 N N . SER A 1 360 ? 69.559 48.152 14.249 1.00 32.94 360 SER A N 1
ATOM 2890 C CA . SER A 1 360 ? 69.058 48.271 15.643 1.00 32.94 360 SER A CA 1
ATOM 2891 C C . SER A 1 360 ? 67.846 47.462 16.181 1.00 32.94 360 SER A C 1
ATOM 2893 O O . SER A 1 360 ? 66.695 47.775 15.904 1.00 32.94 360 SER A O 1
ATOM 2895 N N . HIS A 1 361 ? 68.164 46.527 17.097 1.00 32.41 361 HIS A N 1
ATOM 2896 C CA . HIS A 1 361 ? 67.632 46.264 18.462 1.00 32.41 361 HIS A CA 1
ATOM 2897 C C . HIS A 1 361 ? 66.235 46.759 18.926 1.00 32.41 361 HIS A C 1
ATOM 2899 O O . HIS A 1 361 ? 66.006 47.963 18.955 1.00 32.41 361 HIS A O 1
ATOM 2905 N N . ALA A 1 362 ? 65.416 45.851 19.508 1.00 30.41 362 ALA A N 1
ATOM 2906 C CA . ALA A 1 362 ? 64.842 45.900 20.886 1.00 30.41 362 ALA A CA 1
ATOM 2907 C C . ALA A 1 362 ? 63.736 44.823 21.122 1.00 30.41 362 ALA A C 1
ATOM 2909 O O . ALA A 1 362 ? 63.295 44.165 20.188 1.00 30.41 362 ALA A O 1
ATOM 2910 N N . SER A 1 363 ? 63.322 44.615 22.380 1.00 32.31 363 SER A N 1
ATOM 2911 C CA . SER A 1 363 ? 63.064 43.304 23.014 1.00 32.31 363 SER A CA 1
ATOM 2912 C C . SER A 1 363 ? 61.665 43.094 23.671 1.00 32.31 363 SER A C 1
ATOM 2914 O O . SER A 1 363 ? 61.053 44.059 24.107 1.00 32.31 363 SER A O 1
ATOM 2916 N N . HIS A 1 364 ? 61.300 41.812 23.902 1.00 38.53 364 HIS A N 1
ATOM 2917 C CA . HIS A 1 364 ? 60.501 41.189 25.007 1.00 38.53 364 HIS A CA 1
ATOM 2918 C C . HIS A 1 364 ? 58.940 41.215 25.118 1.00 38.53 364 HIS A C 1
ATOM 2920 O O . HIS A 1 364 ? 58.239 42.037 24.547 1.00 38.53 364 HIS A O 1
ATOM 2926 N N . SER A 1 365 ? 58.439 40.200 25.858 1.00 41.22 365 SER A N 1
ATOM 2927 C CA . SER A 1 365 ? 57.125 39.506 25.923 1.00 41.22 365 SER A CA 1
ATOM 2928 C C . SER A 1 365 ? 56.156 39.906 27.071 1.00 41.22 365 SER A C 1
ATOM 2930 O O . SER A 1 365 ? 56.579 40.512 28.048 1.00 41.22 365 SER A O 1
ATOM 2932 N N . LEU A 1 366 ? 54.880 39.464 26.996 1.00 44.22 366 LEU A N 1
ATOM 2933 C CA . LEU A 1 366 ? 53.704 39.803 27.845 1.00 44.22 366 LEU A CA 1
ATOM 2934 C C . LEU A 1 366 ? 52.993 38.563 28.468 1.00 44.22 366 LEU A C 1
ATOM 2936 O O . LEU A 1 366 ? 52.974 37.503 27.852 1.00 44.22 366 LEU A O 1
ATOM 2940 N N . LEU A 1 367 ? 52.315 38.730 29.618 1.00 60.34 367 LEU A N 1
ATOM 2941 C CA . LEU A 1 367 ? 51.295 37.834 30.231 1.00 60.34 367 LEU A CA 1
ATOM 2942 C C . LEU A 1 367 ? 50.196 38.728 30.855 1.00 60.34 367 LEU A C 1
ATOM 2944 O O . LEU A 1 367 ? 50.572 39.701 31.512 1.00 60.34 367 LEU A O 1
ATOM 2948 N N . GLN A 1 368 ? 48.880 38.475 30.681 1.00 65.06 368 GLN A N 1
ATOM 2949 C CA . GLN A 1 368 ? 47.847 39.419 31.171 1.00 65.06 368 GLN A CA 1
ATOM 2950 C C . GLN A 1 368 ? 46.511 38.856 31.707 1.00 65.06 368 GLN A C 1
ATOM 2952 O O . GLN A 1 368 ? 45.958 37.855 31.280 1.00 65.06 368 GLN A O 1
ATOM 2957 N N . HIS A 1 369 ? 45.958 39.655 32.624 1.00 50.47 369 HIS A N 1
ATOM 2958 C CA . HIS A 1 369 ? 44.789 39.517 33.503 1.00 50.47 369 HIS A CA 1
ATOM 2959 C C . HIS A 1 369 ? 43.438 39.115 32.866 1.00 50.47 369 HIS A C 1
ATOM 2961 O O . HIS A 1 369 ? 42.520 38.710 33.579 1.00 50.47 369 HIS A O 1
ATOM 2967 N N . ARG A 1 370 ? 43.294 39.198 31.539 1.00 59.41 370 ARG A N 1
ATOM 2968 C CA . ARG A 1 370 ? 42.041 38.879 30.825 1.00 59.41 370 ARG A CA 1
ATOM 2969 C C . ARG A 1 370 ? 41.698 37.391 30.872 1.00 59.41 370 ARG A C 1
ATOM 2971 O O . ARG A 1 370 ? 40.520 37.039 30.844 1.00 59.41 370 ARG A O 1
ATOM 2978 N N . ASP A 1 371 ? 42.710 36.548 31.027 1.00 67.88 371 ASP A N 1
ATOM 2979 C CA . ASP A 1 371 ? 42.552 35.096 31.038 1.00 67.88 371 ASP A CA 1
ATOM 2980 C C . ASP A 1 371 ? 41.809 34.608 32.298 1.00 67.88 371 ASP A C 1
ATOM 2982 O O . ASP A 1 371 ? 41.042 33.649 32.240 1.00 67.88 371 ASP A O 1
ATOM 2986 N N . TYR A 1 372 ? 41.912 35.333 33.420 1.00 69.50 372 TYR A N 1
ATOM 2987 C CA . TYR A 1 372 ? 41.189 35.010 34.660 1.00 69.50 372 TYR A CA 1
ATOM 2988 C C . TYR A 1 372 ? 39.681 35.281 34.578 1.00 69.50 372 TYR A C 1
ATOM 2990 O O . TYR A 1 372 ? 38.888 34.578 35.204 1.00 69.50 372 TYR A O 1
ATOM 2998 N N . VAL A 1 373 ? 39.268 36.274 33.786 1.00 73.00 373 VAL A N 1
ATOM 2999 C CA . VAL A 1 373 ? 37.852 36.645 33.628 1.00 73.00 373 VAL A CA 1
ATOM 3000 C C . VAL A 1 373 ? 37.090 35.562 32.864 1.00 73.00 373 VAL A C 1
ATOM 3002 O O . VAL A 1 373 ? 35.964 35.219 33.226 1.00 73.00 373 VAL A O 1
ATOM 3005 N N . VAL A 1 374 ? 37.724 34.976 31.844 1.00 73.88 374 VAL A N 1
ATOM 3006 C CA . VAL A 1 374 ? 37.143 33.882 31.052 1.00 73.88 374 VAL A CA 1
ATOM 3007 C C . VAL A 1 374 ? 36.930 32.641 31.921 1.00 73.88 374 VAL A C 1
ATOM 3009 O O . VAL A 1 374 ? 35.877 32.011 31.851 1.00 73.88 374 VAL A O 1
ATOM 3012 N N . ILE A 1 375 ? 37.888 32.327 32.795 1.00 79.69 375 ILE A N 1
ATOM 3013 C CA . ILE A 1 375 ? 37.802 31.174 33.702 1.00 79.69 375 ILE A CA 1
ATOM 3014 C C . ILE A 1 375 ? 36.644 31.340 34.702 1.00 79.69 375 ILE A C 1
ATOM 3016 O O . ILE A 1 375 ? 35.862 30.410 34.893 1.00 79.69 375 ILE A O 1
ATOM 3020 N N . LEU A 1 376 ? 36.478 32.531 35.290 1.00 84.12 376 LEU A N 1
ATOM 3021 C CA . LEU A 1 376 ? 35.370 32.834 36.209 1.00 84.12 376 LEU A CA 1
ATOM 3022 C C . LEU A 1 376 ? 33.990 32.716 35.541 1.00 84.12 376 LEU A C 1
ATOM 3024 O O . LEU A 1 376 ? 33.051 32.206 36.154 1.00 84.12 376 LEU A O 1
ATOM 3028 N N . PHE A 1 377 ? 33.869 33.131 34.277 1.00 87.00 377 PHE A N 1
ATOM 3029 C CA . PHE A 1 377 ? 32.622 33.021 33.515 1.00 87.00 377 PHE A CA 1
ATOM 3030 C C . PHE A 1 377 ? 32.208 31.560 33.266 1.00 87.00 377 PHE A C 1
ATOM 3032 O O . PHE A 1 377 ? 31.037 31.213 33.424 1.00 87.00 377 PHE A O 1
ATOM 3039 N N . LEU A 1 378 ? 33.166 30.686 32.936 1.00 82.12 378 LEU A N 1
ATOM 3040 C CA . LEU A 1 378 ? 32.898 29.262 32.694 1.00 82.12 378 LEU A CA 1
ATOM 3041 C C . LEU A 1 378 ? 32.389 28.541 33.954 1.00 82.12 378 LEU A C 1
ATOM 3043 O O . LEU A 1 378 ? 31.498 27.696 33.861 1.00 82.12 378 LEU A O 1
ATOM 3047 N N . ILE A 1 379 ? 32.893 28.913 35.135 1.00 88.62 379 ILE A N 1
ATOM 3048 C CA . ILE A 1 379 ? 32.437 28.355 36.418 1.00 88.62 379 ILE A CA 1
ATOM 3049 C C . ILE A 1 379 ? 30.984 28.761 36.707 1.00 88.62 379 ILE A C 1
ATOM 3051 O O . ILE A 1 379 ? 30.179 27.923 37.115 1.00 88.62 379 ILE A O 1
ATOM 3055 N N . LEU A 1 380 ? 30.621 30.024 36.454 1.00 84.88 380 LEU A N 1
ATOM 3056 C CA . LEU A 1 380 ? 29.257 30.516 36.669 1.00 84.88 380 LEU A CA 1
ATOM 3057 C C . LEU A 1 380 ? 28.243 29.789 35.769 1.00 84.88 380 LEU A C 1
ATOM 3059 O O . LEU A 1 380 ? 27.168 29.401 36.228 1.00 84.88 380 LEU A O 1
ATOM 3063 N N . LEU A 1 381 ? 28.607 29.554 34.503 1.00 84.06 381 LEU A N 1
ATOM 3064 C CA . LEU A 1 381 ? 27.774 28.827 33.545 1.00 84.06 381 LEU A CA 1
ATOM 3065 C C . LEU A 1 381 ? 27.498 27.390 34.014 1.00 84.06 381 LEU A C 1
ATOM 3067 O O . LEU A 1 381 ? 26.364 26.921 33.928 1.00 84.06 381 LEU A O 1
ATOM 3071 N N . GLN A 1 382 ? 28.506 26.716 34.573 1.00 77.81 382 GLN A N 1
ATOM 3072 C CA . GLN A 1 382 ? 28.358 25.354 35.086 1.00 77.81 382 GLN A CA 1
ATOM 3073 C C . GLN A 1 382 ? 27.411 25.279 36.295 1.00 77.81 382 GLN A C 1
ATOM 3075 O O . GLN A 1 382 ? 26.648 24.320 36.414 1.00 77.81 382 GLN A O 1
ATOM 3080 N N . ILE A 1 383 ? 27.417 26.294 37.166 1.00 83.62 383 ILE A N 1
ATOM 3081 C CA . ILE A 1 383 ? 26.493 26.382 38.310 1.00 83.62 383 ILE A CA 1
ATOM 3082 C C . ILE A 1 383 ? 25.053 26.566 37.827 1.00 83.62 383 ILE A C 1
ATOM 3084 O O . ILE A 1 383 ? 24.152 25.903 38.333 1.00 83.62 383 ILE A O 1
ATOM 3088 N N . ILE A 1 384 ? 24.832 27.420 36.824 1.00 81.56 384 ILE A N 1
ATOM 3089 C CA . ILE A 1 384 ? 23.498 27.649 36.251 1.00 81.56 384 ILE A CA 1
ATOM 3090 C C . ILE A 1 384 ? 22.967 26.373 35.594 1.00 81.56 384 ILE A C 1
ATOM 3092 O O . ILE A 1 384 ? 21.825 25.995 35.837 1.00 81.56 384 ILE A O 1
ATOM 3096 N N . ILE A 1 385 ? 23.802 25.672 34.821 1.00 79.69 385 ILE A N 1
ATOM 3097 C CA . ILE A 1 385 ? 23.436 24.382 34.222 1.00 79.69 385 ILE A CA 1
ATOM 3098 C C . ILE A 1 385 ? 23.053 23.391 35.328 1.00 79.69 385 ILE A C 1
ATOM 3100 O O . ILE A 1 385 ? 21.971 22.813 35.284 1.00 79.69 385 ILE A O 1
ATOM 3104 N N . ASN A 1 386 ? 23.862 23.260 36.378 1.00 75.06 386 ASN A N 1
ATOM 3105 C CA . ASN A 1 386 ? 23.532 22.361 37.484 1.00 75.06 386 ASN A CA 1
ATOM 3106 C C . ASN A 1 386 ? 22.293 22.803 38.284 1.00 75.06 386 ASN A C 1
ATOM 3108 O O . ASN A 1 386 ? 21.654 21.956 38.885 1.00 75.06 386 ASN A O 1
ATOM 3112 N N . SER A 1 387 ? 21.937 24.089 38.296 1.00 70.88 387 SER A N 1
ATOM 3113 C CA . SER A 1 387 ? 20.734 24.614 38.962 1.00 70.88 387 SER A CA 1
ATOM 3114 C C . SER A 1 387 ? 19.455 24.461 38.131 1.00 70.88 387 SER A C 1
ATOM 3116 O O . SER A 1 387 ? 18.364 24.561 38.684 1.00 70.88 387 SER A O 1
ATOM 3118 N N . ILE A 1 388 ? 19.572 24.307 36.811 1.00 71.12 388 ILE A N 1
ATOM 3119 C CA . ILE A 1 388 ? 18.438 24.097 35.897 1.00 71.12 388 ILE A CA 1
ATOM 3120 C C . ILE A 1 388 ? 18.160 22.599 35.718 1.00 71.12 388 ILE A C 1
ATOM 3122 O O . ILE A 1 388 ? 17.022 22.209 35.473 1.00 71.12 388 ILE A O 1
ATOM 3126 N N . PHE A 1 389 ? 19.196 21.764 35.836 1.00 61.69 389 PHE A N 1
ATOM 3127 C CA . PHE A 1 389 ? 19.128 20.323 35.590 1.00 61.69 389 PHE A CA 1
ATOM 3128 C C . PHE A 1 389 ? 19.183 19.455 36.867 1.00 61.69 389 PHE A C 1
ATOM 3130 O O . PHE A 1 389 ? 19.450 18.259 36.752 1.00 61.69 389 PHE A O 1
ATOM 3137 N N . ASN A 1 390 ? 18.901 20.024 38.050 1.00 46.53 390 ASN A N 1
ATOM 3138 C CA . ASN A 1 390 ? 18.661 19.295 39.308 1.00 46.53 390 ASN A CA 1
ATOM 3139 C C . ASN A 1 390 ? 17.404 19.800 40.017 1.00 46.53 390 ASN A C 1
ATOM 3141 O O . ASN A 1 390 ? 17.283 21.038 40.162 1.00 46.53 390 ASN A O 1
#

Foldseek 3Di:
DWDWDQDFQWGTWTWDWDKDDDPVRQKIKTAGPTWTWGAPLVVRWIKIKDAFIWMWGRLPHDDTDIFTFDWIKIDTPVQQKIKIKTQDDADPPHDPQSGQWMKMFIDRNPDTQWIWTGHPQAWIWIAGPVPRDIDTPDGCDPVVVVVDDDDDDDDQVRDDCPDDCNVCVQLVVCVVVVNPPSNVVSVVVSVVVVVVVVVVCVVVVHDDDDDQWDADPPPRGIDGPQDDSHPDDPQFWDDWDDDPNHIDTHTPDDDDDDPDDDDPCPVVVVVVVVVVVVVVVPDDDDDDDDDDDCPVVVVVVSVVVVVVVSVVVVVVVVVVVVVVVVVVVVVVVVVVVVVVVVVVVVVVVVVVCVVPVVDDDDDDDDDDDPVVVVVVVVVVVVVVVVVVVD

Organism: Scyliorhinus torazame (NCBI:txid75743)

pLDDT: mean 72.58, std 21.61, range [26.83, 98.31]

Mean predicted aligned error: 17.51 Å